Protein AF-A0A8T6NGP7-F1 (afdb_monomer_lite)

Secondary structure (DSSP, 8-state):
-HHHHHTT-------B-PPPPSS--SS----S-SSTT--TTB-SSTT-BPTT--SSSTT-SSS-TTSGGG---HHHHHHHHHHHHHHTT--HHHHHHHHHHHTTS-EE-B-S-GGGB---TTTS-GGGTT----B-STTSSGGG-BSSS--EESSSSTTS-SSHHHHHHHHTTTTEEEEE-TTS-EEEEETT--GGGPEEPSS-TTSEE---B-HHHHHHHHSHHHHHHHHHHHH-HHHHHHHHHHHHHHHHHTTS-SGGG-BSTT--SSPPGGG---PPPP--S-HHHHHHHHHTS---HHHHHHHHHHHHTT--TTT---SSTB-GGGSTTGGG-GGG-HHHHHHHHHHHHHHHHHTT--HHHHHHHHHHHHHHHHHSPPPP------B--GGG--HHHHGGGS-SEEGGGTEESS--SS-HHHHHHHHHHHTTPPP-

Radius of gyration: 26.35 Å; chains: 1; bounding box: 67×48×74 Å

Structure (mmCIF, N/CA/C/O backbone):
data_AF-A0A8T6NGP7-F1
#
_entry.id   AF-A0A8T6NGP7-F1
#
loop_
_atom_site.group_PDB
_atom_site.id
_atom_site.type_symbol
_atom_site.label_atom_id
_atom_site.label_alt_id
_atom_site.label_comp_id
_atom_site.label_asym_id
_atom_site.label_entity_id
_atom_site.label_seq_id
_atom_site.pdbx_PDB_ins_code
_atom_site.Cartn_x
_atom_site.Cartn_y
_atom_site.Cartn_z
_atom_site.occupancy
_atom_site.B_iso_or_equiv
_atom_site.auth_seq_id
_atom_site.auth_comp_id
_atom_site.auth_asym_id
_atom_site.auth_atom_id
_atom_site.pdbx_PDB_model_num
ATOM 1 N N . ILE A 1 1 ? 0.805 -14.261 -9.414 1.00 89.81 1 ILE A N 1
ATOM 2 C CA . ILE A 1 1 ? 1.058 -15.532 -8.691 1.00 89.81 1 ILE A CA 1
ATOM 3 C C . ILE A 1 1 ? 1.283 -16.668 -9.675 1.00 89.81 1 ILE A C 1
ATOM 5 O O . ILE A 1 1 ? 2.419 -17.097 -9.768 1.00 89.81 1 ILE A O 1
ATOM 9 N N . VAL A 1 2 ? 0.286 -17.051 -10.485 1.00 96.50 2 VAL A N 1
ATOM 10 C CA . VAL A 1 2 ? 0.433 -18.121 -11.500 1.00 96.50 2 VAL A CA 1
ATOM 11 C C . VAL A 1 2 ? 1.665 -17.935 -12.395 1.00 96.50 2 VAL A C 1
ATOM 13 O O . VAL A 1 2 ? 2.395 -18.889 -12.617 1.00 96.50 2 VAL A O 1
ATOM 16 N N . ALA A 1 3 ? 1.939 -16.709 -12.862 1.00 98.12 3 ALA A N 1
ATOM 17 C CA . ALA A 1 3 ? 3.137 -16.424 -13.658 1.00 98.12 3 ALA A CA 1
ATOM 18 C C . ALA A 1 3 ? 4.440 -16.751 -12.901 1.00 98.12 3 ALA A C 1
ATOM 20 O O . ALA A 1 3 ? 5.257 -17.511 -13.413 1.00 98.12 3 ALA A O 1
ATOM 21 N N . ILE A 1 4 ? 4.595 -16.240 -11.672 1.00 98.06 4 ILE A N 1
ATOM 22 C CA . ILE A 1 4 ? 5.767 -16.487 -10.812 1.00 98.06 4 ILE A CA 1
ATOM 23 C C . ILE A 1 4 ? 5.956 -17.993 -10.600 1.00 98.06 4 ILE A C 1
ATOM 25 O O . ILE A 1 4 ? 7.031 -18.513 -10.873 1.00 98.06 4 ILE A O 1
ATOM 29 N N . GLU A 1 5 ? 4.898 -18.704 -10.206 1.00 97.19 5 GLU A N 1
ATOM 30 C CA . GLU A 1 5 ? 4.943 -20.152 -9.974 1.00 97.19 5 GLU A CA 1
ATOM 31 C C . GLU A 1 5 ? 5.293 -20.934 -11.251 1.00 97.19 5 GLU A C 1
ATOM 33 O O . GLU A 1 5 ? 6.128 -21.835 -11.224 1.00 97.19 5 GLU A O 1
ATOM 38 N N . SER A 1 6 ? 4.716 -20.557 -12.399 1.00 98.31 6 SER A N 1
ATOM 39 C CA . SER A 1 6 ? 4.983 -21.214 -13.687 1.00 98.31 6 SER A CA 1
ATOM 40 C C . SER A 1 6 ? 6.426 -21.053 -14.172 1.00 98.31 6 SER A C 1
ATOM 42 O O . SER A 1 6 ? 6.910 -21.899 -14.920 1.00 98.31 6 SER A O 1
ATOM 44 N N . MET A 1 7 ? 7.107 -19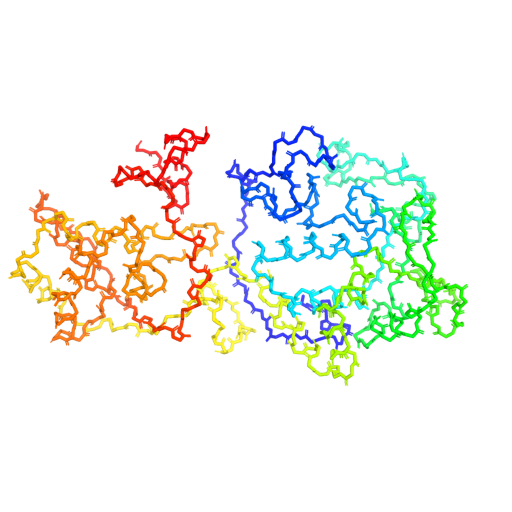.996 -13.723 1.00 98.50 7 MET A N 1
ATOM 45 C CA . MET A 1 7 ? 8.521 -19.723 -13.993 1.00 98.50 7 MET A CA 1
ATOM 46 C C . MET A 1 7 ? 9.441 -20.273 -12.886 1.00 98.50 7 MET A C 1
ATOM 48 O O . MET A 1 7 ? 10.636 -19.997 -12.883 1.00 98.50 7 MET A O 1
ATOM 52 N N . GLY A 1 8 ? 8.906 -21.055 -11.937 1.00 98.25 8 GLY A N 1
ATOM 53 C CA . GLY A 1 8 ? 9.664 -21.673 -10.842 1.00 98.25 8 GLY A CA 1
ATOM 54 C C . GLY A 1 8 ? 9.939 -20.757 -9.645 1.00 98.25 8 GLY A C 1
ATOM 55 O O . GLY A 1 8 ? 10.729 -21.121 -8.776 1.00 98.25 8 GLY A O 1
ATOM 56 N N . GLY A 1 9 ? 9.312 -19.580 -9.594 1.00 98.06 9 GLY A N 1
ATOM 57 C CA . GLY A 1 9 ? 9.490 -18.605 -8.522 1.00 98.06 9 GLY A CA 1
ATOM 58 C C . GLY A 1 9 ? 8.697 -18.918 -7.250 1.00 98.06 9 GLY A C 1
ATOM 59 O O . GLY A 1 9 ? 7.716 -19.668 -7.285 1.00 98.06 9 GLY A O 1
ATOM 60 N N . PRO A 1 10 ? 9.098 -18.332 -6.109 1.00 98.19 10 PRO A N 1
ATOM 61 C CA . PRO A 1 10 ? 8.506 -18.625 -4.814 1.00 98.19 10 PRO A CA 1
ATOM 62 C C . PRO A 1 10 ? 7.178 -17.877 -4.626 1.00 98.19 10 PRO A C 1
ATOM 64 O O . PRO A 1 10 ? 7.015 -16.723 -5.026 1.00 98.19 10 PRO A O 1
ATOM 67 N N . VAL A 1 11 ? 6.220 -18.533 -3.974 1.00 97.75 11 VAL A N 1
ATOM 68 C CA . VAL A 1 11 ? 4.898 -17.980 -3.657 1.00 97.75 11 VAL A CA 1
ATOM 69 C C . VAL A 1 11 ? 4.576 -18.290 -2.201 1.00 97.75 11 VAL A C 1
ATOM 71 O O . VAL A 1 11 ? 4.704 -19.430 -1.768 1.00 97.75 11 VAL A O 1
ATOM 74 N N . PHE A 1 12 ? 4.140 -17.276 -1.451 1.00 98.44 12 PHE A N 1
ATOM 75 C CA . PHE A 1 12 ? 3.748 -17.440 -0.048 1.00 98.44 12 PHE A CA 1
ATOM 76 C C . PHE A 1 12 ? 2.294 -17.919 0.105 1.00 98.44 12 PHE A C 1
ATOM 78 O O . PHE A 1 12 ? 1.997 -18.737 0.969 1.00 98.44 12 PHE A O 1
ATOM 85 N N . GLY A 1 13 ? 1.393 -17.428 -0.750 1.00 97.94 13 GLY A N 1
ATOM 86 C CA . GLY A 1 13 ? -0.016 -17.822 -0.816 1.00 97.94 13 GLY A CA 1
ATOM 87 C C . GLY A 1 13 ? -0.862 -16.800 -1.575 1.00 97.94 13 GLY A C 1
ATOM 88 O O . GLY A 1 13 ? -0.325 -15.871 -2.186 1.00 97.94 13 GLY A O 1
ATOM 89 N N . PHE A 1 14 ? -2.185 -16.959 -1.539 1.00 98.50 14 PHE A N 1
ATOM 90 C CA . PHE A 1 14 ? -3.144 -16.062 -2.185 1.00 98.50 14 PHE A CA 1
ATOM 91 C C . PHE A 1 14 ? -4.478 -15.993 -1.436 1.00 98.50 14 PHE A C 1
ATOM 93 O O . PHE A 1 14 ? -5.074 -17.016 -1.111 1.00 98.50 14 PHE A O 1
ATOM 100 N N . GLY A 1 15 ? -4.979 -14.776 -1.224 1.00 98.19 15 GLY A N 1
ATOM 101 C CA . GLY A 1 15 ? -6.339 -14.504 -0.773 1.00 98.19 15 GLY A CA 1
ATOM 102 C C 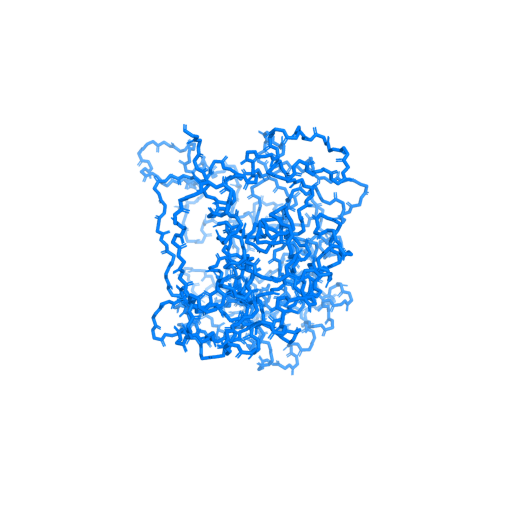. GLY A 1 15 ? -7.160 -13.804 -1.854 1.00 98.19 15 GLY A C 1
ATOM 103 O O . GLY A 1 15 ? -6.868 -12.675 -2.253 1.00 98.19 15 GLY A O 1
ATOM 104 N N . ALA A 1 16 ? -8.226 -14.461 -2.303 1.00 98.19 16 ALA A N 1
ATOM 105 C CA . ALA A 1 16 ? -9.276 -13.834 -3.099 1.00 98.19 16 ALA A CA 1
ATOM 106 C C . ALA A 1 16 ? -10.222 -13.009 -2.205 1.00 98.19 16 ALA A C 1
ATOM 108 O O . ALA A 1 16 ? -10.122 -13.055 -0.980 1.00 98.19 16 ALA A O 1
ATOM 109 N N . GLY A 1 17 ? -11.166 -12.280 -2.810 1.00 97.00 17 GLY A N 1
ATOM 110 C CA . GLY A 1 17 ? -12.195 -11.518 -2.083 1.00 97.00 17 GLY A CA 1
ATOM 111 C C . GLY A 1 17 ? -12.262 -10.026 -2.410 1.00 97.00 17 GLY A C 1
ATOM 112 O O . GLY A 1 17 ? -13.047 -9.316 -1.790 1.00 97.00 17 GLY A O 1
ATOM 113 N N . ARG A 1 18 ? -11.465 -9.542 -3.374 1.00 98.19 18 ARG A N 1
ATOM 114 C CA . ARG A 1 18 ? -11.657 -8.204 -3.950 1.00 98.19 18 ARG A CA 1
ATOM 115 C C . ARG A 1 18 ? -12.907 -8.219 -4.820 1.00 98.19 18 ARG A C 1
ATOM 117 O O . ARG A 1 18 ? -13.044 -9.092 -5.676 1.00 98.19 18 ARG A O 1
ATOM 124 N N . GLU A 1 19 ? -13.809 -7.289 -4.554 1.00 96.75 19 GLU A N 1
ATOM 125 C CA . GLU A 1 19 ? -14.987 -7.056 -5.380 1.00 96.75 19 GLU A CA 1
ATOM 126 C C . GLU A 1 19 ? -14.614 -6.092 -6.507 1.00 96.75 19 GLU A C 1
ATOM 128 O O . GLU A 1 19 ? -13.888 -5.126 -6.273 1.00 96.75 19 GLU A O 1
ATOM 133 N N . ASP A 1 20 ? -15.101 -6.359 -7.719 1.00 97.56 20 ASP A N 1
ATOM 134 C CA . ASP A 1 20 ? -14.945 -5.420 -8.827 1.00 97.56 20 ASP A CA 1
ATOM 135 C C . ASP A 1 20 ? -15.778 -4.158 -8.574 1.00 97.56 20 ASP A C 1
ATOM 137 O O . ASP A 1 20 ? -16.915 -4.219 -8.091 1.00 97.56 20 ASP A O 1
ATOM 141 N N . ILE A 1 21 ? -15.224 -3.017 -8.975 1.00 95.69 21 ILE A N 1
ATOM 142 C CA . ILE A 1 21 ? -15.929 -1.738 -9.047 1.00 95.69 21 ILE A CA 1
ATOM 143 C C . ILE A 1 21 ? -16.373 -1.463 -10.486 1.00 95.69 21 ILE A C 1
ATOM 145 O O . ILE A 1 21 ? -15.797 -1.969 -11.448 1.00 95.69 21 ILE A O 1
ATOM 149 N N . TRP A 1 22 ? -17.416 -0.648 -10.638 1.00 96.44 22 TRP A N 1
ATOM 150 C CA . TRP A 1 22 ? -18.058 -0.388 -11.937 1.00 96.44 22 TRP A CA 1
ATOM 151 C C . TRP A 1 22 ? -17.840 1.037 -12.457 1.00 96.44 22 TRP A C 1
ATOM 153 O O . TRP A 1 22 ? -18.376 1.404 -13.501 1.00 96.44 22 TRP A O 1
ATOM 163 N N . HIS A 1 23 ? -17.074 1.837 -11.721 1.00 95.25 23 HIS A N 1
ATOM 164 C CA . HIS A 1 23 ? -16.609 3.171 -12.082 1.00 95.25 23 HIS A CA 1
ATOM 165 C C . HIS A 1 23 ? -15.282 3.436 -11.348 1.00 95.25 23 HIS A C 1
ATOM 167 O O . HIS A 1 23 ? -15.027 2.776 -10.336 1.00 95.25 23 HIS A O 1
ATOM 173 N N . PRO A 1 24 ? -14.432 4.358 -11.837 1.00 94.88 24 PRO A N 1
ATOM 174 C CA . PRO A 1 24 ? -13.226 4.753 -11.115 1.00 94.88 24 PRO A CA 1
ATOM 175 C C . PRO A 1 24 ? -13.571 5.413 -9.775 1.00 94.88 24 PRO A C 1
ATOM 177 O O . PRO A 1 24 ? -14.644 6.000 -9.614 1.00 94.88 24 PRO A O 1
ATOM 180 N N . GLU A 1 25 ? -12.647 5.324 -8.825 1.00 91.94 25 GLU A N 1
ATOM 181 C CA . GLU A 1 25 ? -12.710 6.079 -7.574 1.00 91.94 25 GLU A CA 1
ATOM 182 C C . GLU A 1 25 ? -12.497 7.574 -7.865 1.00 91.94 25 GLU A C 1
ATOM 184 O O . GLU A 1 25 ? -11.560 7.954 -8.569 1.00 91.94 25 GLU A O 1
ATOM 189 N N . GLU A 1 26 ? -13.394 8.424 -7.360 1.00 89.88 26 GLU A N 1
ATOM 190 C CA . GLU A 1 26 ? -13.374 9.883 -7.579 1.00 89.88 26 GLU A CA 1
ATOM 191 C C . GLU A 1 26 ? -12.738 10.642 -6.400 1.00 89.88 26 GLU A C 1
ATOM 193 O O . GLU A 1 26 ? -12.513 11.848 -6.466 1.00 89.88 26 GLU A O 1
ATOM 198 N N . ASP A 1 27 ? -12.456 9.935 -5.308 1.00 90.06 27 ASP A N 1
ATOM 199 C CA . ASP A 1 27 ? -11.959 10.446 -4.032 1.00 90.06 27 ASP A CA 1
ATOM 200 C C . ASP A 1 27 ? -10.428 10.408 -3.909 1.00 90.06 27 ASP A C 1
ATOM 202 O O . ASP A 1 27 ? -9.874 10.831 -2.893 1.00 90.06 27 ASP A O 1
ATOM 206 N N . ILE A 1 28 ? -9.724 9.954 -4.951 1.00 94.62 28 ILE A N 1
ATOM 207 C CA . ILE A 1 28 ? -8.264 9.874 -4.945 1.00 94.62 28 ILE A CA 1
ATOM 208 C C . ILE A 1 28 ? -7.636 11.118 -5.575 1.00 94.62 28 ILE A C 1
ATOM 210 O O . ILE A 1 28 ? -7.774 11.391 -6.768 1.00 94.62 28 ILE A O 1
ATOM 214 N N . TYR A 1 29 ? -6.867 11.844 -4.768 1.00 95.00 29 TYR A N 1
ATOM 215 C CA . TYR A 1 29 ? -6.018 12.939 -5.225 1.00 95.00 29 TYR A CA 1
ATOM 216 C C . TYR A 1 29 ? -4.629 12.417 -5.624 1.00 95.00 29 TYR A C 1
ATOM 218 O O . TYR A 1 29 ? -3.819 12.054 -4.769 1.00 95.00 29 TYR A O 1
ATOM 226 N N . TRP A 1 30 ? -4.351 12.399 -6.932 1.00 96.94 30 TRP A N 1
ATOM 227 C CA . TRP A 1 30 ? -3.087 11.905 -7.508 1.00 96.94 30 TRP A CA 1
ATOM 228 C C . TRP A 1 30 ? -1.975 12.964 -7.634 1.00 96.94 30 TRP A C 1
ATOM 230 O O . TRP A 1 30 ? -0.848 12.632 -8.018 1.00 96.94 30 TRP A O 1
ATOM 240 N N . GLY A 1 31 ? -2.273 14.223 -7.309 1.00 96.00 31 GLY A N 1
ATOM 241 C CA . GLY A 1 31 ? -1.356 15.360 -7.415 1.00 96.00 31 GLY A CA 1
ATOM 242 C C . GLY A 1 31 ? -1.995 16.564 -8.108 1.00 96.00 31 GLY A C 1
ATOM 243 O O . GLY A 1 31 ? -3.069 16.455 -8.701 1.00 96.00 31 GLY A O 1
ATOM 244 N N . ALA A 1 32 ? -1.348 17.723 -7.995 1.00 95.75 32 ALA A N 1
ATOM 245 C CA . ALA A 1 32 ? -1.835 18.990 -8.544 1.00 95.75 32 ALA A CA 1
ATOM 246 C C . ALA A 1 32 ? -1.479 19.200 -10.026 1.00 95.75 32 ALA A C 1
ATOM 248 O O . ALA A 1 32 ? -1.879 20.208 -10.610 1.00 95.75 32 ALA A O 1
ATOM 249 N N . GLU A 1 33 ? -0.676 18.315 -10.612 1.00 97.38 33 GLU A N 1
ATOM 250 C CA . GLU A 1 33 ? -0.165 18.468 -11.969 1.00 97.38 33 GLU A CA 1
ATOM 251 C C . GLU A 1 33 ? -1.260 18.326 -13.028 1.00 97.38 33 GLU A C 1
ATOM 253 O O . GLU A 1 33 ? -2.134 17.465 -12.944 1.00 97.38 33 GLU A O 1
ATOM 258 N N . ASP A 1 34 ? -1.168 19.163 -14.058 1.00 96.44 34 ASP A N 1
ATOM 259 C CA . ASP A 1 34 ? -2.053 19.198 -15.223 1.00 96.44 34 ASP A CA 1
ATOM 260 C C . ASP A 1 34 ? -1.451 18.513 -16.463 1.00 96.44 34 ASP A C 1
ATOM 262 O O . ASP A 1 34 ? -2.112 18.408 -17.497 1.00 96.44 34 ASP A O 1
ATOM 266 N N . GLU A 1 35 ? -0.222 18.000 -16.350 1.00 96.31 35 GLU A N 1
ATOM 267 C CA . GLU A 1 35 ? 0.491 17.273 -17.399 1.00 96.31 35 GLU A CA 1
ATOM 268 C C . GLU A 1 35 ? 1.025 15.925 -16.884 1.00 96.31 35 GLU A C 1
ATOM 270 O O . GLU A 1 35 ? 1.529 15.807 -15.760 1.00 96.31 35 GLU A O 1
ATOM 275 N N . TRP A 1 36 ? 0.953 14.891 -17.733 1.00 97.00 36 TRP A N 1
ATOM 276 C CA . TRP A 1 36 ? 1.588 13.600 -17.461 1.00 97.00 36 TRP A CA 1
ATOM 277 C C . TRP A 1 36 ? 3.095 13.773 -17.256 1.00 97.00 36 TRP A C 1
ATOM 279 O O . TRP A 1 36 ? 3.752 14.505 -17.993 1.00 97.00 36 TRP A O 1
ATOM 289 N N . LEU A 1 37 ? 3.644 13.058 -16.273 1.00 96.50 37 LEU A N 1
ATOM 290 C CA . LEU A 1 37 ? 5.044 13.128 -15.848 1.00 96.50 37 LEU A CA 1
ATOM 291 C C . LEU A 1 37 ? 5.479 14.476 -15.231 1.00 96.50 37 LEU A C 1
ATOM 293 O O . LEU A 1 37 ? 6.669 14.658 -14.974 1.00 96.50 37 LEU A O 1
ATOM 297 N N . GLY A 1 38 ? 4.559 15.397 -14.925 1.00 95.56 38 GLY A N 1
ATOM 298 C CA . GLY A 1 38 ? 4.867 16.574 -14.102 1.00 95.56 38 GLY A CA 1
ATOM 299 C C . GLY A 1 38 ? 5.300 16.201 -12.672 1.00 95.56 38 GLY A C 1
ATOM 300 O O . GLY A 1 38 ? 4.913 15.146 -12.165 1.00 95.56 38 GLY A O 1
ATOM 301 N N . ASP A 1 39 ? 6.101 17.056 -12.024 1.00 92.88 39 ASP A N 1
ATOM 302 C CA . ASP A 1 39 ? 6.750 16.793 -10.724 1.00 92.88 39 ASP A CA 1
ATOM 303 C C . ASP A 1 39 ? 6.568 17.913 -9.674 1.00 92.88 39 ASP A C 1
ATOM 305 O O . ASP A 1 39 ? 7.366 18.025 -8.738 1.00 92.88 39 ASP A O 1
ATOM 309 N N . ASN A 1 40 ? 5.524 18.744 -9.791 1.00 92.81 40 ASN A N 1
ATOM 310 C CA . ASN A 1 40 ? 5.256 19.867 -8.878 1.00 92.81 40 ASN A CA 1
ATOM 311 C C . ASN A 1 40 ? 4.677 19.405 -7.523 1.00 92.81 40 ASN A C 1
ATOM 313 O O . ASN A 1 40 ? 3.585 19.806 -7.126 1.00 92.81 40 ASN A O 1
ATOM 317 N N . ARG A 1 41 ? 5.432 18.549 -6.830 1.00 95.56 41 ARG A N 1
ATOM 318 C CA . ARG A 1 41 ? 5.017 17.815 -5.627 1.00 95.56 41 ARG A CA 1
ATOM 319 C C . ARG A 1 41 ? 6.108 17.667 -4.566 1.00 95.56 41 ARG A C 1
ATOM 321 O O . ARG A 1 41 ? 5.927 16.925 -3.606 1.00 95.56 41 ARG A O 1
ATOM 328 N N . TYR A 1 42 ? 7.253 18.328 -4.734 1.00 93.94 42 TYR A N 1
ATOM 329 C CA . TYR A 1 42 ? 8.354 18.310 -3.767 1.00 93.94 42 TYR A CA 1
ATOM 330 C C . TYR A 1 42 ? 8.530 19.663 -3.073 1.00 93.94 42 TYR A C 1
ATOM 332 O O . TYR A 1 42 ? 8.391 20.719 -3.691 1.00 93.94 42 TYR A O 1
ATOM 340 N N . GLY A 1 43 ? 8.877 19.612 -1.786 1.00 91.31 43 GLY A N 1
ATOM 341 C CA . GLY A 1 43 ? 9.346 20.749 -0.997 1.00 91.31 43 GLY A CA 1
ATOM 342 C C . GLY A 1 43 ? 10.844 21.025 -1.176 1.00 91.31 43 GLY A C 1
ATOM 343 O O . GLY A 1 43 ? 11.339 21.180 -2.290 1.00 91.31 43 GLY A O 1
ATOM 344 N N . GLU A 1 44 ? 11.579 21.134 -0.066 1.00 89.38 44 GLU A N 1
ATOM 345 C CA . GLU A 1 44 ? 13.010 21.478 -0.087 1.00 89.38 44 GLU A CA 1
ATOM 346 C C . GLU A 1 44 ? 13.906 20.277 -0.423 1.00 89.38 44 GLU A C 1
ATOM 348 O O . GLU A 1 44 ? 14.973 20.433 -1.022 1.00 89.38 44 GLU A O 1
ATOM 353 N N . THR A 1 45 ? 13.481 19.077 -0.031 1.00 91.88 45 THR A N 1
ATOM 354 C CA . THR A 1 45 ? 14.225 17.824 -0.170 1.00 91.88 45 THR A CA 1
ATOM 355 C C . THR A 1 45 ? 13.390 16.739 -0.848 1.00 91.88 45 THR A C 1
ATOM 357 O O . THR A 1 45 ? 12.175 16.857 -0.993 1.00 91.88 45 THR A O 1
ATOM 360 N N . ARG A 1 46 ? 14.039 15.630 -1.228 1.00 88.00 46 ARG A N 1
ATOM 361 C CA . ARG A 1 46 ? 13.356 14.446 -1.781 1.00 88.00 46 ARG A CA 1
ATOM 362 C C . ARG A 1 46 ? 12.510 13.697 -0.739 1.00 88.00 46 ARG A C 1
ATOM 364 O O . ARG A 1 46 ? 11.685 12.874 -1.100 1.00 88.00 46 ARG A O 1
ATOM 371 N N . GLN A 1 47 ? 12.683 13.981 0.548 1.00 91.50 47 GLN A N 1
ATOM 372 C CA . GLN A 1 47 ? 11.817 13.457 1.608 1.00 91.50 47 GLN A CA 1
ATOM 373 C C . GLN A 1 47 ? 10.567 14.332 1.793 1.00 91.50 47 GLN A C 1
ATOM 375 O O . GLN A 1 47 ? 9.561 13.877 2.332 1.00 91.50 47 GLN A O 1
ATOM 380 N N . ASP A 1 48 ? 10.586 15.566 1.279 1.00 93.19 48 ASP A N 1
ATOM 381 C CA . ASP A 1 48 ? 9.459 16.499 1.328 1.00 93.19 48 ASP A CA 1
ATOM 382 C C . ASP A 1 48 ? 8.480 16.281 0.163 1.00 93.19 48 ASP A C 1
ATOM 384 O O . ASP A 1 48 ? 7.970 17.242 -0.414 1.00 93.19 48 ASP A O 1
ATOM 388 N N . LEU A 1 49 ? 8.229 15.024 -0.214 1.00 96.31 49 LEU A N 1
ATOM 389 C CA . LEU A 1 49 ? 7.171 14.689 -1.165 1.00 96.31 49 LEU A CA 1
ATOM 390 C C . LEU A 1 49 ? 5.809 15.046 -0.539 1.00 96.31 49 LEU A C 1
ATOM 392 O O . LEU A 1 49 ? 5.540 14.730 0.625 1.00 96.31 49 LEU A O 1
ATOM 396 N N . GLU A 1 50 ? 4.943 15.713 -1.292 1.00 95.50 50 GLU A N 1
ATOM 397 C CA . GLU A 1 50 ? 3.637 16.184 -0.830 1.00 95.50 50 GLU A CA 1
ATOM 398 C C . GLU A 1 50 ? 2.791 15.023 -0.286 1.00 95.50 50 GLU A C 1
ATOM 400 O O . GLU A 1 50 ? 2.683 13.968 -0.906 1.00 95.50 50 GLU A O 1
ATOM 405 N N . ASN A 1 51 ? 2.188 15.193 0.893 1.00 92.56 51 ASN A N 1
ATOM 406 C CA . ASN A 1 51 ? 1.202 14.237 1.398 1.00 92.56 51 ASN A CA 1
ATOM 407 C C . ASN A 1 51 ? -0.155 14.504 0.729 1.00 92.56 51 ASN A C 1
ATOM 409 O O . ASN A 1 51 ? -0.559 15.666 0.692 1.00 92.56 51 ASN A O 1
ATOM 413 N N . PRO A 1 52 ? -0.892 13.468 0.283 1.00 94.31 52 PRO A N 1
ATOM 414 C CA . PRO A 1 52 ? -0.713 12.039 0.581 1.00 94.31 52 PRO A CA 1
ATOM 415 C C . PRO A 1 52 ? 0.047 11.236 -0.498 1.00 94.31 52 PRO A C 1
ATOM 417 O O . PRO A 1 52 ? -0.041 10.010 -0.520 1.00 94.31 52 PRO A O 1
ATOM 420 N N . LEU A 1 53 ? 0.755 11.894 -1.417 1.00 97.75 53 LEU A N 1
ATOM 421 C CA . LEU A 1 53 ? 1.312 11.260 -2.614 1.00 97.75 53 LEU A CA 1
ATOM 422 C C . LEU A 1 53 ? 2.419 10.255 -2.278 1.00 97.75 53 LEU A C 1
ATOM 424 O O . LEU A 1 53 ? 3.197 10.452 -1.347 1.00 97.75 53 LEU A O 1
ATOM 428 N N . ALA A 1 54 ? 2.530 9.203 -3.088 1.00 98.00 54 ALA A N 1
ATOM 429 C CA . ALA A 1 54 ? 3.548 8.158 -2.949 1.00 98.00 54 ALA A CA 1
ATOM 430 C C . ALA A 1 54 ? 4.289 7.860 -4.267 1.00 98.00 54 ALA A C 1
ATOM 432 O O . ALA A 1 54 ? 4.903 6.806 -4.403 1.00 98.00 54 ALA A O 1
ATOM 433 N N . ALA A 1 55 ? 4.243 8.792 -5.224 1.00 98.38 55 ALA A N 1
ATOM 434 C CA . ALA A 1 55 ? 4.941 8.705 -6.503 1.00 98.38 55 ALA A CA 1
ATOM 435 C C . ALA A 1 55 ? 5.618 10.036 -6.851 1.00 98.38 55 ALA A C 1
ATOM 437 O O . ALA A 1 55 ? 5.083 11.106 -6.553 1.00 98.38 55 ALA A O 1
ATOM 438 N N . VAL A 1 56 ? 6.770 9.974 -7.519 1.00 97.81 56 VAL A N 1
ATOM 439 C CA . VAL A 1 56 ? 7.628 11.148 -7.776 1.00 97.81 56 VAL A CA 1
ATOM 440 C C . VAL A 1 56 ? 7.154 12.043 -8.920 1.00 97.81 56 VAL A C 1
ATOM 442 O O . VAL A 1 56 ? 7.561 13.197 -8.986 1.00 97.81 56 VAL A O 1
ATOM 445 N N . GLN A 1 57 ? 6.304 11.524 -9.808 1.00 98.31 57 GLN A N 1
ATOM 446 C CA . GLN A 1 57 ? 5.737 12.244 -10.952 1.00 98.31 57 GLN A CA 1
ATOM 447 C C . GLN A 1 57 ? 4.308 11.771 -11.232 1.00 98.31 57 GLN A C 1
ATOM 449 O O . GLN A 1 57 ? 3.936 10.642 -10.891 1.00 98.31 57 GLN A O 1
ATOM 454 N N . MET A 1 58 ? 3.507 12.624 -11.871 1.00 98.31 58 MET A N 1
ATOM 455 C CA . MET A 1 58 ? 2.138 12.298 -12.270 1.00 98.31 58 MET A CA 1
ATOM 456 C C . MET A 1 58 ? 2.127 11.129 -13.261 1.00 98.31 58 MET A C 1
ATOM 458 O O . MET A 1 58 ? 2.812 11.165 -14.282 1.00 98.31 58 MET A O 1
ATOM 462 N N . GLY A 1 59 ? 1.345 10.089 -12.965 1.00 97.50 59 GLY A N 1
ATOM 463 C CA . GLY A 1 59 ? 1.221 8.891 -13.805 1.00 97.50 59 GLY A CA 1
ATOM 464 C C . GLY A 1 59 ? 2.295 7.820 -13.620 1.00 97.50 59 GLY A C 1
ATOM 465 O O . GLY A 1 59 ? 2.222 6.786 -14.280 1.00 97.50 59 GLY A O 1
ATOM 466 N N . LEU A 1 60 ? 3.264 8.013 -12.719 1.00 98.31 60 LEU A N 1
ATOM 467 C CA . LEU A 1 60 ? 4.178 6.942 -12.313 1.00 98.31 60 LEU A CA 1
ATOM 468 C C . LEU A 1 60 ? 3.634 6.169 -11.109 1.00 98.31 60 LEU A C 1
ATOM 470 O O . LEU A 1 60 ? 2.905 6.713 -10.285 1.00 98.31 60 LEU A O 1
ATOM 474 N N . ILE A 1 61 ? 4.047 4.903 -10.978 1.00 98.38 61 ILE A N 1
ATOM 475 C CA . ILE A 1 61 ? 3.683 4.070 -9.821 1.00 98.38 61 ILE A CA 1
ATOM 476 C C . ILE A 1 61 ? 4.496 4.467 -8.580 1.00 98.38 61 ILE A C 1
ATOM 478 O O . ILE A 1 61 ? 3.930 4.657 -7.512 1.00 98.38 61 ILE A O 1
ATOM 482 N N . TYR A 1 62 ? 5.819 4.597 -8.725 1.00 98.38 62 TYR A N 1
ATOM 483 C CA . TYR A 1 62 ? 6.746 4.931 -7.637 1.00 98.38 62 TYR A CA 1
ATOM 484 C C . TYR A 1 62 ? 7.722 6.015 -8.090 1.00 98.38 62 TYR A C 1
ATOM 486 O O . TYR A 1 62 ? 7.527 7.197 -7.824 1.00 98.38 62 TYR A O 1
ATOM 494 N N . VAL A 1 63 ? 8.757 5.608 -8.826 1.00 98.44 63 VAL A N 1
ATOM 495 C CA . VAL A 1 63 ? 9.888 6.445 -9.226 1.00 98.44 63 VAL A CA 1
ATOM 496 C C . VAL A 1 63 ? 10.065 6.454 -10.737 1.00 98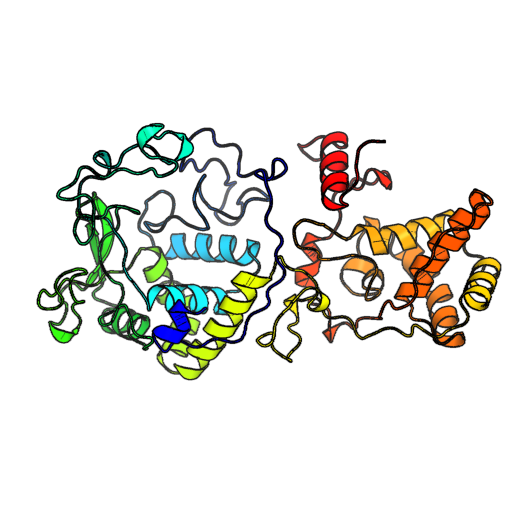.44 63 VAL A C 1
ATOM 498 O O . VAL A 1 63 ? 9.568 5.572 -11.439 1.00 98.44 63 VAL A O 1
ATOM 501 N N . ASN A 1 64 ? 10.817 7.431 -11.233 1.00 98.44 64 ASN A N 1
ATOM 502 C CA . ASN A 1 64 ? 11.258 7.456 -12.618 1.00 98.44 64 ASN A CA 1
ATOM 503 C C . ASN A 1 64 ? 12.397 6.434 -12.825 1.00 98.44 64 ASN A C 1
ATOM 505 O O . ASN A 1 64 ? 13.412 6.526 -12.128 1.00 98.44 64 ASN A O 1
ATOM 509 N N . PRO A 1 65 ? 12.275 5.474 -13.762 1.00 98.19 65 PRO A N 1
ATOM 510 C CA . PRO A 1 65 ? 13.287 4.433 -13.962 1.00 98.19 65 PRO A CA 1
ATOM 511 C C . PRO A 1 65 ? 14.628 4.977 -14.483 1.00 98.19 65 PRO A C 1
ATOM 513 O O . PRO A 1 65 ? 15.673 4.354 -14.282 1.00 98.19 65 PRO A O 1
ATOM 516 N N . GLU A 1 66 ? 14.624 6.150 -15.116 1.00 98.56 66 GLU A N 1
ATOM 517 C CA . GLU A 1 66 ? 15.831 6.835 -15.585 1.00 98.56 66 GLU A CA 1
ATOM 518 C C . GLU A 1 66 ? 16.546 7.593 -14.459 1.00 98.56 66 GLU A C 1
ATOM 520 O O . GLU A 1 66 ? 17.687 8.010 -14.640 1.00 98.56 66 GLU A O 1
ATOM 525 N N . GLY A 1 67 ? 15.926 7.698 -13.281 1.00 97.94 67 GLY A N 1
ATOM 526 C CA . GLY A 1 67 ? 16.373 8.492 -12.142 1.00 97.94 67 GLY A CA 1
ATOM 527 C C . GLY A 1 67 ? 15.611 9.819 -12.028 1.00 97.94 67 GLY A C 1
ATOM 528 O O . GLY A 1 67 ? 14.804 10.155 -12.901 1.00 97.94 67 GLY A O 1
ATOM 529 N N . PRO A 1 68 ? 15.809 10.581 -10.939 1.00 96.69 68 PRO A N 1
ATOM 530 C CA . PRO A 1 68 ? 14.938 11.709 -10.616 1.00 96.69 68 PRO A CA 1
ATOM 531 C C . PRO A 1 68 ? 14.939 12.769 -11.718 1.00 96.69 68 PRO A C 1
ATOM 533 O O . PRO A 1 68 ? 15.982 13.339 -12.045 1.00 96.69 68 PRO A O 1
ATOM 536 N N . ASN A 1 69 ? 13.764 13.034 -12.289 1.00 92.94 69 ASN A N 1
ATOM 537 C CA . ASN A 1 69 ? 13.554 13.960 -13.409 1.00 92.94 69 ASN A CA 1
ATOM 538 C C . ASN A 1 69 ? 14.413 13.618 -14.642 1.00 92.94 69 ASN A C 1
ATOM 540 O O . ASN A 1 69 ? 14.907 14.508 -15.334 1.00 92.94 69 ASN A O 1
ATOM 544 N N . GLY A 1 70 ? 14.642 12.321 -14.878 1.00 95.44 70 GLY A N 1
ATOM 545 C CA . GLY A 1 70 ? 15.480 11.813 -15.964 1.00 95.44 70 GLY A CA 1
ATOM 546 C C . GLY A 1 70 ? 16.986 11.942 -15.718 1.00 95.44 70 GLY A C 1
ATOM 547 O O . GLY A 1 70 ? 17.768 11.640 -16.612 1.00 95.44 70 GLY A O 1
ATOM 548 N N . ASN A 1 71 ? 17.427 12.392 -14.535 1.00 97.69 71 ASN A N 1
ATOM 549 C CA . ASN A 1 71 ? 18.846 12.423 -14.182 1.00 97.69 71 ASN A CA 1
ATOM 550 C C . ASN A 1 71 ? 19.311 11.028 -13.718 1.00 97.69 71 ASN A C 1
ATOM 552 O O . ASN A 1 71 ? 18.879 10.599 -12.642 1.00 97.69 71 ASN A O 1
ATOM 556 N N . PRO A 1 72 ? 20.227 10.350 -14.441 1.00 98.31 72 PRO A N 1
ATOM 557 C CA . PRO A 1 72 ? 20.648 8.983 -14.145 1.00 98.31 72 PRO A CA 1
ATOM 558 C C . PRO A 1 72 ? 21.658 8.904 -12.995 1.00 98.31 72 PRO A C 1
ATOM 560 O O . PRO A 1 72 ? 22.763 8.382 -13.144 1.00 98.31 72 PRO A O 1
ATOM 563 N N . ASP A 1 73 ? 21.269 9.425 -11.831 1.00 98.50 73 ASP A N 1
ATOM 564 C CA . ASP A 1 73 ? 22.001 9.332 -10.572 1.00 98.50 73 ASP A CA 1
ATOM 565 C C . ASP A 1 73 ? 21.373 8.246 -9.676 1.00 98.50 73 ASP A C 1
ATOM 567 O O . ASP A 1 73 ? 20.298 8.458 -9.099 1.00 98.50 73 ASP A O 1
ATOM 571 N N . PRO A 1 74 ? 22.038 7.086 -9.511 1.00 98.50 74 PRO A N 1
ATOM 572 C CA . PRO A 1 74 ? 21.523 5.997 -8.687 1.00 98.50 74 PRO A CA 1
ATOM 573 C C . PRO A 1 74 ? 21.353 6.354 -7.205 1.00 98.50 74 PRO A C 1
ATOM 575 O O . PRO A 1 74 ? 20.493 5.785 -6.539 1.00 98.50 74 PRO A O 1
ATOM 578 N N . LEU A 1 75 ? 22.156 7.278 -6.661 1.00 98.44 75 LEU A N 1
ATOM 579 C CA . LEU A 1 75 ? 22.072 7.662 -5.248 1.00 98.44 75 LEU A CA 1
ATOM 580 C C . LEU A 1 75 ? 20.893 8.597 -4.990 1.00 98.44 75 LEU A C 1
ATOM 582 O O . LEU A 1 75 ? 20.258 8.500 -3.942 1.00 98.44 75 LEU A O 1
ATOM 586 N N . LEU A 1 76 ? 20.579 9.482 -5.939 1.00 97.81 76 LEU A N 1
ATOM 587 C CA . LEU A 1 76 ? 19.347 10.266 -5.868 1.00 97.81 76 LEU A CA 1
ATOM 588 C C . LEU A 1 76 ? 18.124 9.372 -6.095 1.00 97.81 76 LEU A C 1
ATOM 590 O O . LEU A 1 76 ? 17.156 9.475 -5.347 1.00 97.81 76 LEU A O 1
ATOM 594 N N . SER A 1 77 ? 18.198 8.435 -7.047 1.00 98.38 77 SER A N 1
ATOM 595 C CA . SER A 1 77 ? 17.139 7.445 -7.264 1.00 98.38 77 SER A CA 1
ATOM 596 C C . SER A 1 77 ? 16.857 6.619 -6.006 1.00 98.38 77 SER A C 1
ATOM 598 O O . SER A 1 77 ? 15.699 6.357 -5.706 1.00 98.38 77 SER A O 1
ATOM 600 N N . ALA A 1 78 ? 17.885 6.241 -5.237 1.00 98.62 78 ALA A N 1
ATOM 601 C CA . ALA A 1 78 ? 17.714 5.495 -3.990 1.00 98.62 78 ALA A CA 1
ATOM 602 C C . ALA A 1 78 ? 16.885 6.248 -2.937 1.00 98.62 78 ALA A C 1
ATOM 604 O O . ALA A 1 78 ? 16.152 5.623 -2.174 1.00 98.62 78 ALA A O 1
ATOM 605 N N . GLN A 1 79 ? 16.998 7.578 -2.880 1.00 98.31 79 GLN A N 1
ATOM 606 C CA . GLN A 1 79 ? 16.222 8.392 -1.941 1.00 98.31 79 GLN A CA 1
ATOM 607 C C . GLN A 1 79 ? 14.736 8.371 -2.296 1.00 98.31 79 GLN A C 1
ATOM 609 O O . GLN A 1 79 ? 13.910 8.141 -1.417 1.00 98.31 79 GLN A O 1
ATOM 614 N N . ASP A 1 80 ? 14.422 8.544 -3.579 1.00 98.44 80 ASP A N 1
ATOM 615 C CA . ASP A 1 80 ? 13.051 8.495 -4.083 1.00 98.44 80 ASP A CA 1
ATOM 616 C C . ASP A 1 80 ? 12.441 7.095 -3.940 1.00 98.44 80 ASP A C 1
ATOM 618 O O . ASP A 1 80 ? 11.287 6.964 -3.530 1.00 98.44 80 ASP A O 1
ATOM 622 N N . ILE A 1 81 ? 13.217 6.038 -4.215 1.00 98.75 81 ILE A N 1
ATOM 623 C CA . ILE A 1 81 ? 12.778 4.648 -4.024 1.00 98.75 81 ILE A CA 1
ATOM 624 C C . ILE A 1 81 ? 12.404 4.433 -2.559 1.00 98.75 81 ILE A C 1
ATOM 626 O O . ILE A 1 81 ? 11.296 3.991 -2.269 1.00 98.75 81 ILE A O 1
ATOM 630 N N . ARG A 1 82 ? 13.289 4.811 -1.634 1.00 98.50 82 ARG A N 1
ATOM 631 C CA . ARG A 1 82 ? 13.062 4.635 -0.199 1.00 98.50 82 ARG A CA 1
ATOM 632 C C . ARG A 1 82 ? 11.816 5.362 0.284 1.00 98.50 82 ARG A C 1
ATOM 634 O O . ARG A 1 82 ? 11.005 4.770 0.989 1.00 98.50 82 ARG A O 1
ATOM 641 N N . GLU A 1 83 ? 11.658 6.622 -0.108 1.00 98.25 83 GLU A N 1
ATOM 642 C CA . GLU A 1 83 ? 10.521 7.444 0.305 1.00 98.25 83 GLU A CA 1
ATOM 643 C C . GLU A 1 83 ? 9.196 6.884 -0.234 1.00 98.25 83 GLU A C 1
ATOM 645 O O . GLU A 1 83 ? 8.248 6.664 0.521 1.00 98.25 83 GLU A O 1
ATOM 650 N N . THR A 1 84 ? 9.131 6.598 -1.535 1.00 98.62 84 THR A N 1
ATOM 651 C CA . THR A 1 84 ? 7.894 6.136 -2.183 1.00 98.62 84 THR A CA 1
ATOM 652 C C . THR A 1 84 ? 7.488 4.733 -1.730 1.00 98.62 84 THR A C 1
ATOM 654 O O . THR A 1 84 ? 6.316 4.503 -1.425 1.00 98.62 84 THR A O 1
ATOM 657 N N . PHE A 1 85 ? 8.435 3.801 -1.589 1.00 98.75 85 PHE A N 1
ATOM 658 C CA . PHE A 1 85 ? 8.147 2.465 -1.062 1.00 98.75 85 PHE A CA 1
ATOM 659 C C . PHE A 1 85 ? 7.720 2.506 0.409 1.00 98.75 85 PHE A C 1
ATOM 661 O O . PHE A 1 85 ? 6.750 1.830 0.763 1.00 98.75 85 PHE A O 1
ATOM 668 N N . ALA A 1 86 ? 8.342 3.348 1.243 1.00 98.12 86 ALA A N 1
ATOM 669 C CA . ALA A 1 86 ? 7.936 3.520 2.639 1.00 98.12 86 ALA A CA 1
ATOM 670 C C . ALA A 1 86 ? 6.493 4.035 2.758 1.00 98.12 86 ALA A C 1
ATOM 672 O O . ALA A 1 86 ? 5.707 3.487 3.536 1.00 98.12 86 ALA A O 1
ATOM 673 N N . ARG A 1 87 ? 6.096 5.015 1.932 1.00 98.19 87 ARG A N 1
ATOM 674 C CA . ARG A 1 87 ? 4.701 5.500 1.856 1.00 98.19 87 ARG A CA 1
ATOM 675 C C . ARG A 1 87 ? 3.716 4.440 1.378 1.00 98.19 87 ARG A C 1
ATOM 677 O O . ARG A 1 87 ? 2.535 4.495 1.706 1.00 98.19 87 ARG A O 1
ATOM 684 N N . MET A 1 88 ? 4.208 3.443 0.654 1.00 98.50 88 MET A N 1
ATOM 685 C CA . MET A 1 88 ? 3.454 2.262 0.249 1.00 98.50 88 MET A CA 1
ATOM 686 C C . MET A 1 88 ? 3.668 1.061 1.189 1.00 98.50 88 MET A C 1
ATOM 688 O O . MET A 1 88 ? 3.433 -0.088 0.808 1.00 98.50 88 MET A O 1
ATOM 692 N N . ALA A 1 89 ? 4.073 1.321 2.433 1.00 98.44 89 ALA A N 1
ATOM 693 C CA . ALA A 1 89 ? 4.245 0.338 3.497 1.00 98.44 89 ALA A CA 1
ATOM 694 C C . ALA A 1 89 ? 5.274 -0.764 3.191 1.00 98.44 89 ALA A C 1
ATOM 696 O O . ALA A 1 89 ? 5.113 -1.892 3.655 1.00 98.44 89 ALA A O 1
ATOM 697 N N . MET A 1 90 ? 6.325 -0.457 2.430 1.00 98.75 90 MET A N 1
ATOM 698 C CA . MET A 1 90 ? 7.449 -1.358 2.174 1.00 98.75 90 MET A CA 1
ATOM 699 C C . MET A 1 90 ? 8.728 -0.802 2.798 1.00 98.75 90 MET A C 1
ATOM 701 O O . MET A 1 90 ? 9.101 0.342 2.550 1.00 98.75 90 MET A O 1
ATOM 705 N N . ASN A 1 91 ? 9.401 -1.607 3.617 1.00 98.62 91 ASN A N 1
ATOM 706 C CA . ASN A 1 91 ? 10.709 -1.253 4.172 1.00 98.62 91 ASN A CA 1
ATOM 707 C C . ASN A 1 91 ? 11.848 -1.531 3.169 1.00 98.62 91 ASN A C 1
ATOM 709 O O . ASN A 1 91 ? 11.612 -2.026 2.066 1.00 98.62 91 ASN A O 1
ATOM 713 N N . ASP A 1 92 ? 13.096 -1.235 3.544 1.00 98.81 92 ASP A N 1
ATOM 714 C CA . ASP A 1 92 ? 14.248 -1.411 2.649 1.00 98.81 92 ASP A CA 1
ATOM 715 C C . ASP A 1 92 ? 14.457 -2.873 2.199 1.00 98.81 92 ASP A C 1
ATOM 717 O O . ASP A 1 92 ? 14.791 -3.111 1.039 1.00 98.81 92 ASP A O 1
ATOM 721 N N . GLU A 1 93 ? 14.233 -3.860 3.075 1.00 98.81 93 GLU A N 1
ATOM 722 C CA . GLU A 1 93 ? 14.375 -5.283 2.731 1.00 98.81 93 GLU A CA 1
ATOM 723 C C . GLU A 1 93 ? 13.287 -5.734 1.751 1.00 98.81 93 GLU A C 1
ATOM 725 O O . GLU A 1 93 ? 13.593 -6.339 0.722 1.00 98.81 93 GLU A O 1
ATOM 730 N N . GLU A 1 94 ? 12.032 -5.369 2.024 1.00 98.88 94 GLU A N 1
ATOM 731 C CA . GLU A 1 94 ? 10.888 -5.628 1.143 1.00 98.88 94 GLU A CA 1
ATOM 732 C C . GLU A 1 94 ? 11.071 -4.942 -0.219 1.00 98.88 94 GLU A C 1
ATOM 734 O O . GLU A 1 94 ? 10.764 -5.528 -1.254 1.00 98.88 94 GLU A O 1
ATOM 739 N N . THR A 1 95 ? 11.625 -3.728 -0.236 1.00 98.94 95 THR A N 1
ATOM 740 C CA . THR A 1 95 ? 11.878 -2.941 -1.453 1.00 98.94 95 THR A CA 1
ATOM 741 C C . THR A 1 95 ? 12.915 -3.601 -2.357 1.00 98.94 95 THR A C 1
ATOM 743 O O . THR A 1 95 ? 12.668 -3.771 -3.554 1.00 98.94 95 THR A O 1
ATOM 746 N N . VAL A 1 96 ? 14.055 -4.024 -1.798 1.00 98.94 96 VAL A N 1
ATOM 747 C CA . VAL A 1 96 ? 15.080 -4.750 -2.565 1.00 98.94 96 VAL A CA 1
ATOM 748 C C . VAL A 1 96 ? 14.526 -6.089 -3.043 1.00 98.94 96 VAL A C 1
ATOM 750 O O . VAL A 1 96 ? 14.731 -6.448 -4.201 1.00 98.94 96 VAL A O 1
ATOM 753 N N . ALA A 1 97 ? 13.789 -6.809 -2.190 1.00 98.94 97 ALA A N 1
ATOM 754 C CA . ALA A 1 97 ? 13.201 -8.095 -2.546 1.00 98.94 97 ALA A CA 1
ATOM 755 C C . ALA A 1 97 ? 12.197 -7.966 -3.704 1.00 98.94 97 ALA A C 1
ATOM 757 O O . ALA A 1 97 ? 12.271 -8.736 -4.657 1.00 98.94 97 ALA A O 1
ATOM 758 N N . LEU A 1 98 ? 11.296 -6.978 -3.659 1.00 98.94 98 LEU A N 1
ATOM 759 C CA . LEU A 1 98 ? 10.323 -6.709 -4.723 1.00 98.94 98 LEU A CA 1
ATOM 760 C C . LEU A 1 98 ? 10.993 -6.272 -6.027 1.00 98.94 98 LEU A C 1
ATOM 762 O O . LEU A 1 98 ? 10.626 -6.777 -7.085 1.00 98.94 98 LEU A O 1
ATOM 766 N N . THR A 1 99 ? 11.976 -5.371 -5.952 1.00 98.81 99 THR A N 1
ATOM 767 C CA . THR A 1 99 ? 12.688 -4.863 -7.136 1.00 98.81 99 THR A CA 1
ATOM 768 C C . THR A 1 99 ? 13.462 -5.986 -7.818 1.00 98.81 99 THR A C 1
ATOM 770 O O . THR A 1 99 ? 13.212 -6.295 -8.981 1.00 98.81 99 THR A O 1
ATOM 773 N N . ALA A 1 100 ? 14.343 -6.665 -7.078 1.00 98.81 100 ALA A N 1
ATOM 774 C CA . ALA A 1 100 ? 15.155 -7.746 -7.622 1.00 98.81 100 ALA A CA 1
ATOM 775 C C . ALA A 1 100 ? 14.305 -8.952 -8.043 1.00 98.81 100 ALA A C 1
ATOM 777 O O . ALA A 1 100 ? 14.555 -9.548 -9.087 1.00 98.81 100 ALA A O 1
ATOM 778 N N . GLY A 1 101 ? 13.285 -9.315 -7.260 1.00 98.69 101 GLY A N 1
ATOM 779 C CA . GLY A 1 101 ? 12.421 -10.455 -7.568 1.00 98.69 101 GLY A CA 1
ATOM 780 C C . GLY A 1 101 ? 11.511 -10.201 -8.765 1.00 98.69 101 GLY A C 1
ATOM 781 O O . GLY A 1 101 ? 11.323 -11.094 -9.586 1.00 98.69 101 GLY A O 1
ATOM 782 N N . GLY A 1 102 ? 11.008 -8.974 -8.922 1.00 98.56 102 GLY A N 1
ATOM 783 C CA . GLY A 1 102 ? 10.274 -8.558 -10.115 1.00 98.56 102 GLY A CA 1
ATOM 784 C C . GLY A 1 102 ? 11.159 -8.566 -11.362 1.00 98.56 102 GLY A C 1
ATOM 785 O O . GLY A 1 102 ? 10.821 -9.217 -12.347 1.00 98.56 102 GLY A O 1
ATOM 786 N N . HIS A 1 103 ? 12.322 -7.912 -11.293 1.00 98.81 103 HIS A N 1
ATOM 787 C CA . HIS A 1 103 ? 13.277 -7.808 -12.403 1.00 98.81 103 HIS A CA 1
ATOM 788 C C . HIS A 1 103 ? 14.143 -9.061 -12.611 1.00 98.81 103 HIS A C 1
ATOM 790 O O . HIS A 1 103 ? 14.991 -9.087 -13.497 1.00 98.81 103 HIS A O 1
ATOM 796 N N . THR A 1 104 ? 13.911 -10.141 -11.861 1.00 98.81 104 THR A N 1
ATOM 797 C CA . THR A 1 104 ? 14.400 -11.478 -12.241 1.00 98.81 104 THR A CA 1
ATOM 798 C C . THR A 1 104 ? 13.696 -11.971 -13.511 1.00 98.81 104 THR A C 1
ATOM 800 O O . THR A 1 104 ? 14.264 -12.750 -14.278 1.00 98.81 104 THR A O 1
ATOM 803 N N . PHE A 1 105 ? 12.490 -11.460 -13.782 1.00 98.75 105 PHE A N 1
ATOM 804 C CA . PHE A 1 105 ? 11.671 -11.840 -14.924 1.00 98.75 105 PHE A CA 1
ATOM 805 C C . PHE A 1 105 ? 11.543 -10.718 -15.963 1.00 98.75 105 PHE A C 1
ATOM 807 O O . PHE A 1 105 ? 11.525 -9.529 -15.654 1.00 98.75 105 PHE A O 1
ATOM 814 N N . GLY A 1 106 ? 11.327 -11.120 -17.211 1.00 98.25 106 GLY A N 1
ATOM 815 C CA . GLY A 1 106 ? 10.910 -10.260 -18.305 1.00 98.25 106 GLY A CA 1
ATOM 816 C C . GLY A 1 106 ? 11.981 -9.292 -18.806 1.00 98.25 106 GLY A C 1
ATOM 817 O O . GLY A 1 106 ? 13.187 -9.531 -18.734 1.00 98.25 106 GLY A O 1
ATOM 818 N N . LYS A 1 107 ? 11.498 -8.206 -19.412 1.00 98.62 107 LYS A N 1
ATOM 819 C CA . LYS A 1 107 ? 12.313 -7.170 -20.044 1.00 98.62 107 LYS A CA 1
ATOM 820 C C . LYS A 1 107 ? 11.568 -5.836 -20.108 1.00 98.62 107 LYS A C 1
ATOM 822 O O . LYS A 1 107 ? 10.337 -5.809 -20.041 1.00 98.62 107 LYS A O 1
ATOM 827 N N . ALA A 1 108 ? 12.309 -4.754 -20.322 1.00 98.56 108 ALA A N 1
ATOM 828 C CA . ALA A 1 108 ? 11.769 -3.464 -20.740 1.00 98.56 108 ALA A CA 1
ATOM 829 C C . ALA A 1 108 ? 11.612 -3.390 -22.277 1.00 98.56 108 ALA A C 1
ATOM 831 O O . ALA A 1 108 ? 12.242 -4.163 -23.008 1.00 98.56 108 AL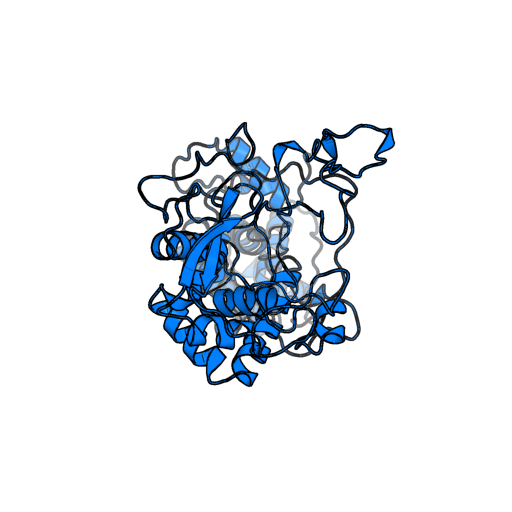A A O 1
ATOM 832 N N . HIS A 1 109 ? 10.763 -2.472 -22.758 1.00 98.75 109 HIS A N 1
ATOM 833 C CA . HIS A 1 109 ? 10.429 -2.314 -24.180 1.00 98.75 109 HIS A CA 1
ATOM 834 C C . HIS A 1 109 ? 10.579 -0.857 -24.649 1.00 98.75 109 HIS A C 1
ATOM 836 O O . HIS A 1 109 ? 9.872 0.046 -24.187 1.00 98.75 109 HIS A O 1
ATOM 842 N N . GLY A 1 110 ? 11.469 -0.648 -25.611 1.00 98.38 110 GLY A N 1
ATOM 843 C CA . GLY A 1 110 ? 11.927 0.635 -26.129 1.00 98.38 110 GLY A CA 1
ATOM 844 C C . GLY A 1 110 ? 12.625 0.476 -27.478 1.00 98.38 110 GLY A C 1
ATOM 845 O O . GLY A 1 110 ? 13.682 1.063 -27.700 1.00 98.38 110 GLY A O 1
ATOM 846 N N . ALA A 1 111 ? 12.054 -0.351 -28.360 1.00 97.88 111 ALA A N 1
ATOM 847 C CA . ALA A 1 111 ? 12.667 -0.782 -29.617 1.00 97.88 111 ALA A CA 1
ATOM 848 C C . ALA A 1 111 ? 12.985 0.352 -30.614 1.00 97.88 111 ALA A C 1
ATOM 850 O O . ALA A 1 111 ? 13.840 0.187 -31.486 1.00 97.88 111 ALA A O 1
ATOM 851 N N . GLY A 1 112 ? 12.343 1.516 -30.482 1.00 96.50 112 GLY A N 1
ATOM 852 C CA . GLY A 1 112 ? 12.550 2.656 -31.370 1.00 96.50 112 GLY A CA 1
ATOM 853 C C . GLY A 1 112 ? 11.922 3.948 -30.858 1.00 96.50 112 GLY A C 1
ATOM 854 O O . GLY A 1 112 ? 11.606 4.068 -29.681 1.00 96.50 112 GLY A O 1
ATOM 855 N N . ASP A 1 113 ? 11.758 4.920 -31.756 1.00 97.38 113 ASP A N 1
ATOM 856 C CA . ASP A 1 113 ? 11.271 6.268 -31.439 1.00 97.38 113 ASP A CA 1
ATOM 857 C C . ASP A 1 113 ? 9.913 6.247 -30.715 1.00 97.38 113 ASP A C 1
ATOM 859 O O . ASP A 1 113 ? 8.903 5.824 -31.281 1.00 97.38 113 ASP A O 1
ATOM 863 N N . ALA A 1 114 ? 9.888 6.748 -29.477 1.00 95.44 114 ALA A N 1
ATOM 864 C CA . ALA A 1 114 ? 8.686 6.816 -28.650 1.00 95.44 114 ALA A CA 1
ATOM 865 C C . ALA A 1 114 ? 7.575 7.684 -29.273 1.00 95.44 114 ALA A C 1
ATOM 867 O O . ALA A 1 114 ? 6.403 7.454 -28.994 1.00 95.44 114 ALA A O 1
ATOM 868 N N . ASN A 1 115 ? 7.905 8.611 -30.185 1.00 96.88 115 ASN A N 1
ATOM 869 C CA . ASN A 1 115 ? 6.909 9.405 -30.917 1.00 96.88 115 ASN A CA 1
ATOM 870 C C . ASN A 1 115 ? 6.059 8.574 -31.898 1.00 96.88 115 ASN A C 1
ATOM 872 O O . ASN A 1 115 ? 5.107 9.092 -32.482 1.00 96.88 115 ASN A O 1
ATOM 876 N N . LEU A 1 116 ? 6.414 7.305 -32.126 1.00 97.81 116 LEU A N 1
ATOM 877 C CA . LEU A 1 116 ? 5.650 6.369 -32.955 1.00 97.81 116 LEU A CA 1
ATOM 878 C C . LEU A 1 116 ? 4.556 5.628 -32.177 1.00 97.81 116 LEU A C 1
ATOM 880 O O . LEU A 1 116 ? 3.803 4.865 -32.794 1.00 97.81 116 LEU A O 1
ATOM 884 N N . VAL A 1 117 ? 4.479 5.842 -30.862 1.00 98.19 117 VAL A N 1
ATOM 885 C CA . VAL A 1 117 ? 3.431 5.326 -29.983 1.00 98.19 117 VAL A CA 1
ATOM 886 C C . VAL A 1 117 ? 2.262 6.311 -29.970 1.00 98.19 117 VAL A C 1
ATOM 888 O O . VAL A 1 117 ? 2.438 7.500 -29.713 1.00 98.19 117 VAL A O 1
ATOM 891 N N . GLY A 1 118 ? 1.070 5.814 -30.298 1.00 97.50 118 GLY A N 1
ATOM 892 C CA . GLY A 1 118 ? -0.170 6.584 -30.308 1.00 97.50 118 GLY A CA 1
ATOM 893 C C . GLY A 1 118 ? -0.685 6.943 -28.912 1.00 97.50 118 GLY A C 1
ATOM 894 O O . GLY A 1 118 ? -0.049 6.661 -27.897 1.00 97.50 118 GLY A O 1
ATOM 895 N N . ALA A 1 119 ? -1.868 7.555 -28.881 1.00 97.81 119 ALA A N 1
ATOM 896 C CA . ALA A 1 119 ? -2.520 7.980 -27.646 1.00 97.81 119 ALA A CA 1
ATOM 897 C C . ALA A 1 119 ? -2.815 6.800 -26.705 1.00 97.81 119 ALA A C 1
ATOM 899 O O . ALA A 1 119 ? -3.068 5.679 -27.144 1.00 97.81 119 ALA A O 1
ATOM 900 N N . GLU A 1 120 ? -2.798 7.073 -25.406 1.00 98.00 120 GLU A N 1
ATOM 901 C CA . GLU A 1 120 ? -3.249 6.187 -24.336 1.00 98.00 120 GLU A CA 1
ATOM 902 C C . GLU A 1 120 ? -4.730 5.781 -24.497 1.00 98.00 120 GLU A C 1
ATOM 904 O O . GLU A 1 120 ? -5.461 6.445 -25.229 1.00 98.00 120 GLU A O 1
ATOM 909 N N . PRO A 1 121 ? -5.216 4.729 -23.806 1.00 98.25 121 PRO A N 1
ATOM 910 C CA . PRO A 1 121 ? -6.557 4.175 -24.032 1.00 98.25 121 PRO A CA 1
ATOM 911 C C . PRO A 1 121 ? -7.720 5.180 -24.001 1.00 98.25 121 PRO A C 1
ATOM 913 O O . PRO A 1 121 ? -8.609 5.097 -24.843 1.00 98.25 121 PRO A O 1
ATOM 916 N N . GLU A 1 122 ? -7.713 6.152 -23.083 1.00 97.31 122 GLU A N 1
ATOM 917 C CA . GLU A 1 122 ? -8.776 7.173 -22.987 1.00 97.31 122 GLU A CA 1
ATOM 918 C C . GLU A 1 122 ? -8.685 8.252 -24.086 1.00 97.31 122 GLU A C 1
ATOM 920 O O . GLU A 1 122 ? -9.683 8.893 -24.417 1.00 97.31 122 GLU A O 1
ATOM 925 N N . GLY A 1 123 ? -7.500 8.444 -24.676 1.00 97.25 123 GLY A N 1
ATOM 926 C CA . GLY A 1 123 ? -7.263 9.334 -25.815 1.00 97.25 123 GLY A CA 1
ATOM 927 C C . GLY A 1 123 ? -7.315 8.631 -27.179 1.00 97.25 123 GLY A C 1
ATOM 928 O O . GLY A 1 123 ? -7.261 9.298 -28.217 1.00 97.25 123 GLY A O 1
ATOM 929 N N . ALA A 1 124 ? -7.398 7.298 -27.193 1.00 97.75 124 ALA A N 1
ATOM 930 C CA . ALA A 1 124 ? -7.378 6.476 -28.396 1.00 97.75 124 ALA A CA 1
ATOM 931 C C . ALA A 1 124 ? -8.694 6.553 -29.185 1.00 97.75 124 ALA A C 1
ATOM 933 O O . ALA A 1 124 ? -9.746 6.982 -28.700 1.00 97.75 124 ALA A O 1
ATOM 934 N N . SER A 1 125 ? -8.644 6.138 -30.452 1.00 97.12 125 SER A N 1
ATOM 935 C CA . SER A 1 125 ? -9.838 6.113 -31.290 1.00 97.12 125 SER A CA 1
ATOM 936 C C . SER A 1 125 ? -10.768 4.953 -30.920 1.00 97.12 125 SER A C 1
ATOM 938 O O . SER A 1 125 ? -10.352 3.906 -30.423 1.00 97.12 125 SER A O 1
ATOM 940 N N . ILE A 1 126 ? -12.068 5.116 -31.182 1.00 97.69 126 ILE A N 1
ATOM 941 C CA . ILE A 1 126 ? -13.082 4.124 -30.792 1.00 97.69 126 ILE A CA 1
ATOM 942 C C . ILE A 1 126 ? -12.849 2.749 -31.438 1.00 97.69 126 ILE A C 1
ATOM 944 O O . ILE A 1 126 ? -13.165 1.726 -30.836 1.00 97.69 126 ILE A O 1
ATOM 948 N N . GLU A 1 127 ? -12.277 2.700 -32.644 1.00 97.56 127 GLU A N 1
ATOM 949 C CA . GLU A 1 127 ? -11.958 1.451 -33.337 1.00 97.56 127 GLU A CA 1
ATOM 950 C C . GLU A 1 127 ? -10.849 0.626 -32.666 1.00 97.56 127 GLU A C 1
ATOM 952 O O . GLU A 1 127 ? -10.739 -0.567 -32.956 1.00 97.56 127 GLU A O 1
ATOM 957 N N . GLU A 1 128 ? -10.078 1.216 -31.746 1.00 96.75 128 GLU A N 1
ATOM 958 C CA . GLU A 1 128 ? -9.132 0.489 -30.892 1.00 96.75 128 GLU A CA 1
ATOM 959 C C . GLU A 1 128 ? -9.834 -0.252 -29.745 1.00 96.75 128 GLU A C 1
ATOM 961 O O . GLU A 1 128 ? -9.219 -1.079 -29.080 1.00 96.75 128 GLU A O 1
ATOM 966 N N . GLN A 1 129 ? -11.144 -0.048 -29.554 1.00 97.56 129 GLN A N 1
ATOM 967 C CA . GLN A 1 129 ? -11.997 -0.856 -28.674 1.00 97.56 129 GLN A CA 1
ATOM 968 C C . GLN A 1 129 ? -11.495 -0.939 -27.219 1.00 97.56 129 GLN A C 1
ATOM 970 O O . GLN A 1 129 ? -11.622 -1.982 -26.575 1.00 97.56 129 GLN A O 1
ATOM 975 N N . GLY A 1 130 ? -10.955 0.169 -26.705 1.00 96.19 130 GLY A N 1
ATOM 976 C CA . GLY A 1 130 ? -10.429 0.280 -25.341 1.00 96.19 130 GLY A CA 1
ATOM 977 C C . GLY A 1 130 ? -8.952 -0.096 -25.197 1.00 96.19 130 GLY A C 1
ATOM 978 O O . GLY A 1 130 ? -8.429 -0.063 -24.086 1.00 96.19 130 GLY A O 1
ATOM 979 N N . PHE A 1 131 ? -8.268 -0.450 -26.290 1.00 97.38 131 PHE A N 1
ATOM 980 C CA . PHE A 1 131 ? -6.807 -0.435 -26.336 1.00 97.38 131 PHE A CA 1
ATOM 981 C C . PHE A 1 131 ? -6.289 0.988 -26.594 1.00 97.38 131 PHE A C 1
ATOM 983 O O . PHE A 1 131 ? -7.044 1.874 -26.984 1.00 97.38 131 PHE A O 1
ATOM 990 N N . GLY A 1 132 ? -4.994 1.184 -26.366 1.00 97.00 132 GLY A N 1
ATOM 991 C CA . GLY A 1 132 ? -4.270 2.403 -26.703 1.00 97.00 132 GLY A CA 1
ATOM 992 C C . GLY A 1 132 ? -2.796 2.091 -26.932 1.00 97.00 132 GLY A C 1
ATOM 993 O O . GLY A 1 132 ? -2.393 0.923 -26.968 1.00 97.00 132 GLY A O 1
ATOM 994 N N . TRP A 1 133 ? -1.990 3.139 -27.070 1.00 97.88 133 TRP A N 1
ATOM 995 C CA . TRP A 1 133 ? -0.560 3.076 -27.374 1.00 97.88 133 TRP A CA 1
ATOM 996 C C . TRP A 1 133 ? -0.258 2.301 -28.663 1.00 97.88 133 TRP A C 1
ATOM 998 O O . TRP A 1 133 ? 0.744 1.588 -28.759 1.00 97.88 133 TRP A O 1
ATOM 1008 N N . ALA A 1 134 ? -1.125 2.430 -29.676 1.00 97.19 134 ALA A N 1
ATOM 1009 C CA . ALA A 1 134 ? -0.906 1.826 -30.984 1.00 97.19 134 ALA A CA 1
ATOM 1010 C C . ALA A 1 134 ? 0.469 2.230 -31.538 1.00 97.19 134 ALA A C 1
ATOM 1012 O O . ALA A 1 134 ? 0.765 3.408 -31.727 1.00 97.19 134 ALA A O 1
ATOM 1013 N N . ASN A 1 135 ? 1.322 1.239 -31.786 1.00 97.25 135 ASN A N 1
ATOM 1014 C CA . ASN A 1 135 ? 2.723 1.458 -32.121 1.00 97.25 135 ASN A CA 1
ATOM 1015 C C . ASN A 1 135 ? 2.965 1.284 -33.626 1.00 97.25 135 ASN A C 1
ATOM 1017 O O . ASN A 1 135 ? 2.691 0.226 -34.195 1.00 97.25 135 ASN A O 1
ATOM 1021 N N . SER A 1 136 ? 3.504 2.325 -34.263 1.00 97.50 136 SER A N 1
ATOM 1022 C CA . SER A 1 136 ? 3.833 2.340 -35.696 1.00 97.50 136 SER A CA 1
ATOM 1023 C C . SER A 1 136 ? 5.300 2.008 -36.013 1.00 97.50 136 SER A C 1
ATOM 1025 O O . SER A 1 136 ? 5.687 1.974 -37.184 1.00 97.50 136 SER A O 1
ATOM 1027 N N . HIS A 1 137 ? 6.124 1.731 -34.998 1.00 97.88 137 HIS A N 1
ATOM 1028 C CA . HIS A 1 137 ? 7.490 1.248 -35.168 1.00 97.88 137 HIS A CA 1
ATOM 1029 C C . HIS A 1 137 ? 7.504 -0.213 -35.633 1.00 97.88 137 HIS A C 1
ATOM 1031 O O . HIS A 1 137 ? 7.029 -1.095 -34.924 1.00 97.88 137 HIS A O 1
ATOM 1037 N N . GLY A 1 138 ? 8.068 -0.488 -36.813 1.00 96.56 138 GLY A N 1
ATOM 1038 C CA . GLY A 1 138 ? 8.161 -1.854 -37.339 1.00 96.56 138 GLY A CA 1
ATOM 1039 C C . GLY A 1 138 ? 6.788 -2.533 -37.430 1.00 96.56 138 GLY A C 1
ATOM 1040 O O . GLY A 1 138 ? 5.878 -2.029 -38.087 1.00 96.56 138 GLY A O 1
ATOM 1041 N N . SER A 1 139 ? 6.646 -3.689 -36.784 1.00 96.62 139 SER A N 1
ATOM 1042 C CA . SER A 1 139 ? 5.372 -4.401 -36.614 1.00 96.62 139 SER A CA 1
ATOM 1043 C C . SER A 1 139 ? 4.512 -3.891 -35.446 1.00 96.62 139 SER A C 1
ATOM 1045 O O . SER A 1 139 ? 3.347 -4.284 -35.329 1.00 96.62 139 SER A O 1
ATOM 1047 N N . GLY A 1 140 ? 5.084 -3.060 -34.572 1.00 95.69 140 GLY A N 1
ATOM 1048 C CA . GLY A 1 140 ? 4.481 -2.549 -33.342 1.00 95.69 140 GLY A CA 1
ATOM 1049 C C . GLY A 1 140 ? 4.369 -3.575 -32.209 1.00 95.69 140 GLY A C 1
ATOM 1050 O O . GLY A 1 140 ? 3.738 -3.287 -31.194 1.00 95.69 140 GLY A O 1
ATOM 1051 N N . LYS A 1 141 ? 4.915 -4.786 -32.386 1.00 95.94 141 LYS A N 1
ATOM 1052 C CA . LYS A 1 141 ? 4.720 -5.949 -31.505 1.00 95.94 141 LYS A CA 1
ATOM 1053 C C . LYS A 1 141 ? 6.017 -6.734 -31.341 1.00 95.94 141 LYS A C 1
ATOM 1055 O O . LYS A 1 141 ? 6.960 -6.555 -32.107 1.00 95.94 141 LYS A O 1
ATOM 1060 N N . GLY A 1 142 ? 6.048 -7.641 -30.363 1.00 95.69 142 GLY A N 1
ATOM 1061 C CA . GLY A 1 142 ? 7.185 -8.539 -30.160 1.00 95.69 142 GLY A CA 1
ATOM 1062 C C . GLY A 1 142 ? 8.472 -7.746 -29.946 1.00 95.69 142 GLY A C 1
ATOM 1063 O O . GLY A 1 142 ? 8.529 -6.901 -29.049 1.00 95.69 142 GLY A O 1
ATOM 1064 N N . ARG A 1 143 ? 9.475 -7.966 -30.802 1.00 96.31 143 ARG A N 1
ATOM 1065 C CA . ARG A 1 143 ? 10.755 -7.237 -30.764 1.00 96.31 143 ARG A CA 1
ATOM 1066 C C . ARG A 1 143 ? 10.640 -5.736 -31.054 1.00 96.31 143 ARG A C 1
ATOM 1068 O O . ARG A 1 143 ? 11.520 -4.994 -30.647 1.00 96.31 143 ARG A O 1
ATOM 1075 N N . ASP A 1 144 ? 9.566 -5.300 -31.717 1.00 97.62 144 ASP A N 1
ATOM 1076 C CA . ASP A 1 144 ? 9.326 -3.896 -32.082 1.00 97.62 144 ASP A CA 1
ATOM 1077 C C . ASP A 1 144 ? 8.463 -3.152 -31.042 1.00 97.62 144 ASP A C 1
ATOM 1079 O O . ASP A 1 144 ? 8.041 -2.017 -31.268 1.00 97.62 144 ASP A O 1
ATOM 1083 N N . SER A 1 145 ? 8.149 -3.795 -29.913 1.00 98.25 145 SER A N 1
ATOM 1084 C CA . SER A 1 145 ? 7.328 -3.210 -28.848 1.00 98.25 145 SER A CA 1
ATOM 1085 C C . SER A 1 145 ? 8.008 -1.991 -28.211 1.00 98.25 145 SER A C 1
ATOM 1087 O O . SER A 1 145 ? 9.209 -2.001 -27.936 1.00 98.25 145 SER A O 1
ATOM 1089 N N . ILE A 1 146 ? 7.219 -0.959 -27.909 1.00 98.62 146 ILE A N 1
ATOM 1090 C CA . ILE A 1 146 ? 7.641 0.219 -27.146 1.00 98.62 146 ILE A CA 1
ATOM 1091 C C . ILE A 1 146 ? 6.635 0.396 -26.007 1.00 98.62 146 ILE A C 1
ATOM 1093 O O . ILE A 1 146 ? 5.427 0.354 -26.229 1.00 98.62 146 ILE A O 1
ATOM 1097 N N . THR A 1 147 ? 7.132 0.542 -24.781 1.00 98.44 147 THR A N 1
ATOM 1098 C CA . THR A 1 147 ? 6.312 0.758 -23.583 1.00 98.44 147 THR A CA 1
ATOM 1099 C C . THR A 1 147 ? 6.936 1.843 -22.717 1.00 98.44 147 THR A C 1
ATOM 1101 O O . THR A 1 147 ? 6.470 2.973 -22.740 1.00 98.44 147 THR A O 1
ATOM 1104 N N . SER A 1 148 ? 8.023 1.541 -22.001 1.00 98.12 148 SER A N 1
ATOM 1105 C CA . SER A 1 148 ? 8.723 2.529 -21.169 1.00 98.12 148 SER A CA 1
ATOM 1106 C C . SER A 1 148 ? 9.741 3.360 -21.950 1.00 98.12 148 SER A C 1
ATOM 1108 O O . SER A 1 148 ? 10.243 4.347 -21.429 1.00 98.12 148 SER A O 1
ATOM 1110 N N . GLY A 1 149 ? 10.111 2.933 -23.162 1.00 98.19 149 GLY A N 1
ATOM 1111 C CA . GLY A 1 149 ? 11.218 3.517 -23.923 1.00 98.19 149 GLY A CA 1
ATOM 1112 C C . GLY A 1 149 ? 12.591 2.980 -23.506 1.00 98.19 149 GLY A C 1
ATOM 1113 O O . GLY A 1 149 ? 13.557 3.134 -24.244 1.00 98.19 149 GLY A O 1
ATOM 1114 N N . ILE A 1 150 ? 12.697 2.275 -22.383 1.00 98.69 150 ILE A N 1
ATOM 1115 C CA . ILE A 1 150 ? 13.895 1.529 -21.985 1.00 98.69 150 ILE A CA 1
ATOM 1116 C C . ILE A 1 150 ? 13.874 0.155 -22.669 1.00 98.69 150 ILE A C 1
ATOM 1118 O O . ILE A 1 150 ? 12.808 -0.438 -22.777 1.00 98.69 150 ILE A O 1
ATOM 1122 N N . GLU A 1 151 ? 15.016 -0.380 -23.114 1.00 98.69 151 GLU A N 1
ATOM 1123 C CA . GLU A 1 151 ? 15.050 -1.618 -23.911 1.00 98.69 151 GLU A CA 1
ATOM 1124 C C . GLU A 1 151 ? 16.020 -2.665 -23.359 1.00 98.69 151 GLU A C 1
ATOM 1126 O O . GLU A 1 151 ? 17.201 -2.386 -23.150 1.00 98.69 151 GLU A O 1
ATOM 1131 N N . GLY A 1 152 ? 15.535 -3.898 -23.205 1.00 98.25 152 GLY A N 1
ATOM 1132 C CA . GLY A 1 152 ? 16.362 -5.067 -22.899 1.00 98.25 152 GLY A CA 1
ATOM 1133 C C . GLY A 1 152 ? 15.916 -5.824 -21.652 1.00 98.25 152 GLY A C 1
ATOM 1134 O O . GLY A 1 152 ? 15.096 -5.345 -20.869 1.00 98.25 152 GLY A O 1
ATOM 1135 N N . ALA A 1 153 ? 16.430 -7.044 -21.502 1.00 98.50 153 ALA A N 1
ATOM 1136 C CA . ALA A 1 153 ? 16.174 -7.888 -20.339 1.00 98.50 153 ALA A CA 1
ATOM 1137 C C . ALA A 1 153 ? 17.179 -7.609 -19.217 1.00 98.50 153 ALA A C 1
ATOM 1139 O O . ALA A 1 153 ? 18.334 -7.271 -19.486 1.00 98.50 153 ALA A O 1
ATOM 1140 N N . TRP A 1 154 ? 16.755 -7.814 -17.973 1.00 98.81 154 TRP A N 1
ATOM 1141 C CA . TRP A 1 154 ? 17.632 -7.712 -16.805 1.00 98.81 154 TRP A CA 1
ATOM 1142 C C . TRP A 1 154 ? 18.527 -8.937 -16.628 1.00 98.81 154 TRP A C 1
ATOM 1144 O O . TRP A 1 154 ? 19.661 -8.807 -16.170 1.00 98.81 154 TRP A O 1
ATOM 1154 N N . THR A 1 155 ? 18.032 -10.123 -16.999 1.00 98.62 155 THR A N 1
ATOM 1155 C CA . THR A 1 155 ? 18.682 -11.417 -16.750 1.00 98.62 155 THR A CA 1
ATOM 1156 C C . THR A 1 155 ? 18.946 -12.196 -18.039 1.00 98.62 155 THR A C 1
ATOM 1158 O O . THR A 1 155 ? 18.356 -11.937 -19.090 1.00 98.62 155 THR A O 1
ATOM 1161 N N . THR A 1 156 ? 19.836 -13.188 -17.952 1.00 98.25 156 THR A N 1
ATOM 1162 C CA . THR A 1 156 ? 20.132 -14.140 -19.037 1.00 98.25 156 THR A CA 1
ATOM 1163 C C . THR A 1 156 ? 18.951 -15.072 -19.336 1.00 98.25 156 THR A C 1
ATOM 1165 O O . THR A 1 156 ? 18.788 -15.493 -20.485 1.00 98.25 156 THR A O 1
ATOM 1168 N N . ASN A 1 157 ? 18.126 -15.377 -18.323 1.00 97.88 157 ASN A N 1
ATOM 1169 C CA . ASN A 1 157 ? 16.971 -16.278 -18.399 1.00 97.88 157 ASN A CA 1
ATOM 1170 C C . ASN A 1 157 ? 15.679 -15.544 -17.978 1.00 97.88 157 ASN A C 1
ATOM 1172 O O . ASN A 1 157 ? 15.180 -15.750 -16.876 1.00 97.88 157 ASN A O 1
ATOM 1176 N N . PRO A 1 158 ? 15.078 -14.707 -18.845 1.00 98.00 158 PRO A N 1
ATOM 1177 C CA . PRO A 1 158 ? 13.988 -13.807 -18.445 1.00 98.00 158 PRO A CA 1
ATOM 1178 C C . PRO A 1 158 ? 12.676 -14.481 -18.013 1.00 98.00 158 PRO A C 1
ATOM 1180 O O . PRO A 1 158 ? 11.729 -13.799 -17.637 1.00 98.00 158 PRO A O 1
ATOM 1183 N N . ILE A 1 159 ? 12.556 -15.800 -18.137 1.00 97.62 159 ILE A N 1
ATOM 1184 C CA . ILE A 1 159 ? 11.330 -16.553 -17.830 1.00 97.62 159 ILE A CA 1
ATOM 1185 C C . ILE A 1 159 ? 11.579 -17.672 -16.817 1.00 97.62 159 ILE A C 1
ATOM 1187 O O . ILE A 1 159 ? 10.809 -18.628 -16.746 1.00 97.62 159 ILE A O 1
ATOM 1191 N N . GLU A 1 160 ? 12.667 -17.573 -16.057 1.00 98.31 160 GLU A N 1
ATOM 1192 C CA . GLU A 1 160 ? 13.037 -18.538 -15.029 1.00 98.31 160 GLU A CA 1
ATOM 1193 C C . GLU A 1 160 ? 13.379 -17.792 -13.740 1.00 98.31 160 GLU A C 1
ATOM 1195 O O . GLU A 1 160 ? 14.034 -16.752 -13.761 1.00 98.31 160 GLU A O 1
ATOM 1200 N N . TRP A 1 161 ? 12.918 -18.312 -12.605 1.00 98.75 161 TRP A N 1
ATOM 1201 C CA . TRP A 1 161 ? 13.388 -17.845 -11.310 1.00 98.75 161 TRP A CA 1
ATOM 1202 C C . TRP A 1 161 ? 14.777 -18.412 -11.045 1.00 98.75 161 TRP A C 1
ATOM 1204 O O . TRP A 1 161 ? 14.950 -19.609 -10.802 1.00 98.75 161 TRP A O 1
ATOM 1214 N N . ASP A 1 162 ? 15.762 -17.531 -11.055 1.00 98.44 162 ASP A N 1
ATOM 1215 C CA . ASP A 1 162 ? 17.128 -17.810 -10.657 1.00 98.44 162 ASP A CA 1
ATOM 1216 C C . ASP A 1 162 ? 17.724 -16.586 -9.940 1.00 98.44 162 ASP A C 1
ATOM 1218 O O . ASP A 1 162 ? 17.027 -15.628 -9.608 1.00 98.44 162 ASP A O 1
ATOM 1222 N N . ASN A 1 163 ? 19.021 -16.625 -9.637 1.00 98.25 163 ASN A N 1
ATOM 1223 C CA . ASN A 1 163 ? 19.720 -15.505 -9.002 1.00 98.25 163 ASN A CA 1
ATOM 1224 C C . ASN A 1 163 ? 20.303 -14.516 -10.035 1.00 98.25 163 ASN A C 1
ATOM 1226 O O . ASN A 1 163 ? 21.131 -13.672 -9.687 1.00 98.25 163 ASN A O 1
ATOM 1230 N N . GLY A 1 164 ? 19.894 -14.626 -11.306 1.00 98.50 164 GLY A N 1
ATOM 1231 C CA . GLY A 1 164 ? 20.516 -13.981 -12.458 1.00 98.50 164 GLY A CA 1
ATOM 1232 C C . GLY A 1 164 ? 20.533 -12.459 -12.378 1.00 98.50 164 GLY A C 1
ATOM 1233 O O . GLY A 1 164 ? 21.509 -11.840 -12.800 1.00 98.50 164 GLY A O 1
ATOM 1234 N N . TYR A 1 165 ? 19.507 -11.849 -11.775 1.00 98.81 165 TYR A N 1
ATOM 1235 C CA . TYR A 1 165 ? 19.475 -10.403 -11.535 1.00 98.81 165 TYR A CA 1
ATOM 1236 C C . TYR A 1 165 ? 20.686 -9.954 -10.705 1.00 98.81 165 TYR A C 1
ATOM 1238 O O . TYR A 1 165 ? 21.467 -9.106 -11.142 1.00 98.81 165 TYR A O 1
ATOM 1246 N N . PHE A 1 166 ? 20.894 -10.562 -9.532 1.00 98.88 166 PHE A N 1
ATOM 1247 C CA . PHE A 1 166 ? 22.021 -10.215 -8.668 1.00 98.88 166 PHE A CA 1
ATOM 1248 C C . PHE A 1 166 ? 23.359 -10.681 -9.241 1.00 98.88 166 PHE A C 1
ATOM 1250 O O . PHE A 1 166 ? 24.347 -9.953 -9.116 1.00 98.88 166 PHE A O 1
ATOM 1257 N N . ASP A 1 167 ? 23.398 -11.847 -9.892 1.00 98.69 167 ASP A N 1
ATOM 1258 C CA . ASP A 1 167 ? 24.611 -12.365 -10.525 1.00 98.69 167 ASP A CA 1
ATOM 1259 C C . ASP A 1 167 ? 25.174 -11.364 -11.534 1.00 98.69 167 ASP A C 1
ATOM 1261 O O . ASP A 1 167 ? 26.349 -11.009 -11.441 1.00 98.69 167 ASP A O 1
ATOM 1265 N N . LEU A 1 168 ? 24.343 -10.837 -12.439 1.00 98.62 168 LEU A N 1
ATOM 1266 C CA . LEU A 1 168 ? 24.785 -9.837 -13.411 1.00 98.62 168 LEU A CA 1
ATOM 1267 C C . LEU A 1 168 ? 25.091 -8.490 -12.747 1.00 98.62 168 LEU A C 1
ATOM 1269 O O . LEU A 1 168 ? 26.133 -7.891 -13.033 1.00 98.62 168 LEU A O 1
ATOM 1273 N N . LEU A 1 169 ? 24.227 -8.025 -11.835 1.00 98.12 169 LEU A N 1
ATOM 1274 C CA . LEU A 1 169 ? 24.380 -6.732 -11.163 1.00 98.12 169 LEU A CA 1
ATOM 1275 C C . LEU A 1 169 ? 25.722 -6.629 -10.421 1.00 98.12 169 LEU A C 1
ATOM 1277 O O . LEU A 1 169 ? 26.425 -5.623 -10.566 1.00 98.12 169 LEU A O 1
ATOM 1281 N N . PHE A 1 170 ? 26.113 -7.685 -9.695 1.00 98.69 170 PHE A N 1
ATOM 1282 C CA . PHE A 1 170 ? 27.386 -7.748 -8.975 1.00 98.69 170 PHE A CA 1
ATOM 1283 C C . PHE A 1 170 ? 28.575 -8.162 -9.848 1.00 98.69 170 PHE A C 1
ATOM 1285 O O . PHE A 1 170 ? 29.663 -7.626 -9.641 1.00 98.69 170 PHE A O 1
ATOM 1292 N N . LYS A 1 171 ? 28.414 -9.059 -10.834 1.00 98.44 171 LYS A N 1
ATOM 1293 C CA . LYS A 1 171 ? 29.511 -9.443 -11.747 1.00 98.44 171 LYS A CA 1
ATOM 1294 C C . LYS A 1 171 ? 30.082 -8.233 -12.482 1.00 98.44 171 LYS A C 1
ATOM 1296 O O . LYS A 1 171 ? 31.297 -8.129 -12.640 1.00 98.44 171 LYS A O 1
ATOM 1301 N N . TYR A 1 172 ? 29.209 -7.321 -12.902 1.00 98.44 172 TYR A N 1
ATOM 1302 C CA . TYR A 1 172 ? 29.582 -6.132 -13.659 1.00 98.44 172 TYR A CA 1
ATOM 1303 C C . TYR A 1 172 ? 29.640 -4.858 -12.813 1.00 98.44 172 TYR A C 1
ATOM 1305 O O . TYR A 1 172 ? 29.701 -3.772 -13.385 1.00 98.44 172 TYR A O 1
ATOM 1313 N N . GLU A 1 173 ? 29.666 -4.949 -11.477 1.00 97.19 173 GLU A N 1
ATOM 1314 C CA . GLU A 1 173 ? 29.467 -3.793 -10.590 1.00 97.19 173 GLU A CA 1
ATOM 1315 C C . GLU A 1 173 ? 30.393 -2.598 -10.865 1.00 97.19 173 GLU A C 1
ATOM 1317 O O . GLU A 1 173 ? 29.953 -1.458 -10.723 1.00 97.19 173 GLU A O 1
ATOM 1322 N N . ASP A 1 174 ? 31.623 -2.837 -11.318 1.00 96.25 174 ASP A N 1
ATOM 1323 C CA . ASP A 1 174 ? 32.619 -1.803 -11.635 1.00 96.25 174 ASP A CA 1
ATOM 1324 C C . ASP A 1 174 ? 32.698 -1.458 -13.137 1.00 96.25 174 ASP A C 1
ATOM 1326 O O . ASP A 1 174 ? 33.566 -0.699 -13.562 1.00 96.25 174 ASP A O 1
ATOM 1330 N N . SER A 1 175 ? 31.808 -2.021 -13.956 1.00 97.38 175 SER A N 1
ATOM 1331 C CA . SER A 1 175 ? 31.844 -1.938 -15.427 1.00 97.38 175 SER A CA 1
ATOM 1332 C C . SER A 1 175 ? 30.473 -1.702 -16.073 1.00 97.38 175 SER A C 1
ATOM 1334 O O . SER A 1 175 ? 30.306 -1.892 -17.278 1.00 97.38 175 SER A O 1
ATOM 1336 N N . TRP A 1 176 ? 29.479 -1.277 -15.291 1.00 98.25 176 TRP A N 1
ATOM 1337 C CA . TRP A 1 176 ? 28.226 -0.747 -15.825 1.00 98.25 176 TRP A CA 1
ATOM 1338 C C . TRP A 1 176 ? 28.478 0.608 -16.494 1.00 98.25 176 TRP A C 1
ATOM 1340 O O . TRP A 1 176 ? 28.918 1.551 -15.834 1.00 98.25 176 TRP A O 1
ATOM 1350 N N . LYS A 1 177 ? 28.158 0.723 -17.786 1.00 98.00 177 LYS A N 1
ATOM 1351 C CA . LYS A 1 177 ? 28.180 1.992 -18.526 1.00 98.00 177 LYS A CA 1
ATOM 1352 C C . LYS A 1 177 ? 26.767 2.513 -18.743 1.00 98.00 177 LYS A C 1
ATOM 1354 O O . LYS A 1 177 ? 25.874 1.764 -19.139 1.00 98.00 177 LYS A O 1
ATOM 1359 N N . LEU A 1 178 ? 26.596 3.814 -18.537 1.00 98.56 178 LEU A N 1
ATOM 1360 C CA . LEU A 1 178 ? 25.390 4.528 -18.933 1.00 98.56 178 LEU A CA 1
ATOM 1361 C C . LEU A 1 178 ? 25.347 4.640 -20.463 1.00 98.56 178 LEU A C 1
ATOM 1363 O O . LEU A 1 178 ? 26.319 5.057 -21.097 1.00 98.56 178 LEU A O 1
ATOM 1367 N N . VAL A 1 179 ? 24.214 4.276 -21.047 1.00 98.19 179 VAL A N 1
ATOM 1368 C CA . VAL A 1 179 ? 23.920 4.349 -22.479 1.00 98.19 179 VAL A CA 1
ATOM 1369 C C . VAL A 1 179 ? 22.506 4.898 -22.688 1.00 98.19 179 VAL A C 1
ATOM 1371 O O . VAL A 1 179 ? 21.772 5.145 -21.730 1.00 98.19 179 VAL A O 1
ATOM 1374 N N . GLN A 1 180 ? 22.135 5.104 -23.950 1.00 98.31 180 GLN A N 1
ATOM 1375 C CA . GLN A 1 180 ? 20.755 5.377 -24.334 1.00 98.31 180 GLN A CA 1
ATOM 1376 C C . GLN A 1 180 ? 20.155 4.160 -25.036 1.00 98.31 180 GLN A C 1
ATOM 1378 O O . GLN A 1 180 ? 20.841 3.495 -25.818 1.00 98.31 180 GLN A O 1
ATOM 1383 N N . SER A 1 181 ? 18.885 3.889 -24.752 1.00 98.38 181 SER A N 1
ATOM 1384 C CA . SER A 1 181 ? 18.070 2.913 -25.469 1.00 98.38 181 SER A CA 1
ATOM 1385 C C . SER A 1 181 ? 17.893 3.316 -26.942 1.00 98.38 181 SER A C 1
ATOM 1387 O O . SER A 1 181 ? 18.169 4.465 -27.309 1.00 98.38 181 SER A O 1
ATOM 1389 N N . PRO A 1 182 ? 17.363 2.432 -27.806 1.00 98.12 182 PRO A N 1
ATOM 1390 C CA . PRO A 1 182 ? 16.938 2.822 -29.150 1.00 98.12 182 PRO A CA 1
ATOM 1391 C C . PRO A 1 182 ? 15.895 3.956 -29.170 1.00 98.12 182 PRO A C 1
ATOM 1393 O O . PRO A 1 182 ? 15.853 4.716 -30.137 1.00 98.12 182 PRO A O 1
ATOM 1396 N N . ALA A 1 183 ? 15.094 4.103 -28.108 1.00 98.06 183 ALA A N 1
ATOM 1397 C CA . ALA A 1 183 ? 14.149 5.208 -27.925 1.00 98.06 183 ALA A CA 1
ATOM 1398 C C . ALA A 1 183 ? 14.777 6.476 -27.310 1.00 98.06 183 ALA A C 1
ATOM 1400 O O . ALA A 1 183 ? 14.107 7.500 -27.207 1.00 98.06 183 ALA A O 1
ATOM 1401 N N . GLY A 1 184 ? 16.048 6.427 -26.895 1.00 97.94 184 GLY A N 1
ATOM 1402 C CA . GLY A 1 184 ? 16.773 7.553 -26.298 1.00 97.94 184 GLY A CA 1
ATOM 1403 C C . GLY A 1 184 ? 16.762 7.617 -24.764 1.00 97.94 184 GLY A C 1
ATOM 1404 O O . GLY A 1 184 ? 17.379 8.528 -24.213 1.00 97.94 184 GLY A O 1
ATOM 1405 N N . ALA A 1 185 ? 16.124 6.664 -24.080 1.00 98.44 185 ALA A N 1
ATOM 1406 C CA . ALA A 1 185 ? 16.027 6.632 -22.617 1.00 98.44 185 ALA A CA 1
ATOM 1407 C C . ALA A 1 185 ? 17.353 6.223 -21.959 1.00 98.44 185 ALA A C 1
ATOM 1409 O O . ALA A 1 185 ? 18.080 5.374 -22.482 1.00 98.44 185 ALA A O 1
ATOM 1410 N N . HIS A 1 186 ? 17.668 6.786 -20.796 1.00 98.75 186 HIS A N 1
ATOM 1411 C CA . HIS A 1 186 ? 18.831 6.414 -20.002 1.00 98.75 186 HIS A CA 1
ATOM 1412 C C . HIS A 1 186 ? 18.703 4.999 -19.429 1.00 98.75 186 HIS A C 1
ATOM 1414 O O . HIS A 1 186 ? 17.754 4.659 -18.727 1.00 98.75 186 HIS A O 1
ATOM 1420 N N . GLN A 1 187 ? 19.715 4.174 -19.687 1.00 98.75 187 GLN A N 1
ATOM 1421 C CA . GLN A 1 187 ? 19.834 2.838 -19.111 1.00 98.75 187 GLN A CA 1
ATOM 1422 C C . GLN A 1 187 ? 21.301 2.433 -18.981 1.00 98.75 187 GLN A C 1
ATOM 1424 O O . GLN A 1 187 ? 22.193 3.058 -19.551 1.00 98.75 187 GLN A O 1
ATOM 1429 N N . TRP A 1 188 ? 21.561 1.359 -18.252 1.00 98.81 188 TRP A N 1
ATOM 1430 C CA . TRP A 1 188 ? 22.898 0.849 -17.990 1.00 98.81 188 TRP A CA 1
ATOM 1431 C C . TRP A 1 188 ? 23.080 -0.505 -18.667 1.00 98.81 188 TRP A C 1
ATOM 1433 O O . TRP A 1 188 ? 22.168 -1.324 -18.683 1.00 98.81 188 TRP A O 1
ATOM 1443 N N . THR A 1 189 ? 24.255 -0.752 -19.234 1.00 98.19 189 THR A N 1
ATOM 1444 C CA . THR A 1 189 ? 24.629 -2.056 -19.808 1.00 98.19 189 THR A CA 1
ATOM 1445 C C . THR A 1 189 ? 26.095 -2.351 -19.475 1.00 98.19 189 THR A C 1
ATOM 1447 O O . THR A 1 189 ? 26.856 -1.399 -19.263 1.00 98.19 189 THR A O 1
ATOM 1450 N N . PRO A 1 190 ? 26.541 -3.614 -19.396 1.00 97.69 190 PRO A N 1
ATOM 1451 C CA . PRO A 1 190 ? 27.949 -3.902 -19.143 1.00 97.69 190 PRO A CA 1
ATOM 1452 C C . PRO A 1 190 ? 28.857 -3.385 -20.276 1.00 97.69 190 PRO A C 1
ATOM 1454 O O . PRO A 1 190 ? 28.521 -3.462 -21.461 1.00 97.69 190 PRO A O 1
ATOM 1457 N N . GLU A 1 191 ? 30.036 -2.848 -19.948 1.00 94.56 191 GLU A N 1
ATOM 1458 C CA . GLU A 1 191 ? 30.988 -2.351 -20.954 1.00 94.56 191 GLU A CA 1
ATOM 1459 C C . GLU A 1 191 ? 31.448 -3.446 -21.922 1.00 94.56 191 GLU A C 1
ATOM 1461 O O . GLU A 1 191 ? 31.485 -3.205 -23.135 1.00 94.56 191 GLU A O 1
ATOM 1466 N N . GLN A 1 192 ? 31.766 -4.621 -21.372 1.00 92.38 192 GLN A N 1
ATOM 1467 C CA . GLN A 1 192 ? 32.225 -5.830 -22.058 1.00 92.38 192 GLN A CA 1
ATOM 1468 C C . GLN A 1 192 ? 31.454 -7.032 -21.498 1.00 92.38 192 GLN A C 1
ATOM 1470 O O . GLN A 1 192 ? 31.923 -7.716 -20.591 1.00 92.38 192 GLN A O 1
ATOM 1475 N N . GLN A 1 193 ? 30.235 -7.241 -21.997 1.00 95.62 193 GLN A N 1
ATOM 1476 C CA . GLN A 1 193 ? 29.397 -8.363 -21.577 1.00 95.62 193 GLN A CA 1
ATOM 1477 C C . GLN A 1 193 ? 29.905 -9.686 -22.165 1.00 95.62 193 GLN A C 1
ATOM 1479 O O . GLN A 1 193 ? 30.264 -9.748 -23.343 1.00 95.62 193 GLN A O 1
ATOM 1484 N N . ASP A 1 194 ? 29.898 -10.744 -21.355 1.00 97.31 194 ASP A N 1
ATOM 1485 C CA . ASP A 1 194 ? 30.245 -12.090 -21.804 1.00 97.31 194 ASP A CA 1
ATOM 1486 C C . ASP A 1 194 ? 29.109 -12.658 -22.664 1.00 97.31 194 ASP A C 1
ATOM 1488 O O . ASP A 1 194 ? 27.933 -12.448 -22.373 1.00 97.31 194 ASP A O 1
ATOM 1492 N N . GLU A 1 195 ? 29.438 -13.439 -23.698 1.00 96.56 195 GLU A N 1
ATOM 1493 C CA . GLU A 1 195 ? 28.421 -14.040 -24.578 1.00 96.56 195 GLU A CA 1
ATOM 1494 C C . GLU A 1 195 ? 27.425 -14.935 -23.819 1.00 96.56 195 GLU A C 1
ATOM 1496 O O . GLU A 1 195 ? 26.256 -15.019 -24.201 1.00 96.56 195 GLU A O 1
ATOM 1501 N N . SER A 1 196 ? 27.868 -15.575 -22.728 1.00 97.06 196 SER A N 1
ATOM 1502 C CA . SER A 1 196 ? 27.021 -16.398 -21.852 1.00 97.06 196 SER A CA 1
ATOM 1503 C C . SER A 1 196 ? 25.960 -15.604 -21.099 1.00 97.06 196 SER A C 1
ATOM 1505 O O . SER A 1 196 ? 24.981 -16.194 -20.652 1.00 97.06 196 SER A O 1
ATOM 1507 N N . ASP A 1 197 ? 26.151 -14.293 -20.965 1.00 98.06 197 ASP A N 1
ATOM 1508 C CA . ASP A 1 197 ? 25.334 -13.418 -20.126 1.00 98.06 197 ASP A CA 1
ATOM 1509 C C . ASP A 1 197 ? 24.353 -12.580 -20.950 1.00 98.06 197 ASP A C 1
ATOM 1511 O O . ASP A 1 197 ? 23.541 -11.852 -20.390 1.00 98.06 197 ASP A O 1
ATOM 1515 N N . LEU A 1 198 ? 24.425 -12.664 -22.282 1.00 98.25 198 LEU A N 1
ATOM 1516 C CA . LEU A 1 198 ? 23.438 -12.065 -23.177 1.00 98.25 198 LEU A CA 1
ATOM 1517 C C . LEU A 1 198 ? 22.075 -12.727 -22.959 1.00 98.25 198 LEU A C 1
ATOM 1519 O O . LEU A 1 198 ? 22.025 -13.931 -22.749 1.00 98.25 198 LEU A O 1
ATOM 1523 N N . ALA A 1 199 ? 20.972 -12.004 -23.094 1.00 98.19 199 ALA A N 1
ATOM 1524 C CA . ALA A 1 199 ? 19.627 -12.577 -23.057 1.00 98.19 199 ALA A CA 1
ATOM 1525 C C . ALA A 1 199 ? 19.200 -13.105 -24.443 1.00 98.19 199 ALA A C 1
ATOM 1527 O O . ALA A 1 199 ? 19.733 -12.656 -25.462 1.00 98.19 199 ALA A O 1
ATOM 1528 N N . PRO A 1 200 ? 18.248 -14.050 -24.531 1.00 98.06 200 PRO A N 1
ATOM 1529 C CA . PRO A 1 200 ? 17.584 -14.359 -25.795 1.00 98.06 200 PRO A CA 1
ATOM 1530 C C . PRO A 1 200 ? 16.713 -13.182 -26.270 1.00 98.06 200 PRO A C 1
ATOM 1532 O O . PRO A 1 200 ? 16.100 -12.486 -25.461 1.00 98.06 200 PRO A O 1
ATOM 1535 N N . ASP A 1 201 ? 16.618 -12.982 -27.584 1.00 97.56 201 ASP A N 1
ATOM 1536 C CA . ASP A 1 201 ? 15.597 -12.113 -28.179 1.00 97.56 201 ASP A CA 1
ATOM 1537 C C . ASP A 1 201 ? 14.183 -12.646 -27.888 1.00 97.56 201 ASP A C 1
ATOM 1539 O O . ASP A 1 201 ? 13.960 -13.854 -27.773 1.00 97.56 201 ASP A O 1
ATOM 1543 N N . ALA A 1 202 ? 13.219 -11.729 -27.779 1.00 94.88 202 ALA A N 1
ATOM 1544 C CA . ALA A 1 202 ? 11.861 -12.040 -27.336 1.00 94.88 202 ALA A CA 1
ATOM 1545 C C . ALA A 1 202 ? 11.064 -12.915 -28.324 1.00 94.88 202 ALA A C 1
ATOM 1547 O O . ALA A 1 202 ? 10.102 -13.562 -27.916 1.00 94.88 202 ALA A O 1
ATOM 1548 N N . GLU A 1 203 ? 11.436 -12.941 -29.607 1.00 95.44 203 GLU A N 1
ATOM 1549 C CA . GLU A 1 203 ? 10.734 -13.726 -30.632 1.00 95.44 203 GLU A CA 1
ATOM 1550 C C . GLU A 1 203 ? 11.589 -14.851 -31.226 1.00 95.44 203 GLU A C 1
ATOM 1552 O O . GLU A 1 203 ? 11.043 -15.846 -31.700 1.00 95.44 203 GLU A O 1
ATOM 1557 N N . ASP A 1 204 ? 12.916 -14.710 -31.212 1.00 95.94 204 ASP A N 1
ATOM 1558 C CA . ASP A 1 204 ? 13.852 -15.713 -31.719 1.00 95.94 204 ASP A CA 1
ATOM 1559 C C . ASP A 1 204 ? 15.001 -15.934 -30.729 1.00 95.94 204 ASP A C 1
ATOM 1561 O O . ASP A 1 204 ? 16.011 -15.234 -30.747 1.00 95.94 204 ASP A O 1
ATOM 1565 N N . SER A 1 205 ? 14.888 -16.974 -29.902 1.00 95.31 205 SER A N 1
ATOM 1566 C CA . SER A 1 205 ? 15.876 -17.275 -28.860 1.00 95.31 205 SER A CA 1
ATOM 1567 C C . SER A 1 205 ? 17.278 -17.623 -29.379 1.00 95.31 205 SER A C 1
ATOM 1569 O O . SER A 1 205 ? 18.219 -17.692 -28.582 1.00 95.31 205 SER A O 1
ATOM 1571 N N . SER A 1 206 ? 17.444 -17.839 -30.692 1.00 96.50 206 SER A N 1
ATOM 1572 C CA . SER A 1 206 ? 18.759 -18.017 -31.315 1.00 96.50 206 SER A CA 1
ATOM 1573 C C . SER A 1 206 ? 19.533 -16.701 -31.454 1.00 96.50 206 SER A C 1
ATOM 1575 O O . SER A 1 206 ? 20.763 -16.719 -31.543 1.00 96.50 206 SER A O 1
ATOM 1577 N N . ILE A 1 207 ? 18.835 -15.563 -31.426 1.00 97.50 207 ILE A N 1
ATOM 1578 C CA . ILE A 1 207 ? 19.428 -14.229 -31.382 1.00 97.50 207 ILE A CA 1
ATOM 1579 C C . ILE A 1 207 ? 19.717 -13.890 -29.920 1.00 97.50 207 ILE A C 1
ATOM 1581 O O . ILE A 1 207 ? 18.867 -14.049 -29.045 1.00 97.50 207 ILE A O 1
ATOM 1585 N N . ARG A 1 208 ? 20.936 -13.417 -29.654 1.00 97.19 208 ARG A N 1
ATOM 1586 C CA . ARG A 1 208 ? 21.375 -12.993 -28.323 1.00 97.19 208 ARG A CA 1
ATOM 1587 C C . ARG A 1 208 ? 21.531 -11.478 -28.284 1.00 97.19 208 ARG A C 1
ATOM 1589 O O . ARG A 1 208 ? 22.154 -10.903 -29.176 1.00 97.19 208 ARG A O 1
ATOM 1596 N N . VAL A 1 209 ? 20.964 -10.850 -27.261 1.00 96.94 209 VAL A N 1
ATOM 1597 C CA . VAL A 1 209 ? 20.925 -9.396 -27.067 1.00 96.94 209 VAL A CA 1
ATOM 1598 C C . VAL A 1 209 ? 21.536 -9.023 -25.718 1.00 96.94 209 VAL A C 1
ATOM 1600 O O . VAL A 1 209 ? 21.550 -9.828 -24.790 1.00 96.94 209 VAL A O 1
ATOM 1603 N N . ALA A 1 210 ? 22.080 -7.812 -25.612 1.00 96.62 210 ALA A N 1
ATOM 1604 C CA . ALA A 1 210 ? 22.685 -7.343 -24.368 1.00 96.62 210 ALA A CA 1
ATOM 1605 C C . ALA A 1 210 ? 21.639 -7.227 -23.249 1.00 96.62 210 ALA A C 1
ATOM 1607 O O . ALA A 1 210 ? 20.486 -6.871 -23.509 1.00 96.62 210 ALA A O 1
ATOM 1608 N N . THR A 1 211 ? 22.053 -7.498 -22.012 1.00 98.38 211 THR A N 1
ATOM 1609 C CA . THR A 1 211 ? 21.214 -7.201 -20.843 1.00 98.38 211 THR A CA 1
ATOM 1610 C C . THR A 1 211 ? 21.388 -5.753 -20.406 1.00 98.38 211 THR A C 1
ATOM 1612 O O . THR A 1 211 ? 22.303 -5.033 -20.839 1.00 98.38 211 THR A O 1
ATOM 1615 N N . MET A 1 212 ? 20.477 -5.312 -19.551 1.00 98.50 212 MET A N 1
ATOM 1616 C CA . MET A 1 212 ? 20.407 -3.940 -19.090 1.00 98.50 212 MET A CA 1
ATOM 1617 C C . MET A 1 212 ? 20.003 -3.837 -17.621 1.00 98.50 212 MET A C 1
ATOM 1619 O O . MET A 1 212 ? 19.505 -4.789 -17.031 1.00 98.50 212 MET A O 1
ATOM 1623 N N . MET A 1 213 ? 20.230 -2.658 -17.051 1.00 98.75 213 MET A N 1
ATOM 1624 C CA . MET A 1 213 ? 19.726 -2.230 -15.749 1.00 98.75 213 MET A CA 1
ATOM 1625 C C . MET A 1 213 ? 19.197 -0.799 -15.878 1.00 98.75 213 MET A C 1
ATOM 1627 O O . MET A 1 213 ? 19.733 0.007 -16.643 1.00 98.75 213 MET A O 1
ATOM 1631 N N . THR A 1 214 ? 18.142 -0.457 -15.149 1.00 98.81 214 THR A N 1
ATOM 1632 C CA . THR A 1 214 ? 17.663 0.927 -15.020 1.00 98.81 214 THR A CA 1
ATOM 1633 C C . THR A 1 214 ? 18.515 1.704 -14.011 1.00 98.81 214 THR A C 1
ATOM 1635 O O . THR A 1 214 ? 19.310 1.123 -13.269 1.00 98.81 214 THR A O 1
ATOM 1638 N N . THR A 1 215 ? 18.364 3.030 -13.933 1.00 98.81 215 THR A N 1
ATOM 1639 C CA . THR A 1 215 ? 19.014 3.805 -12.857 1.00 98.81 215 THR A CA 1
ATOM 1640 C C . THR A 1 215 ? 18.497 3.372 -11.480 1.00 98.81 215 THR A C 1
ATOM 1642 O O . THR A 1 215 ? 19.276 3.318 -10.524 1.00 98.81 215 THR A O 1
ATOM 1645 N N . ALA A 1 216 ? 17.218 2.996 -11.386 1.00 98.19 216 ALA A N 1
ATOM 1646 C CA . ALA A 1 216 ? 16.625 2.453 -10.168 1.00 98.19 216 ALA A CA 1
ATOM 1647 C C . ALA A 1 216 ? 17.239 1.098 -9.763 1.00 98.19 216 ALA A C 1
ATOM 1649 O O . ALA A 1 216 ? 17.519 0.882 -8.586 1.00 98.19 216 ALA A O 1
ATOM 1650 N N . ASP A 1 217 ? 17.553 0.223 -10.721 1.00 98.81 217 ASP A N 1
ATOM 1651 C CA . ASP A 1 217 ? 18.261 -1.039 -10.447 1.00 98.81 217 ASP A CA 1
ATOM 1652 C C . ASP A 1 217 ? 19.680 -0.783 -9.935 1.00 98.81 217 ASP A C 1
ATOM 1654 O O . ASP A 1 217 ? 20.134 -1.393 -8.964 1.00 98.81 217 ASP A O 1
ATOM 1658 N N . MET A 1 218 ? 20.377 0.191 -10.531 1.00 98.81 218 MET A N 1
ATOM 1659 C CA . MET A 1 218 ? 21.704 0.588 -10.064 1.00 98.81 218 MET A CA 1
ATOM 1660 C C . MET A 1 218 ? 21.675 1.080 -8.611 1.00 98.81 218 MET A C 1
ATOM 1662 O O . MET A 1 218 ? 22.632 0.840 -7.869 1.00 98.81 218 MET A O 1
ATOM 1666 N N . ALA A 1 219 ? 20.584 1.707 -8.158 1.00 98.62 219 ALA A N 1
ATOM 1667 C CA . ALA A 1 219 ? 20.432 2.131 -6.768 1.00 98.62 219 ALA A CA 1
ATOM 1668 C C . ALA A 1 219 ? 20.587 0.957 -5.783 1.00 98.62 219 ALA A C 1
ATOM 1670 O O . ALA A 1 219 ? 21.187 1.136 -4.721 1.00 98.62 219 ALA A O 1
ATOM 1671 N N . MET A 1 220 ? 20.169 -0.257 -6.171 1.00 98.69 220 MET A N 1
ATOM 1672 C CA . MET A 1 220 ? 20.232 -1.467 -5.338 1.00 98.69 220 MET A CA 1
ATOM 1673 C C . MET A 1 220 ? 21.659 -1.873 -4.940 1.00 98.69 220 MET A C 1
ATOM 1675 O O . MET A 1 220 ? 21.839 -2.581 -3.947 1.00 98.69 220 MET A O 1
ATOM 1679 N N . ILE A 1 221 ? 22.682 -1.437 -5.687 1.00 98.06 221 ILE A N 1
ATOM 1680 C CA . ILE A 1 221 ? 24.099 -1.721 -5.387 1.00 98.06 221 ILE A CA 1
ATOM 1681 C C . ILE A 1 221 ? 24.958 -0.479 -5.143 1.00 98.06 221 ILE A C 1
ATOM 1683 O O . ILE A 1 221 ? 26.126 -0.630 -4.764 1.00 98.06 221 ILE A O 1
ATOM 1687 N N . ARG A 1 222 ? 24.420 0.727 -5.369 1.00 98.31 222 ARG A N 1
ATOM 1688 C CA . ARG A 1 222 ? 25.116 2.003 -5.124 1.00 98.31 222 ARG A CA 1
ATOM 1689 C C . ARG A 1 222 ? 24.746 2.626 -3.783 1.00 98.31 222 ARG A C 1
ATOM 1691 O O . ARG A 1 222 ? 25.631 3.177 -3.132 1.00 98.31 222 ARG A O 1
ATOM 1698 N N . ASP A 1 223 ? 23.492 2.515 -3.350 1.00 98.75 223 ASP A N 1
ATOM 1699 C CA . ASP A 1 223 ? 23.087 2.939 -2.009 1.00 98.75 223 ASP A CA 1
ATOM 1700 C C . ASP A 1 223 ? 23.689 1.994 -0.950 1.00 98.75 223 ASP A C 1
ATOM 1702 O O . ASP A 1 223 ? 23.591 0.774 -1.100 1.00 98.75 223 ASP A O 1
ATOM 1706 N N . PRO A 1 224 ? 24.332 2.508 0.116 1.00 98.62 224 PRO A N 1
ATOM 1707 C CA . PRO A 1 224 ? 24.996 1.661 1.103 1.00 98.62 224 PRO A CA 1
ATOM 1708 C C . PRO A 1 224 ? 24.083 0.678 1.845 1.00 98.62 224 PRO A C 1
ATOM 1710 O O . PRO A 1 224 ? 24.550 -0.407 2.190 1.00 98.62 224 PRO A O 1
ATOM 1713 N N . GLU A 1 225 ? 22.824 1.031 2.118 1.00 98.69 225 GLU A N 1
ATOM 1714 C CA . GLU A 1 225 ? 21.901 0.157 2.851 1.00 98.69 225 GLU A CA 1
ATOM 1715 C C . GLU A 1 225 ? 21.272 -0.875 1.916 1.00 98.69 225 GLU A C 1
ATOM 1717 O O . GLU A 1 225 ? 21.325 -2.071 2.218 1.00 98.69 225 GLU A O 1
ATOM 1722 N N . TYR A 1 226 ? 20.816 -0.463 0.727 1.00 98.88 226 TYR A N 1
ATOM 1723 C CA . TYR A 1 226 ? 20.351 -1.418 -0.281 1.00 98.88 226 TYR A CA 1
ATOM 1724 C C . TYR A 1 226 ? 21.451 -2.381 -0.698 1.00 98.88 226 TYR A C 1
ATOM 1726 O O . TYR A 1 226 ? 21.205 -3.579 -0.779 1.00 98.88 226 TYR A O 1
ATOM 1734 N N . ARG A 1 227 ? 22.695 -1.916 -0.847 1.00 98.75 227 ARG A N 1
ATOM 1735 C CA . ARG A 1 227 ? 23.822 -2.790 -1.184 1.00 98.75 227 ARG A CA 1
ATOM 1736 C C . ARG A 1 227 ? 24.024 -3.898 -0.152 1.00 98.75 227 ARG A C 1
ATOM 1738 O O . ARG A 1 227 ? 24.323 -5.022 -0.548 1.00 98.75 227 ARG A O 1
ATOM 1745 N N . LYS A 1 228 ? 23.884 -3.618 1.151 1.00 98.81 228 LYS A N 1
ATOM 1746 C CA . LYS A 1 228 ? 24.012 -4.650 2.201 1.00 98.81 228 LYS A CA 1
ATOM 1747 C C . LYS A 1 228 ? 22.948 -5.732 2.038 1.00 98.81 228 LYS A C 1
ATOM 1749 O O . LYS A 1 228 ? 23.276 -6.913 2.122 1.00 98.81 228 LYS A O 1
ATOM 1754 N N . ILE A 1 229 ? 21.705 -5.327 1.782 1.00 98.88 229 ILE A N 1
ATOM 1755 C CA . ILE A 1 229 ? 20.572 -6.237 1.587 1.00 98.88 229 ILE A CA 1
ATOM 1756 C C . ILE A 1 229 ? 20.746 -7.027 0.286 1.00 98.88 229 ILE A C 1
ATOM 1758 O O . ILE A 1 229 ? 20.720 -8.253 0.315 1.00 98.88 229 ILE A O 1
ATOM 1762 N N . SER A 1 230 ? 21.034 -6.350 -0.827 1.00 98.88 230 SER A N 1
ATOM 1763 C CA . SER A 1 230 ? 21.313 -6.961 -2.131 1.00 98.88 230 SER A CA 1
ATOM 1764 C C . SER A 1 230 ? 22.442 -7.984 -2.049 1.00 98.88 230 SER A C 1
ATOM 1766 O O . SER A 1 230 ? 22.319 -9.082 -2.578 1.00 98.88 230 SER A O 1
ATOM 1768 N N . LYS A 1 231 ? 23.537 -7.667 -1.344 1.00 98.75 231 LYS A N 1
ATOM 1769 C CA . LYS A 1 231 ? 24.656 -8.598 -1.135 1.00 98.75 231 LYS A CA 1
ATOM 1770 C C . LYS A 1 231 ? 24.222 -9.812 -0.313 1.00 98.75 231 LYS A C 1
ATOM 1772 O O . LYS A 1 231 ? 24.576 -10.936 -0.649 1.00 98.75 231 LYS A O 1
ATOM 1777 N N . MET A 1 232 ? 23.439 -9.591 0.743 1.00 98.81 232 MET A N 1
ATOM 1778 C CA . MET A 1 232 ? 22.906 -10.666 1.577 1.00 98.81 232 MET A CA 1
ATOM 1779 C C . MET A 1 232 ? 22.000 -11.600 0.770 1.00 98.81 232 MET A C 1
ATOM 1781 O O . MET A 1 232 ? 22.184 -12.811 0.848 1.00 98.81 232 MET A O 1
ATOM 1785 N N . PHE A 1 233 ? 21.087 -11.062 -0.036 1.00 98.88 233 PHE A N 1
ATOM 1786 C CA . PHE A 1 233 ? 20.235 -11.844 -0.931 1.00 98.88 233 PHE A CA 1
ATOM 1787 C C . PHE A 1 233 ? 21.033 -12.582 -2.002 1.00 98.88 233 PHE A C 1
ATOM 1789 O O . PHE A 1 233 ? 20.819 -13.778 -2.189 1.00 98.88 233 PHE A O 1
ATOM 1796 N N . HIS A 1 234 ? 22.017 -11.921 -2.617 1.00 98.81 234 HIS A N 1
ATOM 1797 C CA . HIS A 1 234 ? 22.904 -12.540 -3.603 1.00 98.81 234 HIS A CA 1
ATOM 1798 C C . HIS A 1 234 ? 23.631 -13.768 -3.040 1.00 98.81 234 HIS A C 1
ATOM 1800 O O . HIS A 1 234 ? 23.689 -14.807 -3.691 1.00 98.81 234 HIS A O 1
ATOM 1806 N N . GLU A 1 235 ? 24.142 -13.668 -1.811 1.00 98.75 235 GLU A N 1
ATOM 1807 C CA . GLU A 1 235 ? 24.858 -14.749 -1.122 1.00 98.75 235 GLU A CA 1
ATOM 1808 C C . GLU A 1 235 ? 23.924 -15.795 -0.478 1.00 98.75 235 GLU A C 1
ATOM 1810 O O . GLU A 1 235 ? 24.387 -16.860 -0.067 1.00 98.75 235 GLU A O 1
ATOM 1815 N N . ASN A 1 236 ? 22.623 -15.505 -0.357 1.00 98.69 236 ASN A N 1
ATOM 1816 C CA . ASN A 1 236 ? 21.636 -16.345 0.328 1.00 98.69 236 ASN A CA 1
ATOM 1817 C C . ASN A 1 236 ? 20.312 -16.392 -0.470 1.00 98.69 236 ASN A C 1
ATOM 1819 O O . ASN A 1 236 ? 19.312 -15.820 -0.021 1.00 98.69 236 ASN A O 1
ATOM 1823 N N . PRO A 1 237 ? 20.264 -17.097 -1.616 1.00 98.38 237 PRO A N 1
ATOM 1824 C CA . PRO A 1 237 ? 19.101 -17.092 -2.509 1.00 98.38 237 PRO A CA 1
ATOM 1825 C C . PRO A 1 237 ? 17.811 -17.605 -1.849 1.00 98.38 237 PRO A C 1
ATOM 1827 O O . PRO A 1 237 ? 16.730 -17.122 -2.167 1.00 98.38 237 PRO A O 1
ATOM 1830 N N . ASP A 1 238 ? 17.899 -18.509 -0.867 1.00 98.50 238 ASP A N 1
ATOM 1831 C CA . ASP A 1 238 ? 16.721 -18.972 -0.116 1.00 98.50 238 ASP A CA 1
ATOM 1832 C C . ASP A 1 238 ? 16.089 -17.851 0.729 1.00 98.50 238 ASP A C 1
ATOM 1834 O O . ASP A 1 238 ? 14.868 -17.776 0.857 1.00 98.50 238 ASP A O 1
ATOM 1838 N N . LYS A 1 239 ? 16.908 -16.947 1.288 1.00 98.69 239 LYS A N 1
ATOM 1839 C CA . LYS A 1 239 ? 16.405 -15.779 2.032 1.00 98.69 239 LYS A CA 1
ATOM 1840 C C . LYS A 1 239 ? 15.766 -14.767 1.099 1.00 98.69 239 LYS A C 1
ATOM 1842 O O . LYS A 1 239 ? 14.734 -14.202 1.434 1.00 98.69 239 LYS A O 1
ATOM 1847 N N . PHE A 1 240 ? 16.377 -14.557 -0.065 1.00 98.88 240 PHE A N 1
ATOM 1848 C CA . PHE A 1 240 ? 15.801 -13.722 -1.109 1.00 98.88 240 PHE A CA 1
ATOM 1849 C C . PHE A 1 240 ? 14.436 -14.253 -1.554 1.00 98.88 240 PHE A C 1
ATOM 1851 O O . PHE A 1 240 ? 13.476 -13.492 -1.620 1.00 98.88 240 PHE A O 1
ATOM 1858 N N . ALA A 1 241 ? 14.333 -15.564 -1.780 1.00 98.81 241 ALA A N 1
ATOM 1859 C CA . ALA A 1 241 ? 13.090 -16.205 -2.177 1.00 98.81 241 ALA A CA 1
ATOM 1860 C C . ALA A 1 241 ? 11.974 -16.039 -1.130 1.00 98.81 241 ALA A C 1
ATOM 1862 O O . ALA A 1 241 ? 10.855 -15.673 -1.493 1.00 98.81 241 ALA A O 1
ATOM 1863 N N . ASP A 1 242 ? 12.267 -16.257 0.158 1.00 98.81 242 ASP A N 1
ATOM 1864 C CA . ASP A 1 242 ? 11.292 -16.052 1.243 1.00 98.81 242 ASP A CA 1
ATOM 1865 C C . ASP A 1 242 ? 10.883 -14.575 1.375 1.00 98.81 242 ASP A C 1
ATOM 1867 O O . ASP A 1 242 ? 9.688 -14.265 1.407 1.00 98.81 242 ASP A O 1
ATOM 1871 N N . ALA A 1 243 ? 11.853 -13.653 1.361 1.00 98.88 243 ALA A N 1
ATOM 1872 C CA . ALA A 1 243 ? 11.590 -12.218 1.443 1.00 98.88 243 ALA A CA 1
ATOM 1873 C C . ALA A 1 243 ? 10.737 -11.725 0.264 1.00 98.88 243 ALA A C 1
ATOM 1875 O O . ALA A 1 243 ? 9.749 -11.020 0.475 1.00 98.88 243 ALA A O 1
ATOM 1876 N N . PHE A 1 244 ? 11.056 -12.139 -0.967 1.00 98.94 244 PHE A N 1
ATOM 1877 C CA . PHE A 1 244 ? 10.275 -11.792 -2.154 1.00 98.94 244 PHE A CA 1
ATOM 1878 C C . PHE A 1 244 ? 8.859 -12.365 -2.081 1.00 98.94 244 PHE A C 1
ATOM 1880 O O . PHE A 1 244 ? 7.899 -11.626 -2.280 1.00 98.94 244 PHE A O 1
ATOM 1887 N N . ALA A 1 245 ? 8.699 -13.646 -1.738 1.00 98.81 245 ALA A N 1
ATOM 1888 C CA . ALA A 1 245 ? 7.383 -14.276 -1.651 1.00 98.81 245 ALA A CA 1
ATOM 1889 C C . ALA A 1 245 ? 6.468 -13.578 -0.630 1.00 98.81 245 ALA A C 1
ATOM 1891 O O . ALA A 1 245 ? 5.284 -13.352 -0.903 1.00 98.81 245 ALA A O 1
ATOM 1892 N N . ARG A 1 246 ? 7.017 -13.200 0.531 1.00 98.81 246 ARG A N 1
ATOM 1893 C CA . ARG A 1 246 ? 6.292 -12.492 1.596 1.00 98.81 246 ARG A CA 1
ATOM 1894 C C . ARG A 1 246 ? 5.989 -11.041 1.223 1.00 98.81 246 ARG A C 1
ATOM 1896 O O . ARG A 1 246 ? 4.850 -10.604 1.393 1.00 98.81 246 ARG A O 1
ATOM 1903 N N . ALA A 1 247 ? 6.959 -10.314 0.669 1.00 98.88 247 ALA A N 1
ATOM 1904 C CA . ALA A 1 247 ? 6.766 -8.935 0.225 1.00 98.88 247 ALA A CA 1
ATOM 1905 C C . ALA A 1 247 ? 5.773 -8.850 -0.945 1.00 98.88 247 ALA A C 1
ATOM 1907 O O . ALA A 1 247 ? 4.914 -7.972 -0.961 1.00 98.88 247 ALA A O 1
ATOM 1908 N N . TRP A 1 248 ? 5.815 -9.801 -1.882 1.00 98.88 248 TRP A N 1
ATOM 1909 C CA . TRP A 1 248 ? 4.856 -9.909 -2.981 1.00 98.88 248 TRP A CA 1
ATOM 1910 C C . TRP A 1 248 ? 3.441 -10.214 -2.476 1.00 98.88 248 TRP A C 1
ATOM 1912 O O . TRP A 1 248 ? 2.466 -9.618 -2.937 1.00 98.88 248 TRP A O 1
ATOM 1922 N N . PHE A 1 249 ? 3.307 -11.100 -1.484 1.00 98.81 249 PHE A N 1
ATOM 1923 C CA . PHE A 1 249 ? 2.018 -11.350 -0.840 1.00 98.81 249 PHE A CA 1
ATOM 1924 C C . PHE A 1 249 ? 1.479 -10.091 -0.151 1.00 98.81 249 PHE A C 1
ATOM 1926 O O . PHE A 1 249 ? 0.324 -9.730 -0.375 1.00 98.81 249 PHE A O 1
ATOM 1933 N N . LYS A 1 250 ? 2.313 -9.376 0.612 1.00 98.81 250 LYS A N 1
ATOM 1934 C CA . LYS A 1 250 ? 1.948 -8.090 1.221 1.00 98.81 250 LYS A CA 1
ATOM 1935 C C . LYS A 1 250 ? 1.541 -7.057 0.172 1.00 98.81 250 LYS A C 1
ATOM 1937 O O . LYS A 1 250 ? 0.483 -6.456 0.312 1.00 98.81 250 LYS A O 1
ATOM 1942 N N . LEU A 1 251 ? 2.326 -6.887 -0.894 1.00 98.62 251 LEU A N 1
ATOM 1943 C CA . LEU A 1 251 ? 2.055 -5.943 -1.982 1.00 98.62 251 LEU A CA 1
ATOM 1944 C C . LEU A 1 251 ? 0.653 -6.144 -2.543 1.00 98.62 251 LEU A C 1
ATOM 1946 O O . LEU A 1 251 ? -0.094 -5.182 -2.687 1.00 98.62 251 LEU A O 1
ATOM 1950 N N . LEU A 1 252 ? 0.304 -7.398 -2.830 1.00 98.31 252 LEU A N 1
ATOM 1951 C CA . LEU A 1 252 ? -0.991 -7.697 -3.402 1.00 98.31 252 LEU A CA 1
ATOM 1952 C C . LEU A 1 252 ? -2.120 -7.501 -2.391 1.00 98.31 252 LEU A C 1
ATOM 1954 O O . LEU A 1 252 ? -3.169 -7.058 -2.819 1.00 98.31 252 LEU A O 1
ATOM 1958 N N . HIS A 1 253 ? -1.950 -7.798 -1.095 1.00 98.75 253 HIS A N 1
ATOM 1959 C CA . HIS A 1 253 ? -3.066 -7.908 -0.133 1.00 98.75 253 HIS A CA 1
ATOM 1960 C C . HIS A 1 253 ? -3.129 -6.822 0.956 1.00 98.75 253 HIS A C 1
ATOM 1962 O O . HIS A 1 253 ? -4.035 -6.865 1.791 1.00 98.75 253 HIS A O 1
ATOM 1968 N N . ARG A 1 254 ? -2.204 -5.854 0.978 1.00 98.31 254 ARG A N 1
ATOM 1969 C CA . ARG A 1 254 ? -2.137 -4.795 2.010 1.00 98.31 254 ARG A CA 1
ATOM 1970 C C . ARG A 1 254 ? -3.398 -3.928 2.118 1.00 98.31 254 ARG A C 1
ATOM 1972 O O . ARG A 1 254 ? -3.622 -3.326 3.159 1.00 98.31 254 ARG A O 1
ATOM 1979 N N . ASP A 1 255 ? -4.204 -3.873 1.063 1.00 98.38 255 ASP A N 1
ATOM 1980 C CA . ASP A 1 255 ? -5.448 -3.104 0.945 1.00 98.38 255 ASP A CA 1
ATOM 1981 C C . ASP A 1 255 ? -6.710 -3.914 1.297 1.00 98.38 255 ASP A C 1
ATOM 1983 O O . ASP A 1 255 ? -7.816 -3.385 1.357 1.00 98.38 255 ASP A O 1
ATOM 1987 N N . MET A 1 256 ? -6.576 -5.219 1.546 1.00 98.62 256 MET A N 1
ATOM 1988 C CA . MET A 1 256 ? -7.720 -6.084 1.835 1.00 98.62 256 MET A CA 1
ATOM 1989 C C . MET A 1 256 ? -8.166 -6.035 3.303 1.00 98.62 256 MET A C 1
ATOM 1991 O O . MET A 1 256 ? -9.195 -6.626 3.643 1.00 98.62 256 MET A O 1
ATOM 1995 N N . GLY A 1 257 ? -7.423 -5.349 4.173 1.00 98.00 257 GLY A N 1
ATOM 1996 C CA . GLY A 1 257 ? -7.672 -5.280 5.611 1.00 98.00 257 GLY A CA 1
ATOM 1997 C C . GLY A 1 257 ? -7.545 -6.638 6.315 1.00 98.00 257 GLY A C 1
ATOM 1998 O O . GLY A 1 257 ? -6.626 -7.404 6.008 1.00 98.00 257 GLY A O 1
ATOM 1999 N N . PRO A 1 258 ? -8.431 -6.960 7.280 1.00 97.62 258 PRO A N 1
ATOM 2000 C CA . PRO A 1 258 ? -8.266 -8.134 8.126 1.00 97.62 258 PRO A CA 1
ATOM 2001 C C . PRO A 1 258 ? -8.354 -9.434 7.322 1.00 97.62 258 PRO A C 1
ATOM 2003 O O . PRO A 1 258 ? -9.204 -9.592 6.443 1.00 97.62 258 PRO A O 1
ATOM 2006 N N . LYS A 1 259 ? -7.541 -10.422 7.711 1.00 97.19 259 LYS A N 1
ATOM 2007 C CA . LYS A 1 259 ? -7.465 -11.750 7.076 1.00 97.19 259 LYS A CA 1
ATOM 2008 C C . LYS A 1 259 ? -8.812 -12.477 6.965 1.00 97.19 259 LYS A C 1
ATOM 2010 O O . LYS A 1 259 ? -8.989 -13.311 6.086 1.00 97.19 259 LYS A O 1
ATOM 2015 N N . SER A 1 260 ? -9.803 -12.136 7.791 1.00 95.94 260 SER A N 1
ATOM 2016 C CA . SER A 1 260 ? -11.171 -12.663 7.672 1.00 95.94 260 SER A CA 1
ATOM 2017 C C . SER A 1 260 ? -11.867 -12.326 6.346 1.00 95.94 260 SER A C 1
ATOM 2019 O O . SER A 1 260 ? -12.870 -12.959 6.023 1.00 95.94 260 SER A O 1
ATOM 2021 N N . ARG A 1 261 ? -11.361 -11.348 5.582 1.00 97.88 261 ARG A N 1
ATOM 2022 C CA . ARG A 1 261 ? -11.837 -11.016 4.230 1.00 97.88 261 ARG A CA 1
ATOM 2023 C C . ARG A 1 261 ? -11.209 -11.877 3.133 1.00 97.88 261 ARG A C 1
ATOM 2025 O O . ARG A 1 261 ? -11.634 -11.787 1.987 1.00 97.88 261 ARG A O 1
ATOM 2032 N N . TYR A 1 262 ? -10.202 -12.681 3.462 1.00 98.38 262 TYR A N 1
ATOM 2033 C CA . TYR A 1 262 ? -9.435 -13.439 2.485 1.00 98.38 262 TYR A CA 1
ATOM 2034 C C . TYR A 1 262 ? -10.151 -14.765 2.236 1.00 98.38 262 TYR A C 1
ATOM 2036 O O . TYR A 1 262 ? -10.523 -15.475 3.171 1.00 98.38 262 TYR A O 1
ATOM 2044 N N . LEU A 1 263 ? -10.355 -15.094 0.965 1.00 98.31 263 LEU A N 1
ATOM 2045 C CA . LEU A 1 263 ? -11.112 -16.259 0.525 1.00 98.31 263 LEU A CA 1
ATOM 2046 C C . LEU A 1 263 ? -10.230 -17.190 -0.308 1.00 98.31 263 LEU A C 1
ATOM 2048 O O . LEU A 1 263 ? -9.382 -16.739 -1.075 1.00 98.31 263 LEU A O 1
ATOM 2052 N N . GLY A 1 264 ? -10.502 -18.490 -0.228 1.00 97.56 264 GLY A N 1
ATOM 2053 C CA . GLY A 1 264 ? -9.851 -19.505 -1.055 1.00 97.56 264 GLY A CA 1
ATOM 2054 C C . GLY A 1 264 ? -8.924 -20.439 -0.273 1.00 97.56 264 GLY A C 1
ATOM 2055 O O . GLY A 1 264 ? -8.645 -20.202 0.900 1.00 97.56 264 GLY A O 1
ATOM 2056 N N . PRO A 1 265 ? -8.495 -21.541 -0.909 1.00 96.81 265 PRO A N 1
ATOM 2057 C CA . PRO A 1 265 ? -7.705 -22.584 -0.258 1.00 96.81 265 PRO A CA 1
ATOM 2058 C C . PRO A 1 265 ? -6.233 -22.205 -0.045 1.00 96.81 265 PRO A C 1
ATOM 2060 O O . PRO A 1 265 ? -5.581 -22.821 0.789 1.00 96.81 265 PRO A O 1
ATOM 2063 N N . ASP A 1 266 ? -5.729 -21.203 -0.770 1.00 97.25 266 ASP A N 1
ATOM 2064 C CA . ASP A 1 266 ? -4.311 -20.819 -0.770 1.00 97.25 266 ASP A CA 1
ATOM 2065 C C . ASP A 1 266 ? -3.999 -19.678 0.213 1.00 97.25 266 ASP A C 1
ATOM 2067 O O . ASP A 1 266 ? -2.903 -19.111 0.185 1.00 97.25 266 ASP A O 1
ATOM 2071 N N . VAL A 1 267 ? -4.957 -19.311 1.074 1.00 98.38 267 VAL A N 1
ATOM 2072 C CA . VAL A 1 267 ? -4.745 -18.317 2.132 1.00 98.38 267 VAL A CA 1
ATOM 2073 C C . VAL A 1 267 ? -3.773 -18.911 3.156 1.00 98.38 267 VAL A C 1
ATOM 2075 O O . VAL A 1 267 ? -4.095 -19.943 3.745 1.00 98.38 267 VAL A O 1
ATOM 2078 N N . PRO A 1 268 ? -2.611 -18.281 3.411 1.00 97.75 268 PRO A N 1
ATOM 2079 C CA . PRO A 1 268 ? -1.652 -18.790 4.386 1.00 97.75 268 PRO A CA 1
ATOM 2080 C C . PRO A 1 268 ? -2.255 -18.910 5.788 1.00 97.75 268 PRO A C 1
ATOM 2082 O O . PRO A 1 268 ? -2.978 -18.019 6.238 1.00 97.75 268 PRO A O 1
ATOM 2085 N N . ASP A 1 269 ? -1.898 -19.969 6.517 1.00 97.00 269 ASP A N 1
ATOM 2086 C CA . ASP A 1 269 ? -2.318 -20.152 7.913 1.00 97.00 269 ASP A CA 1
ATOM 2087 C C . ASP A 1 269 ? -1.689 -19.106 8.850 1.00 97.00 269 ASP A C 1
ATOM 2089 O O . ASP A 1 269 ? -2.320 -18.700 9.824 1.00 97.00 269 ASP A O 1
ATOM 2093 N N . GLU A 1 270 ? -0.483 -18.624 8.536 1.00 97.44 270 GLU A N 1
ATOM 2094 C CA . GLU A 1 270 ? 0.244 -17.605 9.305 1.00 97.44 270 GLU A CA 1
ATOM 2095 C C . GLU A 1 270 ? -0.509 -16.261 9.314 1.00 97.44 270 GLU A C 1
ATOM 2097 O O . GLU A 1 270 ? -0.991 -15.800 8.277 1.00 97.44 270 GLU A O 1
ATOM 2102 N N . ASP A 1 271 ? -0.630 -15.634 10.486 1.00 96.62 271 ASP A N 1
ATOM 2103 C CA . ASP A 1 271 ? -1.120 -14.259 10.618 1.00 96.62 271 ASP A CA 1
ATOM 2104 C C . ASP A 1 271 ? 0.070 -13.301 10.540 1.00 96.62 271 ASP A C 1
ATOM 2106 O O . ASP A 1 271 ? 1.009 -13.399 11.332 1.00 96.62 271 ASP A O 1
ATOM 2110 N N . LEU A 1 272 ? 0.033 -12.369 9.590 1.00 98.12 272 LEU A N 1
ATOM 2111 C CA . LEU A 1 272 ? 1.113 -11.408 9.386 1.00 98.12 272 LEU A CA 1
ATOM 2112 C C . LEU A 1 272 ? 0.795 -10.097 10.100 1.00 98.12 272 LEU A C 1
ATOM 2114 O O . LEU A 1 272 ? -0.338 -9.623 10.074 1.00 98.12 272 LEU A O 1
ATOM 2118 N N . ILE A 1 273 ? 1.807 -9.475 10.708 1.00 97.94 273 ILE A N 1
ATOM 2119 C CA . ILE A 1 273 ? 1.616 -8.286 11.553 1.00 97.94 273 ILE A CA 1
ATOM 2120 C C . ILE A 1 273 ? 0.923 -7.124 10.827 1.00 97.94 273 ILE A C 1
ATOM 2122 O O . ILE A 1 273 ? 0.072 -6.462 11.411 1.00 97.94 273 ILE A O 1
ATOM 2126 N N . TRP A 1 274 ? 1.212 -6.926 9.538 1.00 98.25 274 TRP A N 1
ATOM 2127 C CA . TRP A 1 274 ? 0.617 -5.863 8.720 1.00 98.25 274 TRP A CA 1
ATOM 2128 C C . TRP A 1 274 ? -0.868 -6.096 8.386 1.00 98.25 274 TRP A C 1
ATOM 2130 O O . TRP A 1 274 ? -1.518 -5.196 7.866 1.00 98.25 274 TRP A O 1
ATOM 2140 N N . GLN A 1 275 ? -1.417 -7.280 8.690 1.00 98.56 275 GLN A N 1
ATOM 2141 C CA . GLN A 1 275 ? -2.855 -7.575 8.595 1.00 98.56 275 GLN A CA 1
ATOM 2142 C C . GLN A 1 275 ? -3.631 -7.123 9.844 1.00 98.56 275 GLN A C 1
ATOM 2144 O O . GLN A 1 275 ? -4.827 -7.402 9.957 1.00 98.56 275 GLN A O 1
ATOM 2149 N N . ASP A 1 276 ? -2.952 -6.475 10.799 1.00 98.50 276 ASP A N 1
ATOM 2150 C CA . ASP A 1 276 ? -3.499 -6.010 12.072 1.00 98.50 276 ASP A CA 1
ATOM 2151 C C . ASP A 1 276 ? -4.300 -7.104 12.817 1.00 98.50 276 ASP A C 1
ATOM 2153 O O . ASP A 1 276 ? -5.450 -6.863 13.220 1.00 98.50 276 ASP A O 1
ATOM 2157 N N . PRO A 1 277 ? -3.731 -8.310 13.042 1.00 98.38 277 PRO A N 1
ATOM 2158 C CA . PRO A 1 277 ? -4.477 -9.473 13.520 1.00 98.38 277 PRO A CA 1
ATOM 2159 C C . PRO A 1 277 ? -5.165 -9.211 14.864 1.00 98.38 277 PRO A C 1
ATOM 2161 O O . PRO A 1 277 ? -4.671 -8.462 15.706 1.00 98.38 277 PRO A O 1
ATOM 2164 N N . VAL A 1 278 ? -6.330 -9.823 15.077 1.00 98.31 278 VAL A N 1
ATOM 2165 C CA . VAL A 1 278 ? -7.107 -9.673 16.315 1.00 98.31 278 VAL A CA 1
ATOM 2166 C C . VAL A 1 278 ? -7.521 -11.056 16.822 1.00 98.31 278 VAL A C 1
ATOM 2168 O O . VAL A 1 278 ? -8.199 -11.782 16.088 1.00 98.31 278 VAL A O 1
ATOM 2171 N N . PRO A 1 279 ? -7.179 -11.431 18.070 1.00 96.31 279 PRO A N 1
ATOM 2172 C CA . PRO A 1 279 ? -7.662 -12.668 18.679 1.00 96.31 279 PRO A CA 1
ATOM 2173 C C . PRO A 1 279 ? -9.191 -12.731 18.689 1.00 96.31 279 PRO A C 1
ATOM 2175 O O . PRO A 1 279 ? -9.853 -11.725 18.911 1.00 96.31 279 PRO A O 1
ATOM 2178 N N . LYS A 1 280 ? -9.790 -13.906 18.492 1.00 95.06 280 LYS A N 1
ATOM 2179 C CA . LYS A 1 280 ? -11.256 -14.026 18.471 1.00 95.06 280 LYS A CA 1
ATOM 2180 C C . LYS A 1 280 ? -11.877 -13.666 19.831 1.00 95.06 280 LYS A C 1
ATOM 2182 O O . LYS A 1 280 ? -11.484 -14.222 20.855 1.00 95.06 280 LYS A O 1
ATOM 2187 N N . GLY A 1 281 ? -12.879 -12.786 19.830 1.00 96.31 281 GLY A N 1
ATOM 2188 C CA . GLY A 1 281 ? -13.635 -12.406 21.025 1.00 96.31 281 GLY A CA 1
ATOM 2189 C C . GLY A 1 281 ? -14.648 -13.456 21.489 1.00 96.31 281 GLY A C 1
ATOM 2190 O O . GLY A 1 281 ? -15.050 -14.351 20.739 1.00 96.31 281 GLY A O 1
ATOM 2191 N N . ASN A 1 282 ? -15.104 -13.330 22.739 1.00 96.44 282 ASN A N 1
ATOM 2192 C CA . ASN A 1 282 ? -16.206 -14.139 23.253 1.00 96.44 282 ASN A CA 1
ATOM 2193 C C . ASN A 1 282 ? -17.551 -13.610 22.726 1.00 96.44 282 ASN A C 1
ATOM 2195 O O . ASN A 1 282 ? -17.897 -12.459 22.957 1.00 96.44 282 ASN A O 1
ATOM 2199 N N . HIS A 1 283 ? -18.340 -14.470 22.082 1.00 95.38 283 HIS A N 1
ATOM 2200 C CA . HIS A 1 283 ? -19.702 -14.141 21.635 1.00 95.38 283 HIS A CA 1
ATOM 2201 C C . HIS A 1 283 ? -20.789 -14.508 22.660 1.00 95.38 283 HIS A C 1
ATOM 2203 O O . HIS A 1 283 ? -21.950 -14.156 22.477 1.00 95.38 283 HIS A O 1
ATOM 2209 N N . HIS A 1 284 ? -20.438 -15.254 23.712 1.00 95.19 284 HIS A N 1
ATOM 2210 C CA . HIS A 1 284 ? -21.375 -15.853 24.660 1.00 95.19 284 HIS A CA 1
ATOM 2211 C C . HIS A 1 284 ? -21.179 -15.245 26.051 1.00 95.19 284 HIS A C 1
ATOM 2213 O O . HIS A 1 284 ? -20.604 -15.867 26.948 1.00 95.19 284 HIS A O 1
ATOM 2219 N N . TYR A 1 285 ? -21.632 -14.007 26.220 1.00 97.19 285 TYR A N 1
ATOM 2220 C CA . TYR A 1 285 ? -21.738 -13.344 27.517 1.00 97.19 285 TYR A CA 1
ATOM 2221 C C . TYR A 1 285 ? -23.091 -12.633 27.632 1.00 97.19 285 TYR A C 1
ATOM 2223 O O . TYR A 1 285 ? -23.780 -12.414 26.634 1.00 97.19 285 TYR A O 1
ATOM 2231 N N . ASP A 1 286 ? -23.490 -12.310 28.859 1.00 98.00 286 ASP A N 1
ATOM 2232 C CA . ASP A 1 286 ? -24.757 -11.634 29.138 1.00 98.00 286 ASP A CA 1
ATOM 2233 C C . ASP A 1 286 ? -24.641 -10.135 28.817 1.00 98.00 286 ASP A C 1
ATOM 2235 O O . ASP A 1 286 ? -24.133 -9.344 29.613 1.00 98.00 286 ASP A O 1
ATOM 2239 N N . VAL A 1 287 ? -25.085 -9.753 27.617 1.00 98.19 287 VAL A N 1
ATOM 2240 C CA . VAL A 1 287 ? -25.028 -8.367 27.127 1.00 98.19 287 VAL A CA 1
ATOM 2241 C C . VAL A 1 287 ? -25.822 -7.418 28.028 1.00 98.19 287 VAL A C 1
ATOM 2243 O O . VAL A 1 287 ? -25.357 -6.308 28.288 1.00 98.19 287 VAL A O 1
ATOM 2246 N N . ASP A 1 288 ? -26.983 -7.837 28.534 1.00 98.06 288 ASP A N 1
ATOM 2247 C CA . ASP A 1 288 ? -27.846 -6.981 29.352 1.00 98.06 288 ASP A CA 1
ATOM 2248 C C . ASP A 1 288 ? -27.206 -6.683 30.709 1.00 98.06 288 ASP A C 1
ATOM 2250 O O . ASP A 1 288 ? -27.218 -5.536 31.164 1.00 98.06 288 ASP A O 1
ATOM 2254 N N . SER A 1 289 ? -26.558 -7.684 31.306 1.00 98.19 289 SER A N 1
ATOM 2255 C CA . SER A 1 289 ? -25.796 -7.534 32.549 1.00 98.19 289 SER A CA 1
ATOM 2256 C C . SER A 1 289 ? -24.596 -6.584 32.396 1.00 98.19 289 SER A C 1
ATOM 2258 O O . SER A 1 289 ? -24.326 -5.747 33.270 1.00 98.19 289 SER A O 1
ATOM 2260 N N . VAL A 1 290 ? -23.910 -6.622 31.244 1.00 98.56 290 VAL A N 1
ATOM 2261 C CA . VAL A 1 290 ? -22.851 -5.650 30.921 1.00 98.56 290 VAL A CA 1
ATOM 2262 C C . VAL A 1 290 ? -23.439 -4.249 30.738 1.00 98.56 290 VAL A C 1
ATOM 2264 O O . VAL A 1 290 ? -22.922 -3.299 31.329 1.00 98.56 290 VAL A O 1
ATOM 2267 N N . LYS A 1 291 ? -24.544 -4.100 29.987 1.00 98.62 291 LYS A N 1
ATOM 2268 C CA . LYS A 1 291 ? -25.234 -2.807 29.820 1.00 98.62 291 LYS A CA 1
ATOM 2269 C C . LYS A 1 291 ? -25.633 -2.215 31.176 1.00 98.62 291 LYS A C 1
ATOM 2271 O O . LYS A 1 291 ? -25.423 -1.026 31.406 1.00 98.62 291 LYS A O 1
ATOM 2276 N N . GLU A 1 292 ? -26.182 -3.017 32.087 1.00 98.50 292 GLU A N 1
ATOM 2277 C CA . GLU A 1 292 ? -26.544 -2.576 33.440 1.00 98.50 292 GLU A CA 1
ATOM 2278 C C . GLU A 1 292 ? -25.320 -2.127 34.249 1.00 98.50 292 GLU A C 1
ATOM 2280 O O . GLU A 1 292 ? -25.346 -1.064 34.873 1.00 98.50 292 GLU A O 1
ATOM 2285 N N . SER A 1 293 ? -24.220 -2.879 34.180 1.00 98.69 293 SER A N 1
ATOM 2286 C CA . SER A 1 293 ? -22.962 -2.508 34.839 1.00 98.69 293 SER A CA 1
ATOM 2287 C C . SER A 1 293 ? -22.410 -1.181 34.314 1.00 98.69 293 SER A C 1
ATOM 2289 O O . SER A 1 293 ? -21.977 -0.339 35.101 1.00 98.69 293 SER A O 1
ATOM 2291 N N . ILE A 1 294 ? -22.491 -0.947 33.001 1.00 98.69 294 ILE A N 1
ATOM 2292 C CA . ILE A 1 294 ? -22.087 0.319 32.380 1.00 98.69 294 ILE A CA 1
ATOM 2293 C C . ILE A 1 294 ? -22.998 1.468 32.831 1.00 98.69 294 ILE A C 1
ATOM 2295 O O . ILE A 1 294 ? -22.489 2.517 33.226 1.00 98.69 294 ILE A O 1
ATOM 2299 N N . ARG A 1 295 ? -24.328 1.288 32.848 1.00 98.12 295 ARG A N 1
ATOM 2300 C CA . ARG A 1 295 ? -25.274 2.329 33.313 1.00 98.12 295 ARG A CA 1
ATOM 2301 C C . ARG A 1 295 ? -24.992 2.759 34.753 1.00 98.12 295 ARG A C 1
ATOM 2303 O O . ARG A 1 295 ? -25.119 3.936 35.082 1.00 98.12 295 ARG A O 1
ATOM 2310 N N . ASN A 1 296 ? -24.572 1.815 35.592 1.00 98.06 296 ASN A N 1
ATOM 2311 C CA . ASN A 1 296 ? -24.264 2.046 37.002 1.00 98.06 296 ASN A CA 1
ATOM 2312 C C . ASN A 1 296 ? -22.804 2.462 37.260 1.00 98.06 296 ASN A C 1
ATOM 2314 O O . ASN A 1 296 ? -22.421 2.669 38.411 1.00 98.06 296 ASN A O 1
ATOM 2318 N N . SER A 1 297 ? -21.985 2.600 36.215 1.00 97.94 297 SER A N 1
ATOM 2319 C CA . SER A 1 297 ? -20.541 2.838 36.339 1.00 97.94 297 SER A CA 1
ATOM 2320 C C . SER A 1 297 ? -20.160 4.269 36.740 1.00 97.94 297 SER A C 1
ATOM 2322 O O . SER A 1 297 ? -19.033 4.515 37.169 1.00 97.94 297 SER A O 1
ATOM 2324 N N . GLY A 1 298 ? -21.083 5.226 36.593 1.00 97.50 298 GLY A N 1
ATOM 2325 C CA . GLY A 1 298 ? -20.824 6.651 36.821 1.00 97.50 298 GLY A CA 1
ATOM 2326 C C . GLY A 1 298 ? -20.124 7.367 35.659 1.00 97.50 298 GLY A C 1
ATOM 2327 O O . GLY A 1 298 ? -19.827 8.556 35.784 1.00 97.50 298 GLY A O 1
ATOM 2328 N N . LEU A 1 299 ? -19.880 6.681 34.536 1.00 98.56 299 LEU A N 1
ATOM 2329 C CA . LEU A 1 299 ? -19.444 7.318 33.294 1.00 98.56 299 LEU A CA 1
ATOM 2330 C C . LEU A 1 299 ? -20.557 8.203 32.726 1.00 98.56 299 LEU A C 1
ATOM 2332 O O . LEU A 1 299 ? -21.738 7.853 32.741 1.00 98.56 299 LEU A O 1
ATOM 2336 N N . THR A 1 300 ? -20.177 9.369 32.218 1.00 98.69 300 THR A N 1
ATOM 2337 C CA . THR A 1 300 ? -21.120 10.300 31.596 1.00 98.69 300 THR A CA 1
ATOM 2338 C C . THR A 1 300 ? -21.451 9.881 30.161 1.00 98.69 300 THR A C 1
ATOM 2340 O O . THR A 1 300 ? -20.680 9.178 29.506 1.00 98.69 300 THR A O 1
ATOM 2343 N N . ILE A 1 301 ? -22.593 10.349 29.639 1.00 98.50 301 ILE A N 1
ATOM 2344 C CA . ILE A 1 301 ? -22.976 10.126 28.233 1.00 98.50 301 ILE A CA 1
ATOM 2345 C C . ILE A 1 301 ? -21.864 10.585 27.266 1.00 98.50 301 ILE A C 1
ATOM 2347 O O . ILE A 1 301 ? -21.482 9.779 26.419 1.00 98.50 301 ILE A O 1
ATOM 2351 N N . PRO A 1 302 ? -21.290 11.805 27.388 1.00 98.25 302 PRO A N 1
ATOM 2352 C CA . PRO A 1 302 ? -20.203 12.235 26.509 1.00 98.25 302 PRO A CA 1
ATOM 2353 C C . PRO A 1 302 ? -18.969 11.334 26.571 1.00 98.25 302 PRO A C 1
ATOM 2355 O O . PRO A 1 302 ? -18.444 10.978 25.525 1.00 98.25 302 PRO A O 1
ATOM 2358 N N . GLU A 1 303 ? -18.532 10.914 27.762 1.00 98.62 303 GLU A N 1
ATOM 2359 C CA . GLU A 1 303 ? -17.365 10.032 27.909 1.00 98.62 303 GLU A CA 1
ATOM 2360 C C . GLU A 1 303 ? -17.562 8.701 27.173 1.00 98.62 303 GLU A C 1
ATOM 2362 O O . GLU A 1 303 ? -16.685 8.267 26.431 1.00 98.62 303 GLU A O 1
ATOM 2367 N N . MET A 1 304 ? -18.734 8.081 27.326 1.00 98.81 304 MET A N 1
ATOM 2368 C CA . MET A 1 304 ? -19.052 6.815 26.666 1.00 98.81 304 MET A CA 1
ATOM 2369 C C . MET A 1 304 ? -19.153 6.955 25.140 1.00 98.81 304 MET A C 1
ATOM 2371 O O . MET A 1 304 ? -18.595 6.135 24.410 1.00 98.81 304 MET A O 1
ATOM 2375 N N . VAL A 1 305 ? -19.836 7.996 24.647 1.00 98.62 305 VAL A N 1
ATOM 2376 C CA . VAL A 1 305 ? -19.993 8.240 23.203 1.00 98.62 305 VAL A CA 1
ATOM 2377 C C . VAL A 1 305 ? -18.654 8.583 22.556 1.00 98.62 305 VAL A C 1
ATOM 2379 O O . VAL A 1 305 ? -18.316 8.012 21.521 1.00 98.62 305 VAL A O 1
ATOM 2382 N N . GLU A 1 306 ? -17.871 9.483 23.155 1.00 98.38 306 GLU A N 1
ATOM 2383 C CA . GLU A 1 306 ? -16.589 9.907 22.592 1.00 98.38 306 GLU A CA 1
ATOM 2384 C C . GLU A 1 306 ? -15.572 8.765 22.556 1.00 98.38 306 GLU A C 1
ATOM 2386 O O . GLU A 1 306 ? -14.878 8.626 21.552 1.00 98.38 306 GLU A O 1
ATOM 2391 N N . THR A 1 307 ? -15.492 7.922 23.593 1.00 98.81 307 THR A N 1
ATOM 2392 C CA . THR A 1 307 ? -14.580 6.766 23.595 1.00 98.81 307 THR A CA 1
ATOM 2393 C C . THR A 1 307 ? -15.009 5.704 22.581 1.00 98.81 307 THR A C 1
ATOM 2395 O O . THR A 1 307 ? -14.163 5.187 21.848 1.00 98.81 307 THR A O 1
ATOM 2398 N N . ALA A 1 308 ? -16.309 5.406 22.475 1.00 98.88 308 ALA A N 1
ATOM 2399 C CA . ALA A 1 308 ? -16.814 4.480 21.461 1.00 98.88 308 ALA A CA 1
ATOM 2400 C C . ALA A 1 308 ? -16.545 4.997 20.037 1.00 98.88 308 ALA A C 1
ATOM 2402 O O . ALA A 1 308 ? -16.063 4.246 19.185 1.00 98.88 308 ALA A O 1
ATOM 2403 N N . TRP A 1 309 ? -16.781 6.291 19.796 1.00 98.75 309 TRP A N 1
ATOM 2404 C CA . TRP A 1 309 ? -16.476 6.942 18.523 1.00 98.75 309 TRP A CA 1
ATOM 2405 C C . TRP A 1 309 ? -14.978 6.944 18.223 1.00 98.75 309 TRP A C 1
ATOM 2407 O O . TRP A 1 309 ? -14.579 6.576 17.123 1.00 98.75 309 TRP A O 1
ATOM 2417 N N . ALA A 1 310 ? -14.130 7.327 19.178 1.00 98.62 310 ALA A N 1
ATOM 2418 C CA . ALA A 1 310 ? -12.678 7.340 19.011 1.00 98.62 310 ALA A CA 1
ATOM 2419 C C . ALA A 1 310 ? -12.138 5.955 18.623 1.00 98.62 310 ALA A C 1
ATOM 2421 O O . ALA A 1 310 ? -11.256 5.862 17.777 1.00 98.62 310 ALA A O 1
ATOM 2422 N N . SER A 1 311 ? -12.714 4.889 19.186 1.00 98.81 311 SER A N 1
ATOM 2423 C CA . SER A 1 311 ? -12.342 3.509 18.868 1.00 98.81 311 SER A CA 1
ATOM 2424 C C . SER A 1 311 ? -12.777 3.120 17.450 1.00 98.81 311 SER A C 1
ATOM 2426 O O . SER A 1 311 ? -11.972 2.650 16.649 1.00 98.81 311 SER A O 1
ATOM 2428 N N . ALA A 1 312 ? -14.043 3.364 17.096 1.00 98.81 312 ALA A N 1
ATOM 2429 C CA . ALA A 1 312 ? -14.605 2.947 15.810 1.00 98.81 312 ALA A CA 1
ATOM 2430 C C . ALA A 1 312 ? -14.153 3.810 14.619 1.00 98.81 312 ALA A C 1
ATOM 2432 O O . ALA A 1 312 ? -13.955 3.293 13.523 1.00 98.81 312 ALA A O 1
ATOM 2433 N N . SER A 1 313 ? -13.977 5.115 14.822 1.00 98.44 313 SER A N 1
ATOM 2434 C CA . SER A 1 313 ? -13.736 6.085 13.745 1.00 98.44 313 SER A CA 1
ATOM 2435 C C . SER A 1 313 ? -12.317 6.066 13.180 1.00 98.44 313 SER A C 1
ATOM 2437 O O . SER A 1 313 ? -12.037 6.814 12.247 1.00 98.44 313 SER A O 1
ATOM 2439 N N . THR A 1 314 ? -11.424 5.217 13.690 1.00 98.62 314 THR A N 1
ATOM 2440 C CA . THR A 1 314 ? -10.128 4.949 13.043 1.00 98.62 314 THR A CA 1
ATOM 2441 C C . THR A 1 314 ? -10.275 4.119 11.772 1.00 98.62 314 THR A C 1
ATOM 2443 O O . THR A 1 314 ? -9.349 4.087 10.971 1.00 98.62 314 THR A O 1
ATOM 2446 N N . PHE A 1 315 ? -11.434 3.478 11.574 1.00 98.81 315 PHE A N 1
ATOM 2447 C CA . PHE A 1 315 ? -11.736 2.748 10.352 1.00 98.81 315 PHE A CA 1
ATOM 2448 C C . PHE A 1 315 ? -11.625 3.650 9.117 1.00 98.81 315 PHE A C 1
ATOM 2450 O O . PHE A 1 315 ? -12.040 4.820 9.146 1.00 98.81 315 PHE A O 1
ATOM 2457 N N . ARG A 1 316 ? -11.096 3.078 8.035 1.00 98.25 316 ARG A N 1
ATOM 2458 C CA . ARG A 1 316 ? -11.182 3.636 6.688 1.00 98.25 316 ARG A CA 1
ATOM 2459 C C . ARG A 1 316 ? -11.480 2.541 5.664 1.00 98.25 316 ARG A C 1
ATOM 2461 O O . ARG A 1 316 ? -10.868 1.479 5.695 1.00 98.25 316 ARG A O 1
ATOM 2468 N N . GLY A 1 317 ? -12.422 2.803 4.768 1.00 97.69 317 GLY A N 1
ATOM 2469 C CA . GLY A 1 317 ? -12.884 1.867 3.745 1.00 97.69 317 GLY A CA 1
ATOM 2470 C C . GLY A 1 317 ? -11.912 1.676 2.583 1.00 97.69 317 GLY A C 1
ATOM 2471 O O . GLY A 1 317 ? -12.078 0.715 1.842 1.00 97.69 317 GLY A O 1
ATOM 2472 N N . SER A 1 318 ? -10.902 2.541 2.454 1.00 97.44 318 SER A N 1
ATOM 2473 C CA . SER A 1 318 ? -9.906 2.478 1.379 1.00 97.44 318 SER A CA 1
ATOM 2474 C C . SER A 1 318 ? -8.989 1.255 1.476 1.00 97.44 318 SER A C 1
ATOM 2476 O O . SER A 1 318 ? -8.704 0.621 0.470 1.00 97.44 318 SER A O 1
ATOM 2478 N N . ASP A 1 319 ? -8.554 0.880 2.684 1.00 98.31 319 ASP A N 1
ATOM 2479 C CA . ASP A 1 319 ? -7.730 -0.319 2.930 1.00 98.31 319 ASP A CA 1
ATOM 2480 C C . ASP A 1 319 ? -8.283 -1.225 4.043 1.00 98.31 319 ASP A C 1
ATOM 2482 O O . ASP A 1 319 ? -7.654 -2.206 4.445 1.00 98.31 319 ASP A O 1
ATOM 2486 N N . TYR A 1 320 ? -9.476 -0.899 4.549 1.00 98.44 320 TYR A N 1
ATOM 2487 C CA . TYR A 1 320 ? -10.193 -1.632 5.592 1.00 98.44 320 TYR A CA 1
ATOM 2488 C C . TYR A 1 320 ? -9.414 -1.775 6.912 1.00 98.44 320 TYR A C 1
ATOM 2490 O O . TYR A 1 320 ? -9.711 -2.672 7.710 1.00 98.44 320 TYR A O 1
ATOM 2498 N N . ARG A 1 321 ? -8.434 -0.895 7.166 1.00 98.75 321 ARG A N 1
ATOM 2499 C CA . ARG A 1 321 ? -7.710 -0.820 8.442 1.00 98.75 321 ARG A CA 1
ATOM 2500 C C . ARG A 1 321 ? -8.467 -0.001 9.483 1.00 98.75 321 ARG A C 1
ATOM 2502 O O . ARG A 1 321 ? -9.388 0.756 9.175 1.00 98.75 321 ARG A O 1
ATOM 2509 N N . GLY A 1 322 ? -8.043 -0.141 10.740 1.00 98.56 322 GLY A N 1
ATOM 2510 C CA . GLY A 1 322 ? -8.633 0.544 11.890 1.00 98.56 322 GLY A CA 1
ATOM 2511 C C . GLY A 1 322 ? -9.963 -0.060 12.354 1.00 98.56 322 GLY A C 1
ATOM 2512 O O . GLY A 1 322 ? -10.304 -1.205 12.061 1.00 98.56 322 GLY A O 1
ATOM 2513 N N . GLY A 1 323 ? -10.717 0.722 13.121 1.00 98.69 323 GLY A N 1
ATOM 2514 C CA . GLY A 1 323 ? -11.993 0.333 13.709 1.00 98.69 323 GLY A CA 1
ATOM 2515 C C . GLY A 1 323 ? -11.887 -0.171 15.149 1.00 98.69 323 GLY A C 1
ATOM 2516 O O . GLY A 1 323 ? -10.813 -0.295 15.733 1.00 98.69 323 GLY A O 1
ATOM 2517 N N . ALA A 1 324 ? -13.050 -0.475 15.734 1.00 98.81 324 ALA A N 1
ATOM 2518 C CA . ALA A 1 324 ? -13.158 -0.788 17.161 1.00 98.81 324 ALA A CA 1
ATOM 2519 C C . ALA A 1 324 ? -12.733 -2.220 17.538 1.00 98.81 324 ALA A C 1
ATOM 2521 O O . ALA A 1 324 ? -12.579 -2.525 18.723 1.00 98.81 324 ALA A O 1
ATOM 2522 N N . ASN A 1 325 ? -12.590 -3.127 16.565 1.00 98.75 325 ASN A N 1
ATOM 2523 C CA . ASN A 1 325 ? -12.157 -4.496 16.840 1.00 98.75 325 ASN A CA 1
ATOM 2524 C C . ASN A 1 325 ? -10.671 -4.514 17.239 1.00 98.75 325 ASN A C 1
ATOM 2526 O O . ASN A 1 325 ? -9.851 -3.846 16.618 1.00 98.75 325 ASN A O 1
ATOM 2530 N N . GLY A 1 326 ? -10.322 -5.268 18.281 1.00 98.62 326 GLY A N 1
ATOM 2531 C CA . GLY A 1 326 ? -8.972 -5.303 18.845 1.00 98.62 326 GLY A CA 1
ATOM 2532 C C . GLY A 1 326 ? -8.747 -4.330 20.004 1.00 98.62 326 GLY A C 1
ATOM 2533 O O . GLY A 1 326 ? -7.691 -4.392 20.624 1.00 98.62 326 GLY A O 1
ATOM 2534 N N . ALA A 1 327 ? -9.702 -3.445 20.320 1.00 98.69 327 ALA A N 1
ATOM 2535 C CA . ALA A 1 327 ? -9.564 -2.431 21.374 1.00 98.69 327 ALA A CA 1
ATOM 2536 C C . ALA A 1 327 ? -8.265 -1.607 21.269 1.00 98.69 327 ALA A C 1
ATOM 2538 O O . ALA A 1 327 ? -7.745 -1.150 22.287 1.00 98.69 327 ALA A O 1
ATOM 2539 N N . ARG A 1 328 ? -7.734 -1.399 20.053 1.00 98.81 328 ARG A N 1
ATOM 2540 C CA . ARG A 1 328 ? -6.425 -0.752 19.849 1.00 98.81 328 ARG A CA 1
ATOM 2541 C C . ARG A 1 328 ? -6.356 0.679 20.369 1.00 98.81 328 ARG A C 1
ATOM 2543 O O . ARG A 1 328 ? -5.264 1.152 20.645 1.00 98.81 328 ARG A O 1
ATOM 2550 N N . ILE A 1 329 ? -7.502 1.310 20.633 1.00 98.81 329 ILE A N 1
ATOM 2551 C CA . ILE A 1 329 ? -7.585 2.586 21.350 1.00 98.81 329 ILE A CA 1
ATOM 2552 C C . ILE A 1 329 ? -6.865 2.573 22.712 1.00 98.81 329 ILE A C 1
ATOM 2554 O O . ILE A 1 329 ? -6.408 3.618 23.155 1.00 98.81 329 ILE A O 1
ATOM 2558 N N . ARG A 1 330 ? -6.727 1.416 23.380 1.00 98.56 330 ARG A N 1
ATOM 2559 C CA . ARG A 1 330 ? -5.992 1.297 24.657 1.00 98.56 330 ARG A CA 1
ATOM 2560 C C . ARG A 1 330 ? -4.482 1.066 24.490 1.00 98.56 330 ARG A C 1
ATOM 2562 O O . ARG A 1 330 ? -3.761 1.064 25.485 1.00 98.56 330 ARG A O 1
ATOM 2569 N N . LEU A 1 331 ? -4.017 0.823 23.264 1.00 98.75 331 LEU A N 1
ATOM 2570 C CA . LEU A 1 331 ? -2.627 0.502 22.929 1.00 98.75 331 LEU A CA 1
ATOM 2571 C C . LEU A 1 331 ? -1.932 1.707 22.288 1.00 98.75 331 LEU A C 1
ATOM 2573 O O . LEU A 1 331 ? -2.581 2.669 21.865 1.00 98.75 331 LEU A O 1
ATOM 2577 N N . ALA A 1 332 ? -0.601 1.670 22.234 1.00 97.94 332 ALA A N 1
ATOM 2578 C CA . ALA A 1 332 ? 0.142 2.659 21.462 1.00 97.94 332 ALA A CA 1
ATOM 2579 C C . ALA A 1 332 ? -0.067 2.428 19.947 1.00 97.94 332 ALA A C 1
ATOM 2581 O O . ALA A 1 332 ? -0.175 1.280 19.515 1.00 97.94 332 ALA A O 1
ATOM 2582 N N . PRO A 1 333 ? -0.135 3.493 19.128 1.00 98.31 333 PRO A N 1
ATOM 2583 C CA . PRO A 1 333 ? -0.056 4.909 19.505 1.00 98.31 333 PRO A CA 1
ATOM 2584 C C . PRO A 1 333 ? -1.418 5.526 19.888 1.00 98.31 333 PRO A C 1
ATOM 2586 O O . PRO A 1 333 ? -1.461 6.628 20.429 1.00 98.31 333 PRO A O 1
ATOM 2589 N N . GLN A 1 334 ? -2.541 4.834 19.646 1.00 98.75 334 GLN A N 1
ATOM 2590 C CA . GLN A 1 334 ? -3.886 5.429 19.720 1.00 98.75 334 GLN A CA 1
ATOM 2591 C C . GLN A 1 334 ? -4.260 5.998 21.092 1.00 98.75 334 GLN A C 1
ATOM 2593 O O . GLN A 1 334 ? -4.983 6.997 21.165 1.00 98.75 334 GLN A O 1
ATOM 2598 N N . LYS A 1 335 ? -3.784 5.375 22.174 1.00 98.56 335 LYS A N 1
ATOM 2599 C CA . LYS A 1 335 ? -4.042 5.835 23.547 1.00 98.56 335 LYS A CA 1
ATOM 2600 C C . LYS A 1 335 ? -3.446 7.217 23.839 1.00 98.56 335 LYS A C 1
ATOM 2602 O O . LYS A 1 335 ? -3.930 7.908 24.732 1.00 98.56 335 LYS A O 1
ATOM 2607 N N . ASP A 1 336 ? -2.414 7.598 23.086 1.00 98.38 336 ASP A N 1
ATOM 2608 C CA . ASP A 1 336 ? -1.624 8.813 23.283 1.00 98.38 336 ASP A CA 1
ATOM 2609 C C . ASP A 1 336 ? -1.999 9.927 22.284 1.00 98.38 336 ASP A C 1
ATOM 2611 O O . ASP A 1 336 ? -1.510 11.051 22.398 1.00 98.38 336 ASP A O 1
ATOM 2615 N N . TRP A 1 337 ? -2.895 9.659 21.326 1.00 98.50 337 TRP A N 1
ATOM 2616 C CA . TRP A 1 337 ? -3.347 10.661 20.357 1.00 98.50 337 TRP A CA 1
ATOM 2617 C C . TRP A 1 337 ? -4.121 11.799 21.024 1.00 98.50 337 TRP A C 1
ATOM 2619 O O . TRP A 1 337 ? -5.072 11.575 21.777 1.00 98.50 337 TRP A O 1
ATOM 2629 N N . GLU A 1 338 ? -3.782 13.039 20.663 1.00 97.75 338 GLU A N 1
ATOM 2630 C CA . GLU A 1 338 ? -4.422 14.247 21.200 1.00 97.75 338 GLU A CA 1
ATOM 2631 C C . GLU A 1 338 ? -5.944 14.220 20.993 1.00 97.75 338 GLU A C 1
ATOM 2633 O O . GLU A 1 338 ? -6.713 14.465 21.926 1.00 97.75 338 GLU A O 1
ATOM 2638 N N . ALA A 1 339 ? -6.384 13.827 19.793 1.00 96.88 339 ALA A N 1
ATOM 2639 C CA . ALA A 1 339 ? -7.796 13.712 19.436 1.00 96.88 339 ALA A CA 1
ATOM 2640 C C . ALA A 1 339 ? -8.582 12.753 20.352 1.00 96.88 339 ALA A C 1
ATOM 2642 O O . ALA A 1 339 ? -9.803 12.869 20.470 1.00 96.88 339 ALA A O 1
ATOM 2643 N N . ASN A 1 340 ? -7.896 11.803 20.997 1.00 98.31 340 ASN A N 1
ATOM 2644 C CA . ASN A 1 340 ? -8.493 10.792 21.866 1.00 98.31 340 ASN A CA 1
ATOM 2645 C C . ASN A 1 340 ? -8.509 11.189 23.348 1.00 98.31 340 ASN A C 1
ATOM 2647 O O . ASN A 1 340 ? -9.025 10.422 24.157 1.00 98.31 340 ASN A O 1
ATOM 2651 N N . LYS A 1 341 ? -8.024 12.389 23.702 1.00 98.00 341 LYS A N 1
ATOM 2652 C CA . LYS A 1 341 ? -8.041 12.938 25.071 1.00 98.00 341 LYS A CA 1
ATOM 2653 C C . LYS A 1 341 ? -7.479 11.931 26.100 1.00 98.00 341 LYS A C 1
ATOM 2655 O O . LYS A 1 341 ? -8.252 11.409 26.910 1.00 98.00 341 LYS A O 1
ATOM 2660 N N . PRO A 1 342 ? -6.157 11.668 26.113 1.00 98.50 342 PRO A N 1
ATOM 2661 C CA . PRO A 1 342 ? -5.556 10.552 26.858 1.00 98.50 342 PRO A CA 1
ATOM 2662 C C . PRO A 1 342 ? -5.975 10.446 28.334 1.00 98.50 342 PRO A C 1
ATOM 2664 O O . PRO A 1 342 ? -6.240 9.351 28.825 1.00 98.50 342 PRO A O 1
ATOM 2667 N N . GLU A 1 343 ? -6.127 11.571 29.043 1.00 98.38 343 GLU A N 1
ATOM 2668 C CA . GLU A 1 343 ? -6.587 11.582 30.442 1.00 98.38 343 GLU A CA 1
ATOM 2669 C C . GLU A 1 343 ? -8.037 11.086 30.604 1.00 98.38 343 GLU A C 1
ATOM 2671 O O . GLU A 1 343 ? -8.329 10.274 31.486 1.00 98.38 343 GLU A O 1
ATOM 2676 N N . GLN A 1 344 ? -8.951 11.545 29.740 1.00 98.50 344 GLN A N 1
ATOM 2677 C CA . GLN A 1 344 ? -10.346 11.095 29.732 1.00 98.50 344 GLN A CA 1
ATOM 2678 C C . GLN A 1 344 ? -10.424 9.622 29.332 1.00 98.50 344 GLN A C 1
ATOM 2680 O O . GLN A 1 344 ? -11.127 8.844 29.976 1.00 98.50 344 GLN A O 1
ATOM 2685 N N . LEU A 1 345 ? -9.677 9.229 28.300 1.00 98.69 345 LEU A N 1
ATOM 2686 C CA . LEU A 1 345 ? -9.629 7.851 27.834 1.00 98.69 345 LEU A CA 1
ATOM 2687 C C . LEU A 1 345 ? -9.131 6.904 28.933 1.00 98.69 345 LEU A C 1
ATOM 2689 O O . LEU A 1 345 ? -9.785 5.900 29.204 1.00 98.69 345 LEU A O 1
ATOM 2693 N N . ALA A 1 346 ? -8.042 7.247 29.625 1.00 98.75 346 ALA A N 1
ATOM 2694 C CA . ALA A 1 346 ? -7.512 6.451 30.729 1.00 98.75 346 ALA A CA 1
ATOM 2695 C C . ALA A 1 346 ? -8.537 6.277 31.861 1.00 98.75 346 ALA A C 1
ATOM 2697 O O . ALA A 1 346 ? -8.701 5.174 32.388 1.00 98.75 346 ALA A O 1
ATOM 2698 N N . LYS A 1 347 ? -9.284 7.337 32.203 1.00 98.62 347 LYS A N 1
ATOM 2699 C CA . LYS A 1 347 ? -10.386 7.253 33.170 1.00 98.62 347 LYS A CA 1
ATOM 2700 C C . LYS A 1 347 ? -11.457 6.264 32.702 1.00 98.62 347 LYS A C 1
ATOM 2702 O O . LYS A 1 347 ? -11.847 5.394 33.479 1.00 98.62 347 LYS A O 1
ATOM 2707 N N . VAL A 1 348 ? -11.927 6.380 31.459 1.00 98.81 348 VAL A N 1
ATOM 2708 C CA . VAL A 1 348 ? -12.979 5.506 30.912 1.00 98.81 348 VAL A CA 1
ATOM 2709 C C . VAL A 1 348 ? -12.517 4.048 30.888 1.00 98.81 348 VAL A C 1
ATOM 2711 O O . VAL A 1 348 ? -13.234 3.172 31.370 1.00 98.81 348 VAL A O 1
ATOM 2714 N N . LEU A 1 349 ? -11.298 3.783 30.413 1.00 98.75 349 LEU A N 1
ATOM 2715 C CA . LEU A 1 349 ? -10.725 2.436 30.371 1.00 98.75 349 LEU A CA 1
ATOM 2716 C C . LEU A 1 349 ? -10.587 1.826 31.774 1.00 98.75 349 LEU A C 1
ATOM 2718 O O . LEU A 1 349 ? -10.962 0.671 31.960 1.00 98.75 349 LEU A O 1
ATOM 2722 N N . SER A 1 350 ? -10.188 2.612 32.784 1.00 98.62 350 SER A N 1
ATOM 2723 C CA . SER A 1 350 ? -10.093 2.137 34.178 1.00 98.62 350 SER A CA 1
ATOM 2724 C C . SER A 1 350 ? -11.418 1.614 34.753 1.00 98.62 350 SER A C 1
ATOM 2726 O O . SER A 1 350 ? -11.417 0.840 35.710 1.00 98.62 350 SER A O 1
ATOM 2728 N N . VAL A 1 351 ? -12.546 2.022 34.163 1.00 98.81 351 VAL A N 1
ATOM 2729 C CA . VAL A 1 351 ? -13.897 1.593 34.536 1.00 98.81 351 VAL A CA 1
ATOM 2730 C C . VAL A 1 351 ? -14.388 0.443 33.655 1.00 98.81 351 VAL A C 1
ATOM 2732 O O . VAL A 1 351 ? -14.962 -0.517 34.169 1.00 98.81 351 VAL A O 1
ATOM 2735 N N . LEU A 1 352 ? -14.168 0.516 32.339 1.00 98.81 352 LEU A N 1
ATOM 2736 C CA . LEU A 1 352 ? -14.671 -0.484 31.395 1.00 98.81 352 LEU A CA 1
ATOM 2737 C C . LEU A 1 352 ? -13.877 -1.798 31.425 1.00 98.81 352 LEU A C 1
ATOM 2739 O O . LEU A 1 352 ? -14.476 -2.855 31.250 1.00 98.81 352 LEU A O 1
ATOM 2743 N N . GLU A 1 353 ? -12.567 -1.775 31.682 1.00 98.75 353 GLU A N 1
ATOM 2744 C CA . GLU A 1 353 ? -11.747 -2.996 31.717 1.00 98.75 353 GLU A CA 1
ATOM 2745 C C . GLU A 1 353 ? -12.158 -3.975 32.839 1.00 98.75 353 GLU A C 1
ATOM 2747 O O . GLU A 1 353 ? -12.339 -5.164 32.551 1.00 98.75 353 GLU A O 1
ATOM 2752 N N . PRO A 1 354 ? -12.394 -3.535 34.097 1.00 98.75 354 PRO A N 1
ATOM 2753 C CA . PRO A 1 354 ? -12.935 -4.416 35.132 1.00 98.75 354 PRO A CA 1
ATOM 2754 C C . PRO A 1 354 ? -14.322 -4.975 34.800 1.00 98.75 354 PRO A C 1
ATOM 2756 O O . PRO A 1 354 ? -14.587 -6.135 35.110 1.00 98.75 354 PRO A O 1
ATOM 2759 N N . ILE A 1 355 ? -15.191 -4.178 34.161 1.00 98.75 355 ILE A N 1
ATOM 2760 C CA . ILE A 1 355 ? -16.528 -4.617 33.726 1.00 98.75 355 ILE A CA 1
ATOM 2761 C C . ILE A 1 355 ? -16.397 -5.713 32.663 1.00 98.75 355 ILE A C 1
ATOM 2763 O O . ILE A 1 355 ? -17.021 -6.766 32.788 1.00 98.75 355 ILE A O 1
ATOM 2767 N N . ALA A 1 356 ? -15.556 -5.500 31.649 1.00 98.62 356 ALA A N 1
ATOM 2768 C CA . ALA A 1 356 ? -15.289 -6.491 30.610 1.00 98.62 356 ALA A CA 1
ATOM 2769 C C . ALA A 1 356 ? -14.846 -7.825 31.236 1.00 98.62 356 ALA A C 1
ATOM 2771 O O . ALA A 1 356 ? -15.453 -8.873 31.002 1.00 98.62 356 ALA A O 1
ATOM 2772 N N . SER A 1 357 ? -13.859 -7.756 32.135 1.00 98.19 357 SER A N 1
ATOM 2773 C CA . SER A 1 357 ? -13.320 -8.915 32.849 1.00 98.19 357 SER A CA 1
ATOM 2774 C C . SER A 1 357 ? -14.369 -9.638 33.704 1.00 98.19 357 SER A C 1
ATOM 2776 O O . SER A 1 357 ? -14.491 -10.860 33.618 1.00 98.19 357 SER A O 1
ATOM 2778 N N . SER A 1 358 ? -15.189 -8.916 34.481 1.00 98.25 358 SER A N 1
ATOM 2779 C CA . SER A 1 358 ? -16.182 -9.540 35.368 1.00 98.25 358 SER A CA 1
ATOM 2780 C C . SER A 1 358 ? -17.298 -10.273 34.624 1.00 98.25 358 SER A C 1
ATOM 2782 O O . SER A 1 358 ? -17.916 -11.175 35.185 1.00 98.25 358 SER A O 1
ATOM 2784 N N . HIS A 1 359 ? -17.559 -9.880 33.376 1.00 98.06 359 HIS A N 1
ATOM 2785 C CA . HIS A 1 359 ? -18.605 -10.464 32.533 1.00 98.06 359 HIS A CA 1
ATOM 2786 C C . HIS A 1 359 ? -18.065 -11.396 31.449 1.00 98.06 359 HIS A C 1
ATOM 2788 O O . HIS A 1 359 ? -18.842 -11.897 30.640 1.00 98.06 359 HIS A O 1
ATOM 2794 N N . ASN A 1 360 ? -16.752 -11.659 31.431 1.00 97.38 360 ASN A N 1
ATOM 2795 C CA . ASN A 1 360 ? -16.101 -12.451 30.386 1.00 97.38 360 ASN A CA 1
ATOM 2796 C C . ASN A 1 360 ? -16.393 -11.906 28.966 1.00 97.38 360 ASN A C 1
ATOM 2798 O O . ASN A 1 360 ? -16.576 -12.669 28.012 1.00 97.38 360 ASN A O 1
ATOM 2802 N N . ALA A 1 361 ? -16.474 -10.579 28.852 1.00 98.31 361 ALA A N 1
ATOM 2803 C CA . ALA A 1 361 ? -16.581 -9.834 27.605 1.00 98.31 361 ALA A CA 1
ATOM 2804 C C . ALA A 1 361 ? -15.207 -9.257 27.230 1.00 98.31 361 ALA A C 1
ATOM 2806 O O . ALA A 1 361 ? -14.341 -9.085 28.089 1.00 98.31 361 ALA A O 1
ATOM 2807 N N . SER A 1 362 ? -14.996 -8.936 25.954 1.00 98.69 362 SER A N 1
ATOM 2808 C CA . SER A 1 362 ? -13.798 -8.196 25.547 1.00 98.69 362 SER A CA 1
ATOM 2809 C C . SER A 1 362 ? -13.920 -6.720 25.918 1.00 98.69 362 SER A C 1
ATOM 2811 O O . SER A 1 362 ? -15.023 -6.166 26.033 1.00 98.69 362 SER A O 1
ATOM 2813 N N . VAL A 1 363 ? -12.782 -6.049 26.082 1.00 98.81 363 VAL A N 1
ATOM 2814 C CA . VAL A 1 363 ? -12.766 -4.595 26.271 1.00 98.81 363 VAL A CA 1
ATOM 2815 C C . VAL A 1 363 ? -13.275 -3.904 25.006 1.00 98.81 363 VAL A C 1
ATOM 2817 O O . VAL A 1 363 ? -14.031 -2.940 25.111 1.00 98.81 363 VAL A O 1
ATOM 2820 N N . ALA A 1 364 ? -12.947 -4.430 23.821 1.00 98.88 364 ALA A N 1
ATOM 2821 C CA . ALA A 1 364 ? -13.440 -3.914 22.545 1.00 98.88 364 ALA A CA 1
ATOM 2822 C C . ALA A 1 364 ? -14.973 -3.862 22.480 1.00 98.88 364 ALA A C 1
ATOM 2824 O O . ALA A 1 364 ? -15.550 -2.827 22.138 1.00 98.88 364 ALA A O 1
ATOM 2825 N N . ASP A 1 365 ? -15.646 -4.957 22.838 1.00 98.81 365 ASP A N 1
ATOM 2826 C CA . ASP A 1 365 ? -17.105 -4.992 22.876 1.00 98.81 365 ASP A CA 1
ATOM 2827 C C . ASP A 1 365 ? -17.667 -4.094 23.975 1.00 98.81 365 ASP A C 1
ATOM 2829 O O . ASP A 1 365 ? -18.652 -3.396 23.746 1.00 98.81 365 ASP A O 1
ATOM 2833 N N . THR A 1 366 ? -17.026 -4.054 25.144 1.00 98.88 366 THR A N 1
ATOM 2834 C CA . THR A 1 366 ? -17.469 -3.223 26.273 1.00 98.88 366 THR A CA 1
ATOM 2835 C C . THR A 1 366 ? -17.400 -1.725 25.942 1.00 98.88 366 THR A C 1
ATOM 2837 O O . THR A 1 366 ? -18.312 -0.982 26.300 1.00 98.88 366 THR A O 1
ATOM 2840 N N . ILE A 1 367 ? -16.379 -1.276 25.198 1.00 98.94 367 ILE A N 1
ATOM 2841 C CA . ILE A 1 367 ? -16.266 0.104 24.691 1.00 98.94 367 ILE A CA 1
ATOM 2842 C C . ILE A 1 367 ? -17.425 0.443 23.749 1.00 98.94 367 ILE A C 1
ATOM 2844 O O . ILE A 1 367 ? -18.083 1.470 23.920 1.00 98.94 367 ILE A O 1
ATOM 2848 N N . VAL A 1 368 ? -17.701 -0.415 22.763 1.00 98.88 368 VAL A N 1
ATOM 2849 C CA . VAL A 1 368 ? -18.790 -0.179 21.801 1.00 98.88 368 VAL A CA 1
ATOM 2850 C C . VAL A 1 368 ? -20.147 -0.207 22.501 1.00 98.88 368 VAL A C 1
ATOM 2852 O O . VAL A 1 368 ? -20.980 0.672 22.276 1.00 98.88 368 VAL A O 1
ATOM 2855 N N . LEU A 1 369 ? -20.350 -1.170 23.400 1.00 98.69 369 LEU A N 1
ATOM 2856 C CA . LEU A 1 369 ? -21.577 -1.308 24.173 1.00 98.69 369 LEU A CA 1
ATOM 2857 C C . LEU A 1 369 ? -21.815 -0.100 25.085 1.00 98.69 369 LEU A C 1
ATOM 2859 O O . LEU A 1 369 ? -22.963 0.305 25.252 1.00 98.69 369 LEU A O 1
ATOM 2863 N N . ALA A 1 370 ? -20.759 0.525 25.617 1.00 98.88 370 ALA A N 1
ATOM 2864 C CA . ALA A 1 370 ? -20.884 1.770 26.368 1.00 98.88 370 ALA A CA 1
ATOM 2865 C C . ALA A 1 370 ? -21.429 2.914 25.505 1.00 98.88 370 ALA A C 1
ATOM 2867 O O . ALA A 1 370 ? -22.333 3.628 25.939 1.00 98.88 370 ALA A O 1
ATOM 2868 N N . GLY A 1 371 ? -20.966 3.036 24.257 1.00 98.81 371 GLY A N 1
ATOM 2869 C CA . GLY A 1 371 ? -21.542 3.966 23.283 1.00 98.81 371 GLY A CA 1
ATOM 2870 C C . GLY A 1 371 ? -23.027 3.696 23.015 1.00 98.81 371 GLY A C 1
ATOM 2871 O O . GLY A 1 371 ? -23.836 4.622 23.061 1.00 98.81 371 GLY A O 1
ATOM 2872 N N . CYS A 1 372 ? -23.408 2.428 22.812 1.00 98.75 372 CYS A N 1
ATOM 2873 C CA . CYS A 1 372 ? -24.810 2.026 22.650 1.00 98.75 372 CYS A CA 1
ATOM 2874 C C . CYS A 1 372 ? -25.657 2.432 23.866 1.00 98.75 372 CYS A C 1
ATOM 2876 O O . CYS A 1 372 ? -26.679 3.094 23.707 1.00 98.75 372 CYS A O 1
ATOM 2878 N N . VAL A 1 373 ? -25.205 2.101 25.081 1.00 98.75 373 VAL A N 1
ATOM 2879 C CA . VAL A 1 373 ? -25.877 2.459 26.340 1.00 98.75 373 VAL A CA 1
ATOM 2880 C C . VAL A 1 373 ? -26.051 3.970 26.469 1.00 98.75 373 VAL A C 1
ATOM 2882 O O . VAL A 1 373 ? -27.117 4.437 26.861 1.00 98.75 373 VAL A O 1
ATOM 2885 N N . ALA A 1 374 ? -25.034 4.751 26.114 1.00 98.69 374 ALA A N 1
ATOM 2886 C CA . ALA A 1 374 ? -25.096 6.204 26.184 1.00 98.69 374 ALA A CA 1
ATOM 2887 C C . ALA A 1 374 ? -26.140 6.796 25.221 1.00 98.69 374 ALA A C 1
ATOM 2889 O O . ALA A 1 374 ? -26.882 7.704 25.601 1.00 98.69 374 ALA A O 1
ATOM 2890 N N . ILE A 1 375 ? -26.243 6.254 24.003 1.00 98.44 375 ILE A N 1
ATOM 2891 C CA . ILE A 1 375 ? -27.265 6.644 23.021 1.00 98.44 375 ILE A CA 1
ATOM 2892 C C . ILE A 1 375 ? -28.661 6.219 23.492 1.00 98.44 375 ILE A C 1
ATOM 2894 O O . ILE A 1 375 ? -29.593 7.020 23.412 1.00 98.44 375 ILE A O 1
ATOM 2898 N N . GLU A 1 376 ? -28.814 5.008 24.033 1.00 98.50 376 GLU A N 1
ATOM 2899 C CA . GLU A 1 376 ? -30.070 4.534 24.635 1.00 98.50 376 GLU A CA 1
ATOM 2900 C C . GLU A 1 376 ? -30.524 5.463 25.768 1.00 98.50 376 GLU A C 1
ATOM 2902 O O . GLU A 1 376 ? -31.685 5.860 25.824 1.00 98.50 376 GLU A O 1
ATOM 2907 N N . MET A 1 377 ? -29.601 5.870 26.644 1.00 97.69 377 MET A N 1
ATOM 2908 C CA . MET A 1 377 ? -29.877 6.805 27.738 1.00 97.69 377 MET A CA 1
ATOM 2909 C C . MET A 1 377 ? -30.280 8.195 27.233 1.00 97.69 377 MET A C 1
ATOM 2911 O O . MET A 1 377 ? -31.142 8.833 27.835 1.00 97.69 377 MET A O 1
ATOM 2915 N N . ALA A 1 378 ? -29.663 8.674 26.150 1.00 97.81 378 ALA A N 1
ATOM 2916 C CA . ALA A 1 378 ? -29.931 9.999 25.595 1.00 97.81 378 ALA A CA 1
ATOM 2917 C C . ALA A 1 378 ? -31.228 10.064 24.771 1.00 97.81 378 ALA A C 1
ATOM 2919 O O . ALA A 1 378 ? -31.899 11.095 24.764 1.00 97.81 378 ALA A O 1
ATOM 2920 N N . SER A 1 379 ? -31.569 8.987 24.060 1.00 97.38 379 SER A N 1
ATOM 2921 C CA . SER A 1 379 ? -32.658 8.966 23.072 1.00 97.38 379 SER A CA 1
ATOM 2922 C C . SER A 1 379 ? -33.887 8.165 23.505 1.00 97.38 379 SER A C 1
ATOM 2924 O O . SER A 1 379 ? -34.976 8.391 22.980 1.00 97.38 379 SER A O 1
ATOM 2926 N N . GLY A 1 380 ? -33.732 7.222 24.438 1.00 95.75 380 GLY A N 1
ATOM 2927 C CA . GLY A 1 380 ? -34.755 6.233 24.782 1.00 95.75 380 GLY A CA 1
ATOM 2928 C C . GLY A 1 380 ? -34.960 5.142 23.723 1.00 95.75 380 GLY A C 1
ATOM 2929 O O . GLY A 1 380 ? -35.911 4.371 23.838 1.00 95.75 380 GLY A O 1
ATOM 2930 N N . VAL A 1 381 ? -34.109 5.079 22.694 1.00 96.75 381 VAL A N 1
ATOM 2931 C CA . VAL A 1 381 ? -34.183 4.095 21.605 1.00 96.75 381 VAL A CA 1
ATOM 2932 C C . VAL A 1 381 ? -33.156 2.995 21.834 1.00 96.75 381 VAL A C 1
ATOM 2934 O O . VAL A 1 381 ? -31.997 3.288 22.109 1.00 96.75 381 VAL A O 1
ATOM 2937 N N . GLU A 1 382 ? -33.575 1.737 21.691 1.00 96.19 382 GLU A N 1
ATOM 2938 C CA . GLU A 1 382 ? -32.682 0.578 21.752 1.00 96.19 382 GLU A CA 1
ATOM 2939 C C . GLU A 1 382 ? -31.697 0.582 20.577 1.00 96.19 382 GLU A C 1
ATOM 2941 O O . GLU A 1 382 ? -32.098 0.712 19.417 1.00 96.19 382 GLU A O 1
ATOM 2946 N N . VAL A 1 383 ? -30.405 0.426 20.873 1.00 97.75 383 VAL A N 1
ATOM 2947 C CA . VAL A 1 383 ? -29.351 0.419 19.855 1.00 97.75 383 VAL A CA 1
ATOM 2948 C C . VAL A 1 383 ? -28.908 -1.022 19.591 1.00 97.75 383 VAL A C 1
ATOM 2950 O O . VAL A 1 383 ? -28.495 -1.708 20.533 1.00 97.75 383 VAL A O 1
ATOM 2953 N N . PRO A 1 384 ? -28.949 -1.496 18.329 1.00 98.00 384 PRO A N 1
ATOM 2954 C CA . PRO A 1 384 ? -28.462 -2.823 17.977 1.00 98.00 384 PRO A CA 1
ATOM 2955 C C . PRO A 1 384 ? -26.992 -3.014 18.354 1.00 98.00 384 PRO A C 1
ATOM 2957 O O . PRO A 1 384 ? -26.161 -2.127 18.157 1.00 98.00 384 PRO A O 1
ATOM 2960 N N . PHE A 1 385 ? -26.665 -4.201 18.857 1.00 98.38 385 PHE A N 1
ATOM 2961 C CA . PHE A 1 385 ? -25.311 -4.557 19.257 1.00 98.38 385 PHE A CA 1
ATOM 2962 C C . PHE A 1 385 ? -24.983 -5.994 18.844 1.00 98.38 385 PHE A C 1
ATOM 2964 O O . PHE A 1 385 ? -25.769 -6.911 19.079 1.00 98.38 385 PHE A O 1
ATOM 2971 N N . THR A 1 386 ? -23.794 -6.180 18.270 1.00 98.06 386 THR A N 1
ATOM 2972 C CA . THR A 1 386 ? -23.274 -7.490 17.860 1.00 98.06 386 THR A CA 1
ATOM 2973 C C . THR A 1 386 ? -21.987 -7.787 18.636 1.00 98.06 386 THR A C 1
ATOM 2975 O O . THR A 1 386 ? -21.009 -7.055 18.427 1.00 98.06 386 THR A O 1
ATOM 2978 N N . PRO A 1 387 ? -21.966 -8.824 19.503 1.00 98.06 387 PRO A N 1
ATOM 2979 C CA . PRO A 1 387 ? -20.774 -9.239 20.238 1.00 98.06 387 PRO A CA 1
ATOM 2980 C C . PRO A 1 387 ? -19.814 -10.042 19.357 1.00 98.06 387 PRO A C 1
ATOM 2982 O O . PRO A 1 387 ? -20.213 -10.650 18.356 1.00 98.06 387 PRO A O 1
ATOM 2985 N N . GLY A 1 388 ? -18.560 -10.124 19.787 1.00 97.44 388 GLY A N 1
ATOM 2986 C CA . GLY A 1 388 ? -17.521 -10.934 19.163 1.00 97.44 388 GLY A CA 1
ATOM 2987 C C . GLY A 1 388 ? -16.207 -10.214 18.913 1.00 97.44 388 GLY A C 1
ATOM 2988 O O . GLY A 1 388 ? -15.280 -10.844 18.398 1.00 97.44 388 GLY A O 1
ATOM 2989 N N . ARG A 1 389 ? -16.100 -8.919 19.240 1.00 98.69 389 ARG A N 1
ATOM 2990 C CA . ARG A 1 389 ? -14.834 -8.204 19.057 1.00 98.69 389 ARG A CA 1
ATOM 2991 C C . ARG A 1 389 ? -13.781 -8.790 19.974 1.00 98.69 389 ARG A C 1
ATOM 2993 O O . ARG A 1 389 ? -14.056 -9.135 21.121 1.00 98.69 389 ARG A O 1
ATOM 3000 N N . GLY A 1 390 ? -12.576 -8.896 19.452 1.00 98.38 390 GLY A N 1
ATOM 3001 C CA . GLY A 1 390 ? -11.410 -9.332 20.189 1.00 98.38 390 GLY A CA 1
ATOM 3002 C C . GLY A 1 390 ? -10.641 -8.191 20.819 1.00 98.38 390 GLY A C 1
ATOM 3003 O O . GLY A 1 390 ? -10.873 -7.022 20.525 1.00 98.38 390 GLY A O 1
ATOM 3004 N N . ASP A 1 391 ? -9.664 -8.574 21.625 1.00 98.75 391 ASP A N 1
ATOM 3005 C CA . ASP A 1 391 ? -8.744 -7.687 22.317 1.00 98.75 391 ASP A CA 1
ATOM 3006 C C . ASP A 1 391 ? -7.331 -7.971 21.793 1.00 98.75 391 ASP A C 1
ATOM 3008 O O . ASP A 1 391 ? -6.763 -9.025 22.076 1.00 98.75 391 ASP A O 1
ATOM 3012 N N . ALA A 1 392 ? -6.778 -7.055 20.997 1.00 98.56 392 ALA A N 1
ATOM 3013 C CA . ALA A 1 392 ? -5.425 -7.164 20.467 1.00 98.56 392 ALA A CA 1
ATOM 3014 C C . ALA A 1 392 ? -4.386 -6.875 21.562 1.00 98.56 392 ALA A C 1
ATOM 3016 O O . ALA A 1 392 ? -4.679 -6.242 22.589 1.00 98.56 392 ALA A O 1
ATOM 3017 N N . THR A 1 393 ? -3.165 -7.345 21.322 1.00 98.19 393 THR A N 1
ATOM 3018 C CA . THR A 1 393 ? -1.978 -7.062 22.135 1.00 98.19 393 THR A CA 1
ATOM 3019 C C . THR A 1 393 ? -1.026 -6.118 21.394 1.00 98.19 393 THR A C 1
ATOM 3021 O O . THR A 1 393 ? -1.197 -5.853 20.201 1.00 98.19 393 THR A O 1
ATOM 3024 N N . GLU A 1 394 ? 0.001 -5.632 22.094 1.00 97.69 394 GLU A N 1
ATOM 3025 C CA . GLU A 1 394 ? 1.111 -4.888 21.476 1.00 97.69 394 GLU A CA 1
ATOM 3026 C C . GLU A 1 394 ? 1.842 -5.749 20.425 1.00 97.69 394 GLU A C 1
ATOM 3028 O O . GLU A 1 394 ? 2.212 -5.255 19.371 1.00 97.69 394 GLU A O 1
ATOM 3033 N N . GLU A 1 395 ? 1.963 -7.066 20.636 1.00 97.12 395 GLU A N 1
ATOM 3034 C CA . GLU A 1 395 ? 2.560 -7.990 19.651 1.00 97.12 395 GLU A CA 1
ATOM 3035 C C . GLU A 1 395 ? 1.717 -8.129 18.375 1.00 97.12 395 GLU A C 1
ATOM 3037 O O . GLU A 1 395 ? 2.243 -8.454 17.316 1.00 97.12 395 GLU A O 1
ATOM 3042 N N . ASN A 1 396 ? 0.407 -7.880 18.459 1.00 96.75 396 ASN A N 1
ATOM 3043 C CA . ASN A 1 396 ? -0.488 -7.853 17.305 1.00 96.75 396 ASN A CA 1
ATOM 3044 C C . ASN A 1 396 ? -0.612 -6.455 16.677 1.00 96.75 396 ASN A C 1
ATOM 3046 O O . ASN A 1 396 ? -1.476 -6.254 15.823 1.00 96.75 396 ASN A O 1
ATOM 3050 N N . THR A 1 397 ? 0.171 -5.472 17.125 1.00 98.31 397 THR A N 1
ATOM 3051 C CA . THR A 1 397 ? 0.020 -4.072 16.723 1.00 98.31 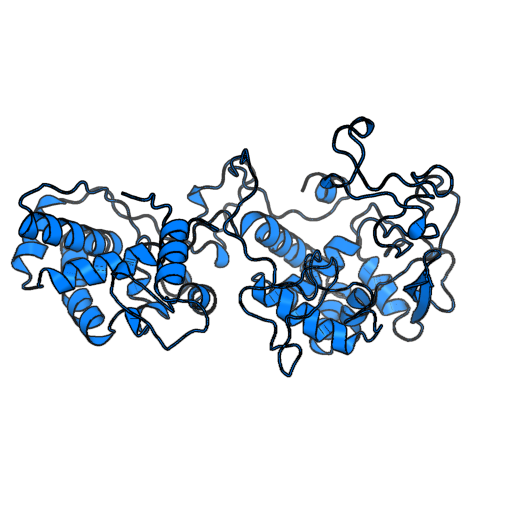397 THR A CA 1
ATOM 3052 C C . THR A 1 397 ? 1.374 -3.484 16.343 1.00 98.31 397 THR A C 1
ATOM 3054 O O . THR A 1 397 ? 2.170 -3.122 17.203 1.00 98.31 397 THR A O 1
ATOM 3057 N N . ASP A 1 398 ? 1.633 -3.336 15.042 1.00 97.94 398 ASP A N 1
ATOM 3058 C CA . ASP A 1 398 ? 2.749 -2.507 14.580 1.00 97.94 398 ASP A CA 1
ATOM 3059 C C . ASP A 1 398 ? 2.393 -1.037 14.809 1.00 97.94 398 ASP A C 1
ATOM 3061 O O . ASP A 1 398 ? 1.713 -0.419 13.990 1.00 97.94 398 ASP A O 1
ATOM 3065 N N . ALA A 1 399 ? 2.834 -0.489 15.942 1.00 97.25 399 ALA A N 1
ATOM 3066 C CA . ALA A 1 399 ? 2.489 0.862 16.369 1.00 97.25 399 ALA A CA 1
ATOM 3067 C C . ALA A 1 399 ? 2.780 1.921 15.290 1.00 97.25 399 ALA A C 1
ATOM 3069 O O . ALA A 1 399 ? 1.936 2.779 15.045 1.00 97.25 399 ALA A O 1
ATOM 3070 N N . SER A 1 400 ? 3.919 1.814 14.597 1.00 96.06 400 SER A N 1
ATOM 3071 C CA . SER A 1 400 ? 4.317 2.770 13.554 1.00 96.06 400 SER A CA 1
ATOM 3072 C C . SER A 1 400 ? 3.364 2.750 12.359 1.00 96.06 400 SER A C 1
ATOM 3074 O O . SER A 1 400 ? 3.000 3.791 11.814 1.00 96.06 400 SER A O 1
ATOM 3076 N N . SER A 1 401 ? 2.851 1.568 12.007 1.00 97.62 401 SER A N 1
ATOM 3077 C CA . SER A 1 401 ? 1.865 1.428 10.936 1.00 97.62 401 SER A CA 1
ATOM 3078 C C . SER A 1 401 ? 0.519 2.084 11.265 1.00 97.62 401 SER A C 1
ATOM 3080 O O . SER A 1 401 ? -0.264 2.339 10.350 1.00 97.62 401 SER A O 1
ATOM 3082 N N . PHE A 1 402 ? 0.209 2.333 12.543 1.00 98.44 402 PHE A N 1
ATOM 3083 C CA . PHE A 1 402 ? -1.038 2.973 12.969 1.00 98.44 402 PHE A CA 1
ATOM 3084 C C . PHE A 1 402 ? -0.959 4.502 12.952 1.00 98.44 402 PHE A C 1
ATOM 3086 O O . PHE A 1 402 ? -2.012 5.136 12.981 1.00 98.44 402 PHE A O 1
ATOM 3093 N N . ASP A 1 403 ? 0.228 5.107 12.846 1.00 97.06 403 ASP A N 1
ATOM 3094 C CA . ASP A 1 403 ? 0.385 6.570 12.837 1.00 97.06 403 ASP A CA 1
ATOM 3095 C C . ASP A 1 403 ? -0.377 7.230 11.674 1.00 97.06 403 ASP A C 1
ATOM 3097 O O . ASP A 1 403 ? -0.972 8.293 11.838 1.00 97.06 403 ASP A O 1
ATOM 3101 N N . VAL A 1 404 ? -0.475 6.553 10.523 1.00 97.00 404 VAL A N 1
ATOM 3102 C CA . VAL A 1 404 ? -1.249 7.018 9.350 1.00 97.00 404 VAL A CA 1
ATOM 3103 C C . VAL A 1 404 ? -2.768 7.028 9.569 1.00 97.00 404 VAL A C 1
ATOM 3105 O O . VAL A 1 404 ? -3.511 7.496 8.707 1.00 97.00 404 VAL A O 1
ATOM 3108 N N . LEU A 1 405 ? -3.244 6.476 10.690 1.00 98.19 405 LEU A N 1
ATOM 3109 C CA . LEU A 1 405 ? -4.64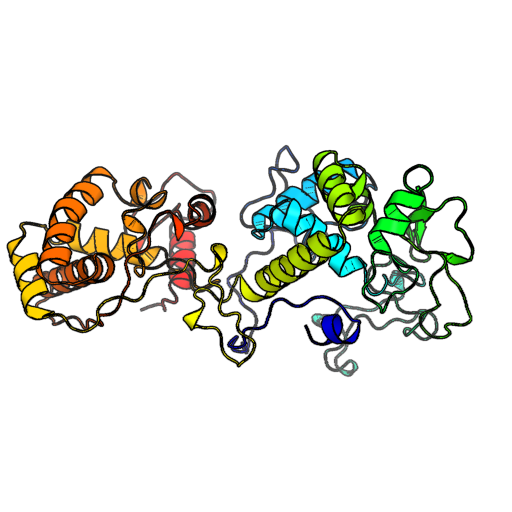7 6.493 11.101 1.00 98.19 405 LEU A CA 1
ATOM 3110 C C . LEU A 1 405 ? -4.933 7.588 12.140 1.00 98.19 405 LEU A C 1
ATOM 3112 O O . LEU A 1 405 ? -6.097 7.761 12.519 1.00 98.19 405 LEU A O 1
ATOM 3116 N N . GLU A 1 406 ? -3.914 8.326 12.608 1.00 97.69 406 GLU A N 1
ATOM 3117 C CA . GLU A 1 406 ? -4.119 9.438 13.535 1.00 97.69 406 GLU A CA 1
ATOM 3118 C C . GLU A 1 406 ? -4.966 10.526 12.848 1.00 97.69 406 GLU A C 1
ATOM 3120 O O . GLU A 1 406 ? -4.571 11.083 11.819 1.00 97.69 406 GLU A O 1
ATOM 3125 N N . PRO A 1 407 ? -6.137 10.881 13.402 1.00 94.31 407 PRO A N 1
ATOM 3126 C CA . PRO A 1 407 ? -6.971 11.905 12.804 1.00 94.31 407 PRO A CA 1
ATOM 3127 C C . PRO A 1 407 ? -6.318 13.280 12.971 1.00 94.31 407 PRO A C 1
ATOM 3129 O O . PRO A 1 407 ? -6.187 13.794 14.079 1.00 94.31 407 PRO A O 1
ATOM 3132 N N . VAL A 1 408 ? -5.984 13.917 11.853 1.00 94.56 408 VAL A N 1
ATOM 3133 C CA . VAL A 1 408 ? -5.548 15.325 11.804 1.00 94.56 408 VAL A CA 1
ATOM 3134 C C . VAL A 1 408 ? -6.718 16.315 11.893 1.00 94.56 408 VAL A C 1
ATOM 3136 O O . VAL A 1 408 ? -6.560 17.455 12.336 1.00 94.56 408 VAL A O 1
ATOM 3139 N N . SER A 1 409 ? -7.907 15.855 11.505 1.00 95.50 409 SER A N 1
ATOM 3140 C CA . SER A 1 409 ? -9.192 16.541 11.609 1.00 95.50 409 SER A CA 1
ATOM 3141 C C . SER A 1 409 ? -10.286 15.511 11.884 1.00 95.50 409 SER A C 1
ATOM 3143 O O . SER A 1 409 ? -10.214 14.364 11.440 1.00 95.50 409 SER A O 1
ATOM 3145 N N . CYS A 1 410 ? -11.302 15.895 12.651 1.00 96.06 410 CYS A N 1
ATOM 3146 C CA . CYS A 1 410 ? -12.481 15.074 12.890 1.00 96.06 410 CYS A CA 1
ATOM 3147 C C . CYS A 1 410 ? -13.693 15.982 13.121 1.00 96.06 410 CYS A C 1
ATOM 3149 O O . CYS A 1 410 ? -14.015 16.314 14.264 1.00 96.06 410 CYS A O 1
ATOM 3151 N N . GLY A 1 411 ? -14.385 16.355 12.039 1.00 95.69 411 GLY A N 1
ATOM 3152 C CA . GLY A 1 411 ? -15.584 17.206 12.092 1.00 95.69 411 GLY A CA 1
ATOM 3153 C C . GLY A 1 411 ? -16.685 16.656 13.009 1.00 95.69 411 GLY A C 1
ATOM 3154 O O . GLY A 1 411 ? -17.309 17.411 13.748 1.00 95.69 411 GLY A O 1
ATOM 3155 N N . PHE A 1 412 ? -16.832 15.329 13.084 1.00 96.56 412 PHE A N 1
ATOM 3156 C CA . PHE A 1 412 ? -17.775 14.647 13.987 1.00 96.56 412 PHE A CA 1
ATOM 3157 C C . PHE A 1 412 ? -17.481 14.854 15.484 1.00 96.56 412 PHE A C 1
ATOM 3159 O O . PHE A 1 412 ? -18.386 14.749 16.307 1.00 96.56 412 PHE A O 1
ATOM 3166 N N . ARG A 1 413 ? -16.227 15.164 15.842 1.00 96.44 413 ARG A N 1
ATOM 3167 C CA . ARG A 1 413 ? -15.807 15.562 17.200 1.00 96.44 413 ARG A CA 1
ATOM 3168 C C . ARG A 1 413 ? -15.470 17.051 17.301 1.00 96.44 413 ARG A C 1
ATOM 3170 O O . ARG A 1 413 ? -15.008 17.493 18.349 1.00 96.44 413 ARG A O 1
ATOM 3177 N N . ASN A 1 414 ? -15.670 17.807 16.221 1.00 96.38 414 ASN A N 1
ATOM 3178 C CA . ASN A 1 414 ? -15.238 19.194 16.080 1.00 96.38 414 ASN A CA 1
ATOM 3179 C C . ASN A 1 414 ? -13.762 19.408 16.490 1.00 96.38 414 ASN A C 1
ATOM 3181 O O . ASN A 1 414 ? -13.430 20.353 17.206 1.00 96.38 414 ASN A O 1
ATOM 3185 N N . TYR A 1 415 ? -12.888 18.480 16.087 1.00 96.56 415 TYR A N 1
ATOM 3186 C CA . TYR A 1 415 ? -11.452 18.508 16.376 1.00 96.56 415 TYR A CA 1
ATOM 3187 C C . TYR A 1 415 ? -10.660 18.886 15.125 1.00 96.56 415 TYR A C 1
ATOM 3189 O O . TYR A 1 415 ? -10.905 18.344 14.047 1.00 96.56 415 TYR A O 1
ATOM 3197 N N . LEU A 1 416 ? -9.675 19.765 15.298 1.00 96.56 416 LEU A N 1
ATOM 3198 C CA . LEU A 1 416 ? -8.717 20.151 14.272 1.00 96.56 416 LEU A CA 1
ATOM 3199 C C . LEU A 1 416 ? -7.343 20.322 14.932 1.00 96.56 416 LEU A C 1
ATOM 3201 O O . LEU A 1 416 ? -7.191 21.173 15.807 1.00 96.56 416 LEU A O 1
ATOM 3205 N N . LYS A 1 417 ? -6.350 19.523 14.519 1.00 95.06 417 LYS A N 1
ATOM 3206 C CA . LYS A 1 417 ? -5.015 19.497 15.149 1.00 95.06 417 LYS A CA 1
ATOM 3207 C C . LYS A 1 417 ? -4.249 20.812 14.962 1.00 95.06 417 LYS A C 1
ATOM 3209 O O . LYS A 1 417 ? -3.529 21.263 15.847 1.00 95.06 417 LYS A O 1
ATOM 3214 N N . LYS A 1 418 ? -4.397 21.435 13.792 1.00 95.12 418 LYS A N 1
ATOM 3215 C CA . LYS A 1 418 ? -3.841 22.747 13.425 1.00 95.12 418 LYS A CA 1
ATOM 3216 C C . LYS A 1 418 ? -4.580 23.299 12.207 1.00 95.12 418 LYS A C 1
ATOM 3218 O O . LYS A 1 418 ? -5.367 22.594 11.592 1.00 95.12 418 LYS A O 1
ATOM 3223 N N . ASN A 1 419 ? -4.289 24.533 11.811 1.00 93.19 419 ASN A N 1
ATOM 3224 C CA . ASN A 1 419 ? -4.794 25.051 10.540 1.00 93.19 419 ASN A CA 1
ATOM 3225 C C . ASN A 1 419 ? -4.086 24.353 9.367 1.00 93.19 419 ASN A C 1
ATOM 3227 O O . ASN A 1 419 ? -2.853 24.307 9.332 1.00 93.19 419 ASN A O 1
ATOM 3231 N N . TYR A 1 420 ? -4.871 23.828 8.427 1.00 91.44 420 TYR A N 1
ATOM 3232 C CA . TYR A 1 420 ? -4.407 23.213 7.181 1.00 91.44 420 TYR A CA 1
ATOM 3233 C C . TYR A 1 420 ? -4.734 24.121 5.989 1.00 91.44 420 TYR A C 1
ATOM 3235 O O . TYR A 1 420 ? -5.494 25.079 6.124 1.00 91.44 420 TYR A O 1
ATOM 3243 N N . ALA A 1 421 ? -4.122 23.843 4.835 1.00 88.94 421 ALA A N 1
ATOM 3244 C CA . ALA A 1 421 ? -4.431 24.550 3.591 1.00 88.94 421 ALA A CA 1
ATOM 3245 C C . ALA A 1 421 ? -5.821 24.174 3.045 1.00 88.94 421 ALA A C 1
ATOM 3247 O O . ALA A 1 421 ? -6.513 25.030 2.501 1.00 88.94 421 ALA A O 1
ATOM 3248 N N . VAL A 1 422 ? -6.221 22.912 3.236 1.00 92.00 422 VAL A N 1
ATOM 3249 C CA . VAL A 1 422 ? -7.554 22.385 2.916 1.00 92.00 422 VAL A CA 1
ATOM 3250 C C . VAL A 1 422 ? -8.552 22.828 3.982 1.00 92.00 422 VAL A C 1
ATOM 3252 O O . VAL A 1 422 ? -8.217 22.901 5.171 1.00 92.00 422 VAL A O 1
ATOM 3255 N N . SER A 1 423 ? -9.777 23.133 3.562 1.00 95.06 423 SER A N 1
ATOM 3256 C CA . SER A 1 423 ? -10.812 23.617 4.469 1.00 95.06 423 SER A CA 1
ATOM 3257 C C . SER A 1 423 ? -11.323 22.509 5.415 1.00 95.06 423 SER A C 1
ATOM 3259 O O . SER A 1 423 ? -11.357 21.333 5.039 1.00 95.06 423 SER A O 1
ATOM 3261 N N . PRO A 1 424 ? -11.735 22.831 6.659 1.00 95.25 424 PRO A N 1
ATOM 3262 C CA . PRO A 1 424 ? -12.271 21.831 7.587 1.00 95.25 424 PRO A CA 1
ATOM 3263 C C . PRO A 1 424 ? -13.491 21.062 7.055 1.00 95.25 424 PRO A C 1
ATOM 3265 O O . PRO A 1 424 ? -13.673 19.894 7.398 1.00 95.25 424 PRO A O 1
ATOM 3268 N N . GLU A 1 425 ? -14.323 21.698 6.232 1.00 95.00 425 GLU A N 1
ATOM 3269 C CA . GLU A 1 425 ? -15.490 21.102 5.585 1.00 95.00 425 GLU A CA 1
ATOM 3270 C C . GLU A 1 425 ? -15.110 20.052 4.532 1.00 95.00 425 GLU A C 1
ATOM 3272 O O . GLU A 1 425 ? -15.699 18.972 4.523 1.00 95.00 425 GLU A O 1
ATOM 3277 N N . GLU A 1 426 ? -14.086 20.304 3.715 1.00 95.38 426 GLU A N 1
ATOM 3278 C CA . GLU A 1 426 ? -13.548 19.318 2.768 1.00 95.38 426 GLU A CA 1
ATOM 3279 C C . GLU A 1 426 ? -12.913 18.140 3.513 1.00 95.38 426 GLU A C 1
ATOM 3281 O O . GLU A 1 426 ? -13.195 16.988 3.196 1.00 95.38 426 GLU A O 1
ATOM 3286 N N . MET A 1 427 ? -12.151 18.403 4.582 1.00 95.50 427 MET A N 1
ATOM 3287 C CA . MET A 1 427 ? -11.592 17.339 5.430 1.00 95.50 427 MET A CA 1
ATOM 3288 C C . MET A 1 427 ? -12.683 16.506 6.123 1.00 95.50 427 MET A C 1
ATOM 3290 O O . MET A 1 427 ? -12.490 15.321 6.398 1.00 95.50 427 MET A O 1
ATOM 3294 N N . MET A 1 428 ? -13.833 17.107 6.447 1.00 96.12 428 MET A N 1
ATOM 3295 C CA . MET A 1 428 ? -14.973 16.371 6.995 1.00 96.12 428 MET A CA 1
ATOM 3296 C C . MET A 1 428 ? -15.610 15.458 5.945 1.00 96.12 428 MET A C 1
ATOM 3298 O O . MET A 1 428 ? -15.971 14.332 6.291 1.00 96.12 428 MET A O 1
ATOM 3302 N N . LEU A 1 429 ? -15.740 15.918 4.696 1.00 96.12 429 LEU A N 1
ATOM 3303 C CA . LEU A 1 429 ? -16.231 15.098 3.586 1.00 96.12 429 LEU A CA 1
ATOM 3304 C C . LEU A 1 429 ? -15.277 13.939 3.287 1.00 96.12 429 LEU A C 1
ATOM 3306 O O . LEU A 1 429 ? -15.733 12.801 3.199 1.00 96.12 429 LEU A O 1
ATOM 3310 N N . ASP A 1 430 ? -13.971 14.201 3.252 1.00 95.62 430 ASP A N 1
ATOM 3311 C CA . ASP A 1 430 ? -12.951 13.159 3.112 1.00 95.62 430 ASP A CA 1
ATOM 3312 C C . ASP A 1 430 ? -13.035 12.133 4.260 1.00 95.62 430 ASP A C 1
ATOM 3314 O O . ASP A 1 430 ? -13.096 10.919 4.059 1.00 95.62 430 ASP A O 1
ATOM 3318 N N . LYS A 1 431 ? -13.191 12.593 5.509 1.00 96.56 431 LYS A N 1
ATOM 3319 C CA . LYS A 1 431 ? -13.383 11.652 6.618 1.00 96.56 431 LYS A CA 1
ATOM 3320 C C . LYS A 1 431 ? -14.682 10.847 6.493 1.00 96.56 431 LYS A C 1
ATOM 3322 O O . LYS A 1 431 ? -14.714 9.685 6.897 1.00 96.56 431 LYS A O 1
ATOM 3327 N N . ALA A 1 432 ? -15.758 11.451 5.995 1.00 97.12 432 ALA A N 1
ATOM 3328 C CA . ALA A 1 432 ? -17.039 10.778 5.820 1.00 97.12 432 ALA A CA 1
ATOM 3329 C C . ALA A 1 432 ? -16.971 9.689 4.739 1.00 97.12 432 ALA A C 1
ATOM 3331 O O . ALA A 1 432 ? -17.497 8.600 4.980 1.00 97.12 432 ALA A O 1
ATOM 3332 N N . GLN A 1 433 ? -16.282 9.938 3.617 1.00 96.19 433 GLN A N 1
ATOM 3333 C CA . GLN A 1 433 ? -16.101 8.921 2.574 1.00 96.19 433 GLN A CA 1
ATOM 3334 C C . GLN A 1 433 ? -15.272 7.738 3.085 1.00 96.19 433 GLN A C 1
ATOM 3336 O O . GLN A 1 433 ? -15.700 6.595 2.928 1.00 96.19 433 GLN A O 1
ATOM 3341 N N . LEU A 1 434 ? -14.199 7.986 3.854 1.00 97.31 434 LEU A N 1
ATOM 3342 C CA . LEU A 1 434 ? -13.415 6.899 4.454 1.00 97.31 434 LEU A CA 1
ATOM 3343 C C . LEU A 1 434 ? -14.260 6.062 5.424 1.00 97.31 434 LEU A C 1
ATOM 3345 O O . LEU A 1 434 ? -14.035 4.867 5.580 1.00 97.31 434 LEU A O 1
ATOM 3349 N N . LEU A 1 435 ? -15.247 6.666 6.086 1.00 98.06 435 LEU A N 1
ATOM 3350 C CA . LEU A 1 435 ? -16.199 5.959 6.947 1.00 98.06 435 LEU A CA 1
ATOM 3351 C C . LEU A 1 435 ? -17.368 5.318 6.175 1.00 98.06 435 LEU A C 1
ATOM 3353 O O . LEU A 1 435 ? -18.248 4.737 6.808 1.00 98.06 435 LEU A O 1
ATOM 3357 N N . GLN A 1 436 ? -17.381 5.417 4.842 1.00 96.62 436 GLN A N 1
ATOM 3358 C CA . GLN A 1 436 ? -18.435 4.932 3.944 1.00 96.62 436 GLN A CA 1
ATOM 3359 C C . GLN A 1 436 ? -19.820 5.509 4.276 1.00 96.62 436 GLN A C 1
ATOM 3361 O O . GLN A 1 436 ? -20.842 4.821 4.216 1.00 96.62 436 GLN A O 1
ATOM 3366 N N . LEU A 1 437 ? -19.861 6.786 4.661 1.00 97.25 437 LEU A N 1
ATOM 3367 C CA . LEU A 1 437 ? -21.096 7.488 4.996 1.00 97.25 437 LEU A CA 1
ATOM 3368 C C . LEU A 1 437 ? -21.680 8.189 3.767 1.00 97.25 437 LEU A C 1
ATOM 3370 O O . LEU A 1 437 ? -20.965 8.843 3.012 1.00 97.25 437 LEU A O 1
ATOM 3374 N N . SER A 1 438 ? -23.003 8.114 3.607 1.00 96.19 438 SER A N 1
ATOM 3375 C CA . SER A 1 438 ? -23.727 8.941 2.641 1.00 96.19 438 SER A CA 1
ATOM 3376 C C . SER A 1 438 ? -24.053 10.317 3.223 1.00 96.19 438 SER A C 1
ATOM 3378 O O . SER A 1 438 ? -24.072 10.514 4.442 1.00 96.19 438 SER A O 1
ATOM 3380 N N . ALA A 1 439 ? -24.403 11.261 2.348 1.00 93.44 439 ALA A N 1
ATOM 3381 C CA . ALA A 1 439 ? -25.136 12.443 2.785 1.00 93.44 439 ALA A CA 1
ATOM 3382 C C . ALA A 1 439 ? -26.506 12.034 3.396 1.00 93.44 439 ALA A C 1
ATOM 3384 O O . ALA A 1 439 ? -27.039 10.987 3.004 1.00 93.44 439 ALA A O 1
ATOM 3385 N N . PRO A 1 440 ? -27.047 12.813 4.358 1.00 75.50 440 PRO A N 1
ATOM 3386 C CA . PRO A 1 440 ? -28.342 12.554 4.999 1.00 75.50 440 PRO A CA 1
ATOM 3387 C C . PRO A 1 440 ? -29.555 12.545 4.065 1.00 75.50 440 PRO A C 1
ATOM 3389 O O . PRO A 1 440 ? -29.545 13.304 3.067 1.00 75.50 440 PRO A O 1
#

Sequence (440 aa):
IVAIESMGGPVFGFGAGREDIWHPEEDIYWGAEDEWLGDNRYGETRQDLENPLAAVQMGLIYVNPEGPNGNPDPLLSAQDIRETFARMAMNDEETVALTAGGHTFGKAHGAGDANLVGAEPEGASIEEQGFGWANSHGSGKGRDSITSGIEGAWTTNPIEWDNGYFDLLFKYEDSWKLVQSPAGAHQWTPEQQDESDLAPDAEDSSIRVATMMTTADMAMIRDPEYRKISKMFHENPDKFADAFARAWFKLLHRDMGPKSRYLGPDVPDEDLIWQDPVPKGNHHYDVDSVKESIRNSGLTIPEMVETAWASASTFRGSDYRGGANGARIRLAPQKDWEANKPEQLAKVLSVLEPIASSHNASVADTIVLAGCVAIEMASGVEVPFTPGRGDATEENTDASSFDVLEPVSCGFRNYLKKNYAVSPEEMMLDKAQLLQLSAP

pLDDT: mean 97.48, std 2.03, range [75.5, 98.94]

Foldseek 3Di:
DVLCVVQVAFAQFAFDQDDDDDDDDPLDDADDDPDFFDQPQADPDLLRGHPPHLDRGRPDPFYQLCARVNPLALQNLLSSLQNSVVSVVAHLLLSLLQVLQVLLADWAFQLAAQVQFFDQQVPDDCVCVSHGRQGPQDVCDQSRPHDSNAGFGQWQERRHDDLRNLVQCVVQVVFWDWDAHNNGGTWTFGNDDDQSTFHARRPGRVDTHTHIGTSNSNNCCPPPVSVVSSVVCSVPVVVSSVSNNVSVNCSVQLLVAALVSTDDDGRDPDDDLSSLDFDKWDQDWDLVQLLVLLVVLPDALCLLQLQLCLQALLFFNRRRDGGLFQVCCVPPPNCVAPSSVNVSNVVVCVRQVVSCVVGSGASSQSSNSSSQSSCCVVPVDHDDGGGIGGHHDPVSHPNVSSVVSRDCAAVVSRDHVDDDPDDNVVSNVSSCVRVVHDDD